Protein AF-A0A3N5FZ16-F1 (afdb_monomer_lite)

Secondary structure (DSSP, 8-state):
--TTS-B-S--HHHHHHHHHHHHTT--HHHHHHHHHHHHHHHHHHHHHHHHHHHH--GGGGGS---HHHHHHHHHHHIIIII---THHHHHHHHHHHHHHSGGG---TT--HHHHHHHHHHHHHHHHTTPPP---TTHHHHGGG--SPP-TT------HHHHHHHT---HHHHHHHHHHHHHHHHHHHHHTTT---HHHHHHHHHHHHHHHHHHHHH-HHHHHHHHHHHHHHHHHHHHHH-----TTS--HHHHHHHHHHHHHHHHHHHHHHHTHHHHHHB--S---EEE--SPPPPHHHHHHHHHHHHHHHHHHHHHHHHHHHHHS-GGGGGGGGGGHHHHHHHHHHHHHHHHHHHHTT-TTHHHHHHHHHHHHHHHT-TT--HHHHHHHHHHHHHHHHHHHHHHEEETTSSTTHHHHHHHHHHHHHHHHHHHHHHHHHHHHHGGGS-HHHHHHHHHHHHHHHHHHHHHHHHHHHHHHHHH--SSS---S-TTGGGGG-EEEESEEEEHHHHHHHHHHHHHH--S---B------TTSS-SHHHHHH-PPBSS--HHHHHHHTTTS-THHHHHHH-

pLDDT: mean 91.28, std 9.04, range [50.0, 98.88]

Sequence (577 aa):
WFAGGYINYYYYGFVLAGTPVKLLGIVPSIAYNFILPTWFAMIAIGAFAVAWNLLVKDEDSSRGIDPTALTSGLAASTLAILLGNQGTMQVIFRALQRMAAPGGNVPADATFIQKWTWAFKGIGLLFEGMTLPIGRGDWYWHPSRVIPAGPGNEITEFPFFTLLFSDLHAHMLAMPLILLIIAWAVAFIKSHAKMSRAEWIAAFAIGGLMIGALKPTNTWDLYTFFPFLALAVIYAINRHFEWENWFKLPNWLGRALFSIAFVVGLYLLGSLMYSPFDRWYGQAYNSVDPWTASRTPLSSYFTHWGLFLFIIAFWLFWEVREWMAATPVSHLKRLAPYQLGIELGLAAVLALFIYLLMDGVQVALIALPLAVIAGLLLLRPHMPGVKRGVLLMIGTGLALTLAVEVIALRGDIGRMNTIFKLYLQVWMLFAVSTGAAFGWLLDEFPFWNPRWRTIYQIGLYLLLAGAFMYTVTATTDKISDRFRDTAPRTLDGMTFMNYSKHFEGQEILLKHDYRAIRWMQDNVKGSPVIVESNCTEYRWCTRYTIYTGLPGVVGWNWHQRQQRGFVEPLIIENRIA

Foldseek 3Di:
DDDPAFFAFQCVLVVVLVVVCVVVVPAPLLSLLVSLVVLLVLLLQLLLLLLLLLPDDPVCPPPDDDVLSNQLSNQLSCLQAQWAFLQLVVLLLLLQLLVQPVPSDDDPPDDPVSSVVSNVVSVVVVVVVDDRPADQVRLLPRLQQLFPDDLQSAGNDGQNSCSLVSDSGLLSSCSSLLSVLLSLLLVLLVCLQVDDPVVLVVSLLVLLQSLLSCCSSPNVSNVQSLVLSLVSQLVSQLRRPAQPCPPVDDRNVSSNVVSVVSSVSSPVSSCVVNVVNVVRHDHLFDDKDWAQDDAGDPSSVCRGCVLLLLLLVVLLVVLVVVLVVPDDPVVVVVCVVVVVVVVVVVVVLVVVLVVCVVSVHPLSVRLSVSLVSLVVSLVRPPDRSSSPSLSSLSNSLSVLSVVLRTMATPPHSRRHCSSHNSSNSSSSSSSSSSSNSVSVVVVCLVVDDPVVSVVSVVSNVVRRVSRSSSSPRVSVSSCVVPPDPPFDDDSRNLSCLCVDWDDDVHIHRSNVVSVVLVCCLVPPPDAAEDEWDEDEPPDDTPVSCSSNVHHYPDDHQVVVCSRVSVDDNCVSVVSVD

Radius of gyration: 26.4 Å; chains: 1; bounding box: 72×58×82 Å

Structure (mmCIF, N/CA/C/O backbone):
data_AF-A0A3N5FZ16-F1
#
_entry.id   AF-A0A3N5FZ16-F1
#
loop_
_atom_site.group_PDB
_atom_site.id
_atom_site.type_symbol
_atom_site.label_atom_id
_atom_site.label_alt_id
_atom_site.label_comp_id
_atom_site.label_asym_id
_atom_site.label_entity_id
_atom_site.label_seq_id
_atom_site.pdbx_PDB_ins_code
_atom_site.Cartn_x
_atom_site.Cartn_y
_atom_site.Cartn_z
_atom_site.occupancy
_atom_site.B_iso_or_equiv
_atom_site.auth_seq_id
_atom_site.auth_comp_id
_atom_site.auth_asym_id
_atom_site.auth_atom_id
_atom_site.pdbx_PDB_model_num
ATOM 1 N N . TRP A 1 1 ? -0.002 -18.829 -22.289 1.00 50.00 1 TRP A N 1
ATOM 2 C CA . TRP A 1 1 ? 0.575 -19.476 -21.099 1.00 50.00 1 TRP A CA 1
ATOM 3 C C . TRP A 1 1 ? 0.061 -20.910 -21.095 1.00 50.00 1 TRP A C 1
ATOM 5 O O . TRP A 1 1 ? -1.140 -21.080 -21.210 1.00 50.00 1 TRP A O 1
ATOM 15 N N . PHE A 1 2 ? 0.976 -21.883 -21.172 1.00 53.94 2 PHE A N 1
ATOM 16 C CA . PHE A 1 2 ? 0.793 -23.349 -21.226 1.00 53.94 2 PHE A CA 1
ATOM 17 C C . PHE A 1 2 ? -0.596 -23.903 -21.630 1.00 53.94 2 PHE A C 1
ATOM 19 O O . PHE A 1 2 ? -1.461 -24.129 -20.789 1.00 53.94 2 PHE A O 1
ATOM 26 N N . ALA A 1 3 ? -0.802 -24.172 -22.925 1.00 50.41 3 ALA A N 1
ATOM 27 C CA . ALA A 1 3 ? -1.991 -24.897 -23.377 1.00 50.41 3 ALA A CA 1
ATOM 28 C C . ALA A 1 3 ? -1.944 -26.352 -22.871 1.00 50.41 3 ALA A C 1
ATOM 30 O O . ALA A 1 3 ? -0.971 -27.056 -23.131 1.00 50.41 3 ALA A O 1
ATOM 31 N N . GLY A 1 4 ? -2.993 -26.793 -22.170 1.00 57.59 4 GLY A N 1
ATOM 32 C CA . GLY A 1 4 ? -3.155 -28.191 -21.753 1.00 57.59 4 GLY A CA 1
ATOM 33 C C . GLY A 1 4 ? -2.529 -28.589 -20.411 1.00 57.59 4 GLY A C 1
ATOM 34 O O . GLY A 1 4 ? -2.452 -29.783 -20.141 1.00 57.59 4 GLY A O 1
ATOM 35 N N . GLY A 1 5 ? -2.116 -27.653 -19.546 1.00 64.00 5 GLY A N 1
ATOM 36 C CA . GLY A 1 5 ? -1.743 -28.028 -18.175 1.00 64.00 5 GLY A CA 1
ATOM 37 C C . GLY A 1 5 ? -1.848 -26.918 -17.133 1.00 64.00 5 GLY A C 1
ATOM 38 O O . GLY A 1 5 ? -2.633 -25.990 -17.300 1.00 64.00 5 GLY A O 1
ATOM 39 N N . TYR A 1 6 ? -1.114 -27.055 -16.024 1.00 67.69 6 TYR A N 1
ATOM 40 C CA . TYR A 1 6 ? -1.340 -26.257 -14.814 1.00 67.69 6 TYR A CA 1
ATOM 41 C C . TYR A 1 6 ? -0.869 -24.805 -14.929 1.00 67.69 6 TYR A C 1
ATOM 43 O O . TYR A 1 6 ? 0.189 -24.497 -15.480 1.00 67.69 6 TYR A O 1
ATOM 51 N N . ILE A 1 7 ? -1.661 -23.915 -14.341 1.00 69.75 7 ILE A N 1
ATOM 52 C CA . ILE A 1 7 ? -1.360 -22.501 -14.168 1.00 69.75 7 ILE A CA 1
ATOM 53 C C . ILE A 1 7 ? -0.623 -22.343 -12.844 1.00 69.75 7 ILE A C 1
ATOM 55 O O . ILE A 1 7 ? -1.135 -22.716 -11.799 1.00 69.75 7 ILE A O 1
ATOM 59 N N . ASN A 1 8 ? 0.563 -21.753 -12.859 1.00 70.88 8 ASN A N 1
ATOM 60 C CA . ASN A 1 8 ? 1.354 -21.532 -11.644 1.00 70.88 8 ASN A CA 1
ATOM 61 C C . ASN A 1 8 ? 1.431 -20.048 -11.231 1.00 70.88 8 ASN A C 1
ATOM 63 O O . ASN A 1 8 ? 2.052 -19.694 -10.231 1.00 70.88 8 ASN A O 1
ATOM 67 N N . TYR A 1 9 ? 0.764 -19.178 -11.992 1.00 69.62 9 TYR A N 1
ATOM 68 C CA . TYR A 1 9 ? 0.882 -17.731 -11.884 1.00 69.62 9 TYR A CA 1
ATOM 69 C C . TYR A 1 9 ? -0.483 -17.067 -11.672 1.00 69.62 9 TYR A C 1
ATOM 71 O O . TYR A 1 9 ? -1.494 -17.521 -12.214 1.00 69.62 9 TYR A O 1
ATOM 79 N N . TYR A 1 10 ? -0.519 -15.979 -10.902 1.00 74.25 10 TYR A N 1
ATOM 80 C CA . TYR A 1 10 ? -1.744 -15.222 -10.633 1.00 74.25 10 TYR A CA 1
ATOM 81 C C . TYR A 1 10 ? -2.139 -14.428 -11.886 1.00 74.25 10 TYR A C 1
ATOM 83 O O . TYR A 1 10 ? -1.517 -13.417 -12.212 1.00 74.25 10 TYR A O 1
ATOM 91 N N . TYR A 1 11 ? -3.125 -14.918 -12.644 1.00 78.31 11 TYR A N 1
ATOM 92 C CA . TYR A 1 11 ? -3.464 -14.364 -13.960 1.00 78.31 11 TYR A CA 1
ATOM 93 C C . TYR A 1 11 ? -4.777 -13.580 -13.992 1.00 78.31 11 TYR A C 1
ATOM 95 O O . TYR A 1 11 ? -5.076 -12.951 -15.007 1.00 78.31 11 TYR A O 1
ATOM 103 N N . TYR A 1 12 ? -5.573 -13.593 -12.920 1.00 87.94 12 TYR A N 1
ATOM 104 C CA . TYR A 1 12 ? -6.917 -13.011 -12.969 1.00 87.94 12 TYR A CA 1
ATOM 105 C C . TYR A 1 12 ? -6.901 -11.498 -13.172 1.00 87.94 12 TYR A C 1
ATOM 107 O O . TYR A 1 12 ? -7.714 -10.983 -13.933 1.00 87.94 12 TYR A O 1
ATOM 115 N N . GLY A 1 13 ? -5.908 -10.792 -12.620 1.00 89.81 13 GLY A N 1
ATOM 116 C CA . GLY A 1 13 ? -5.696 -9.376 -12.929 1.00 89.81 13 GLY A CA 1
ATOM 117 C C . GLY A 1 13 ? -5.549 -9.123 -14.436 1.00 89.81 13 GLY A C 1
ATOM 118 O O . GLY A 1 13 ? -6.146 -8.191 -14.973 1.00 89.81 13 GLY A O 1
ATOM 119 N N . PHE A 1 14 ? -4.826 -9.993 -15.150 1.00 89.00 14 PHE A N 1
ATOM 120 C CA . PHE A 1 14 ? -4.705 -9.908 -16.608 1.00 89.00 14 PHE A CA 1
ATOM 121 C C . PHE A 1 14 ? -6.004 -10.247 -17.331 1.00 89.00 14 PHE A C 1
ATOM 123 O O . PHE A 1 14 ? -6.237 -9.722 -18.415 1.00 89.00 14 PHE A O 1
ATOM 130 N N . VAL A 1 15 ? -6.863 -11.096 -16.762 1.00 89.69 15 VAL A N 1
ATOM 131 C CA . VAL A 1 15 ? -8.208 -11.339 -17.308 1.00 89.69 15 VAL A CA 1
ATOM 132 C C . VAL A 1 15 ? -9.053 -10.076 -17.190 1.00 89.69 15 VAL A C 1
ATOM 134 O O . VAL A 1 15 ? -9.679 -9.683 -18.174 1.00 89.69 15 VAL A O 1
ATOM 137 N N . LEU A 1 16 ? -9.024 -9.409 -16.033 1.00 91.69 16 LEU A N 1
ATOM 138 C CA . LEU A 1 16 ? -9.745 -8.154 -15.809 1.00 91.69 16 LEU A CA 1
ATOM 139 C C . LEU A 1 16 ? -9.272 -7.046 -16.763 1.00 91.69 16 LEU A C 1
ATOM 141 O O . LEU A 1 16 ? -10.100 -6.336 -17.326 1.00 91.69 16 LEU A O 1
ATOM 145 N N . ALA A 1 17 ? -7.963 -6.936 -17.004 1.00 92.50 17 ALA A N 1
ATOM 146 C CA . ALA A 1 17 ? -7.399 -5.970 -17.949 1.00 92.50 17 ALA A CA 1
ATOM 147 C C . ALA A 1 17 ? -7.609 -6.361 -19.423 1.00 92.50 17 ALA A C 1
ATOM 149 O O . ALA A 1 17 ? -7.947 -5.526 -20.260 1.00 92.50 17 ALA A O 1
ATOM 150 N N . GLY A 1 18 ? -7.414 -7.635 -19.759 1.00 90.75 18 GLY A N 1
ATOM 151 C CA . GLY A 1 18 ? -7.397 -8.125 -21.135 1.00 90.75 18 GLY A CA 1
ATOM 152 C C . GLY A 1 18 ? -8.778 -8.385 -21.734 1.00 90.75 18 GLY A C 1
ATOM 153 O O . GLY A 1 18 ? -8.925 -8.318 -22.953 1.00 90.75 18 GLY A O 1
ATOM 154 N N . THR A 1 19 ? -9.798 -8.670 -20.918 1.00 92.69 19 THR A N 1
ATOM 155 C CA . THR A 1 19 ? -11.153 -8.964 -21.421 1.00 92.69 19 THR A CA 1
ATOM 156 C C . THR A 1 19 ? -11.783 -7.755 -22.122 1.00 92.69 19 THR A C 1
ATOM 158 O O . THR A 1 19 ? -12.192 -7.917 -23.273 1.00 92.69 19 THR A O 1
ATOM 161 N N . PRO A 1 20 ? -11.799 -6.537 -21.536 1.00 93.69 20 PRO A N 1
ATOM 162 C CA . PRO A 1 20 ? -12.301 -5.350 -22.231 1.00 93.69 20 PRO A CA 1
ATOM 163 C C . PRO A 1 20 ? -11.495 -5.021 -23.491 1.00 93.69 20 PRO A C 1
ATOM 165 O O . PRO A 1 20 ? -12.070 -4.689 -24.521 1.00 93.69 20 PRO A O 1
ATOM 168 N N . VAL A 1 21 ? -10.168 -5.180 -23.440 1.00 91.81 21 VAL A N 1
ATOM 169 C CA . VAL A 1 21 ? -9.275 -4.956 -24.589 1.00 91.81 21 VAL A CA 1
ATOM 170 C C . VAL A 1 21 ? -9.650 -5.853 -25.765 1.00 91.81 21 VAL A C 1
ATOM 172 O O . VAL A 1 21 ? -9.796 -5.369 -26.887 1.00 91.81 21 VAL A O 1
ATOM 175 N N . LYS A 1 22 ? -9.850 -7.152 -25.506 1.00 88.75 22 LYS A N 1
ATOM 176 C CA . LYS A 1 22 ? -10.272 -8.112 -26.531 1.00 88.75 22 LYS A CA 1
ATOM 177 C C . LYS A 1 22 ? -11.684 -7.833 -27.035 1.00 88.75 22 LYS A C 1
ATOM 179 O O . LYS A 1 22 ? -11.899 -7.891 -28.240 1.00 88.75 22 LYS A O 1
ATOM 184 N N . LEU A 1 23 ? -12.621 -7.517 -26.137 1.00 92.94 23 LEU A N 1
ATOM 185 C CA . LEU A 1 23 ? -14.009 -7.204 -26.490 1.00 92.94 23 LEU A CA 1
ATOM 186 C C . LEU A 1 23 ? -14.100 -5.993 -27.430 1.00 92.94 23 LEU A C 1
ATOM 188 O O . LEU A 1 23 ? -14.904 -5.993 -28.355 1.00 92.94 23 LEU A O 1
ATOM 192 N N . LEU A 1 24 ? -13.257 -4.983 -27.205 1.00 93.81 24 LEU A N 1
ATOM 193 C CA . LEU A 1 24 ? -13.207 -3.754 -27.999 1.00 93.81 24 LEU A CA 1
ATOM 194 C C . LEU A 1 24 ? -12.297 -3.856 -29.236 1.00 93.81 24 LEU A C 1
ATOM 196 O O . LEU A 1 24 ? -12.185 -2.887 -29.982 1.00 93.81 24 LEU A O 1
ATOM 200 N N . GLY A 1 25 ? -11.625 -4.992 -29.454 1.00 88.12 25 GLY A N 1
ATOM 201 C CA . GLY A 1 25 ? -10.719 -5.183 -30.591 1.00 88.12 25 GLY A CA 1
ATOM 202 C C . GLY A 1 25 ? -9.479 -4.280 -30.569 1.00 88.12 25 GLY A C 1
ATOM 203 O O . GLY A 1 25 ? -8.947 -3.944 -31.626 1.00 88.12 25 GLY A O 1
ATOM 204 N N . ILE A 1 26 ? -9.013 -3.859 -29.387 1.00 89.31 26 ILE A N 1
ATOM 205 C CA . ILE A 1 26 ? -7.862 -2.954 -29.255 1.00 89.31 26 ILE A CA 1
ATOM 206 C C . ILE A 1 26 ? -6.560 -3.752 -29.391 1.00 89.31 26 ILE A C 1
ATOM 208 O O . ILE A 1 26 ? -6.346 -4.748 -28.698 1.00 89.31 26 ILE A O 1
ATOM 212 N N . VAL A 1 27 ? -5.655 -3.289 -30.257 1.00 85.31 27 VAL A N 1
ATOM 213 C CA . VAL A 1 27 ? -4.339 -3.921 -30.439 1.00 85.31 27 VAL A CA 1
ATOM 214 C C . VAL A 1 27 ? -3.448 -3.757 -29.193 1.00 85.31 27 VAL A C 1
ATOM 216 O O . VAL A 1 27 ? -3.485 -2.699 -28.555 1.00 85.31 27 VAL A O 1
ATOM 219 N N . PRO A 1 28 ? -2.598 -4.748 -28.848 1.00 83.19 28 PRO A N 1
ATOM 220 C CA . PRO A 1 28 ? -1.798 -4.726 -27.617 1.00 83.19 28 PRO A CA 1
ATOM 221 C C . PRO A 1 28 ? -0.930 -3.476 -27.430 1.00 83.19 28 PRO A C 1
ATOM 223 O O . PRO A 1 28 ? -0.809 -2.977 -26.311 1.00 83.19 28 PRO A O 1
ATOM 226 N N . SER A 1 29 ? -0.372 -2.939 -28.523 1.00 85.94 29 SER A N 1
ATOM 227 C CA . SER A 1 29 ? 0.507 -1.764 -28.479 1.00 85.94 29 SER A CA 1
ATOM 228 C C . SER A 1 29 ? -0.201 -0.487 -28.017 1.00 85.94 29 SER A C 1
ATOM 230 O O . SER A 1 29 ? 0.450 0.411 -27.491 1.00 85.94 29 SER A O 1
ATOM 232 N N . ILE A 1 30 ? -1.526 -0.416 -28.170 1.00 91.31 30 ILE A N 1
ATOM 233 C CA . ILE A 1 30 ? -2.363 0.680 -27.668 1.00 91.31 30 ILE A CA 1
ATOM 234 C C . ILE A 1 30 ? -2.966 0.303 -26.310 1.00 91.31 30 ILE A C 1
ATOM 236 O O . ILE A 1 30 ? -3.005 1.124 -25.396 1.00 91.31 30 ILE A O 1
ATOM 240 N N . ALA A 1 31 ? -3.403 -0.950 -26.154 1.00 91.06 31 ALA A N 1
ATOM 241 C CA . ALA A 1 31 ? -4.084 -1.436 -24.958 1.00 91.06 31 ALA A CA 1
ATOM 242 C C . ALA A 1 31 ? -3.303 -1.170 -23.663 1.00 91.06 31 ALA A C 1
ATOM 244 O O . ALA A 1 31 ? -3.882 -0.696 -22.687 1.00 91.06 31 ALA A O 1
ATOM 245 N N . TYR A 1 32 ? -1.989 -1.419 -23.662 1.00 88.81 32 TYR A N 1
ATOM 246 C CA . TYR A 1 32 ? -1.134 -1.198 -22.489 1.00 88.81 32 TYR A CA 1
ATOM 247 C C . TYR A 1 32 ? -1.177 0.261 -22.001 1.00 88.81 32 TYR A C 1
ATOM 249 O O . TYR A 1 32 ? -1.283 0.520 -20.802 1.00 88.81 32 TYR A O 1
ATOM 257 N N . ASN A 1 33 ? -1.187 1.211 -22.944 1.00 90.81 33 ASN A N 1
ATOM 258 C CA . ASN A 1 33 ? -1.229 2.648 -22.671 1.00 90.81 33 ASN A CA 1
ATOM 259 C C . ASN A 1 33 ? -2.606 3.143 -22.201 1.00 90.81 33 ASN A C 1
ATOM 261 O O . ASN A 1 33 ? -2.687 4.242 -21.659 1.00 90.81 33 ASN A O 1
ATOM 265 N N . PHE A 1 34 ? -3.673 2.352 -22.358 1.00 93.06 34 PHE A N 1
ATOM 266 C CA . PHE A 1 34 ? -4.961 2.609 -21.705 1.00 93.06 34 PHE A CA 1
ATOM 267 C C . PHE A 1 34 ? -5.069 1.920 -20.346 1.00 93.06 34 PHE A C 1
ATOM 269 O O . PHE A 1 34 ? -5.559 2.523 -19.396 1.00 93.06 34 PHE A O 1
ATOM 276 N N . ILE A 1 35 ? -4.566 0.689 -20.221 1.00 94.19 35 ILE A N 1
ATOM 277 C CA . ILE A 1 35 ? -4.646 -0.074 -18.971 1.00 94.19 35 ILE A CA 1
ATOM 278 C C . ILE A 1 35 ? -3.954 0.676 -17.823 1.00 94.19 35 ILE A C 1
ATOM 280 O O . ILE A 1 35 ? -4.551 0.826 -16.759 1.00 94.19 35 ILE A O 1
ATOM 284 N N . LEU A 1 36 ? -2.732 1.183 -18.024 1.00 93.50 36 LEU A N 1
ATOM 285 C CA . LEU A 1 36 ? -1.983 1.888 -16.974 1.00 93.50 36 LEU A CA 1
ATOM 286 C C . LEU A 1 36 ? -2.746 3.088 -16.369 1.00 93.50 36 LEU A C 1
ATOM 288 O O . LEU A 1 36 ? -2.968 3.080 -15.155 1.00 93.50 36 LEU A O 1
ATOM 292 N N . PRO A 1 37 ? -3.183 4.105 -17.147 1.00 94.56 37 PRO A N 1
ATOM 293 C CA . PRO A 1 37 ? -3.916 5.241 -16.590 1.00 94.56 37 PRO A CA 1
ATOM 294 C C . PRO A 1 37 ? -5.292 4.847 -16.044 1.00 94.56 37 PRO A C 1
ATOM 296 O O . PRO A 1 37 ? -5.738 5.436 -15.061 1.00 94.56 37 PRO A O 1
ATOM 299 N N . THR A 1 38 ? -5.960 3.836 -16.613 1.00 96.06 38 THR A N 1
ATOM 300 C CA . THR A 1 38 ? -7.217 3.322 -16.050 1.00 96.06 38 THR A CA 1
ATOM 301 C C . THR A 1 38 ? -6.997 2.713 -14.666 1.00 96.06 38 THR A C 1
ATOM 303 O O . THR A 1 38 ? -7.745 3.030 -13.744 1.00 96.06 38 THR A O 1
ATOM 306 N N . TRP A 1 39 ? -5.955 1.899 -14.473 1.00 96.44 39 TRP A N 1
ATOM 307 C CA . TRP A 1 39 ? -5.624 1.351 -13.153 1.00 96.44 39 TRP A CA 1
ATOM 308 C C . TRP A 1 39 ? -5.202 2.440 -12.170 1.00 96.44 39 TRP A C 1
ATOM 310 O O . TRP A 1 39 ? -5.683 2.442 -11.039 1.00 96.44 39 TRP A O 1
ATOM 320 N N . PHE A 1 40 ? -4.386 3.401 -12.611 1.00 97.00 40 PHE A N 1
ATOM 321 C CA . PHE A 1 40 ? -4.033 4.579 -11.818 1.00 97.00 40 PHE A CA 1
ATOM 322 C C . PHE A 1 40 ? -5.293 5.303 -11.305 1.00 97.00 40 PHE A C 1
ATOM 324 O O . PHE A 1 40 ? -5.425 5.565 -10.108 1.00 97.00 40 PHE A O 1
ATOM 331 N N . ALA A 1 41 ? -6.253 5.571 -12.197 1.00 97.81 41 ALA A N 1
ATOM 332 C CA . ALA A 1 41 ? -7.501 6.246 -11.856 1.00 97.81 41 ALA A CA 1
ATOM 333 C C . ALA A 1 41 ? -8.385 5.413 -10.917 1.00 97.81 41 ALA A C 1
ATOM 335 O O . ALA A 1 41 ? -8.932 5.958 -9.962 1.00 97.81 41 ALA A O 1
ATOM 336 N N . MET A 1 42 ? -8.502 4.098 -11.132 1.00 97.81 42 MET A N 1
ATOM 337 C CA . MET A 1 42 ? -9.278 3.222 -10.245 1.00 97.81 42 MET A CA 1
ATOM 338 C C . MET A 1 42 ? -8.709 3.181 -8.823 1.00 97.81 42 MET A C 1
ATOM 340 O O . MET A 1 42 ? -9.481 3.175 -7.867 1.00 97.81 42 MET A O 1
ATOM 344 N N . ILE A 1 43 ? -7.380 3.199 -8.668 1.00 98.31 43 ILE A N 1
ATOM 345 C CA . ILE A 1 43 ? -6.736 3.262 -7.347 1.00 98.31 43 ILE A CA 1
ATOM 346 C C . ILE A 1 43 ? -7.045 4.603 -6.673 1.00 98.31 43 ILE A C 1
ATOM 348 O O . ILE A 1 43 ? -7.465 4.623 -5.516 1.00 98.31 43 ILE A O 1
ATOM 352 N N . ALA A 1 44 ? -6.912 5.719 -7.399 1.00 98.50 44 ALA A N 1
ATOM 353 C CA . ALA A 1 44 ? -7.253 7.042 -6.876 1.00 98.50 44 ALA A CA 1
ATOM 354 C C . ALA A 1 44 ? -8.726 7.119 -6.440 1.00 98.50 44 ALA A C 1
ATOM 356 O O . ALA A 1 44 ? -9.015 7.495 -5.308 1.00 98.50 44 ALA A O 1
ATOM 357 N N . ILE A 1 45 ? -9.657 6.701 -7.303 1.00 98.31 45 ILE A N 1
ATOM 358 C CA . ILE A 1 45 ? -11.101 6.731 -7.025 1.00 98.31 45 ILE A CA 1
ATOM 359 C C . ILE A 1 45 ? -11.453 5.806 -5.858 1.00 98.31 45 ILE A C 1
ATOM 361 O O . ILE A 1 45 ? -12.238 6.191 -4.996 1.00 98.31 45 ILE A O 1
ATOM 365 N N . GLY A 1 46 ? -10.864 4.609 -5.799 1.00 98.44 46 GLY A N 1
ATOM 366 C CA . GLY A 1 46 ? -11.070 3.678 -4.693 1.00 98.44 46 GLY A CA 1
ATOM 367 C C . GLY A 1 46 ? -10.639 4.288 -3.361 1.00 98.44 46 GLY A C 1
ATOM 368 O O . GLY A 1 46 ? -11.432 4.336 -2.423 1.00 98.44 46 GLY A O 1
ATOM 369 N N . ALA A 1 47 ? -9.420 4.828 -3.288 1.00 98.75 47 ALA A N 1
ATOM 370 C CA . ALA A 1 47 ? -8.907 5.465 -2.077 1.00 98.75 47 ALA A CA 1
ATOM 371 C C . ALA A 1 47 ? -9.732 6.702 -1.680 1.00 98.75 47 ALA A C 1
ATOM 373 O O . ALA A 1 47 ? -10.074 6.849 -0.503 1.00 98.75 47 ALA A O 1
ATOM 374 N N . PHE A 1 48 ? -10.113 7.538 -2.658 1.00 98.62 48 PHE A N 1
ATOM 375 C CA . PHE A 1 48 ? -11.022 8.667 -2.458 1.00 98.62 48 PHE A CA 1
ATOM 376 C C . PHE A 1 48 ? -12.332 8.214 -1.823 1.00 98.62 48 PHE A C 1
ATOM 378 O O . PHE A 1 48 ? -12.727 8.726 -0.779 1.00 98.62 48 PHE A O 1
ATOM 385 N N . ALA A 1 49 ? -12.996 7.242 -2.452 1.00 97.88 49 ALA A N 1
ATOM 386 C CA . ALA A 1 49 ? -14.325 6.799 -2.072 1.00 97.88 49 ALA A CA 1
ATOM 387 C C . ALA A 1 49 ? -14.341 6.232 -0.653 1.00 97.88 49 ALA A C 1
ATOM 389 O O . ALA A 1 49 ? -15.267 6.536 0.100 1.00 97.88 49 ALA A O 1
ATOM 390 N N . VAL A 1 50 ? -13.325 5.457 -0.255 1.00 98.38 50 VAL A N 1
ATOM 391 C CA . VAL A 1 50 ? -13.277 4.931 1.114 1.00 98.38 50 VAL A CA 1
ATOM 392 C C . VAL A 1 50 ? -13.100 6.054 2.133 1.00 98.38 50 VAL A C 1
ATOM 394 O O . VAL A 1 50 ? -13.898 6.148 3.063 1.00 98.38 50 VAL A O 1
ATOM 397 N N . ALA A 1 51 ? -12.098 6.921 1.967 1.00 98.25 51 ALA A N 1
ATOM 398 C CA . ALA A 1 51 ? -11.818 7.977 2.942 1.00 98.25 51 ALA A CA 1
ATOM 399 C C . ALA A 1 51 ? -12.938 9.027 3.022 1.00 98.25 51 ALA A C 1
ATOM 401 O O . ALA A 1 51 ? -13.332 9.417 4.118 1.00 98.25 51 ALA A O 1
ATOM 402 N N . TRP A 1 52 ? -13.534 9.392 1.885 1.00 96.69 52 TRP A N 1
ATOM 403 C CA . TRP A 1 52 ? -14.734 10.227 1.832 1.00 96.69 52 TRP A CA 1
ATOM 404 C C . TRP A 1 52 ? -15.873 9.627 2.670 1.00 96.69 52 TRP A C 1
ATOM 406 O O . TRP A 1 52 ? -16.406 10.277 3.567 1.00 96.69 52 TRP A O 1
ATOM 416 N N . ASN A 1 53 ? -16.216 8.354 2.440 1.00 95.38 53 ASN A N 1
ATOM 417 C CA . ASN A 1 53 ? -17.328 7.699 3.137 1.00 95.38 53 ASN A CA 1
ATOM 418 C C . ASN A 1 53 ? -17.065 7.447 4.630 1.00 95.38 53 ASN A C 1
ATOM 420 O O . ASN A 1 53 ? -18.024 7.261 5.383 1.00 95.38 53 ASN A O 1
ATOM 424 N N . LEU A 1 54 ? -15.801 7.446 5.067 1.00 96.44 54 LEU A N 1
ATOM 425 C CA . LEU A 1 54 ? -15.439 7.374 6.485 1.00 96.44 54 LEU A CA 1
ATOM 426 C C . LEU A 1 54 ? -15.779 8.662 7.250 1.00 96.44 54 LEU A C 1
ATOM 428 O O . LEU A 1 54 ? -15.961 8.592 8.467 1.00 96.44 54 LEU A O 1
ATOM 432 N N . LEU A 1 55 ? -15.845 9.812 6.566 1.00 94.81 55 LEU A N 1
ATOM 433 C CA . LEU A 1 55 ? -16.063 11.121 7.189 1.00 94.81 55 LEU A CA 1
ATOM 434 C C . LEU A 1 55 ? -17.426 11.743 6.881 1.00 94.81 55 LEU A C 1
ATOM 436 O O . LEU A 1 55 ? -17.926 12.490 7.720 1.00 94.81 55 LEU A O 1
ATOM 440 N N . VAL A 1 56 ? -18.049 11.419 5.742 1.00 90.75 56 VAL A N 1
ATOM 441 C CA . VAL A 1 56 ? -19.389 11.935 5.427 1.00 90.75 56 VAL A CA 1
ATOM 442 C C . VAL A 1 56 ? -20.399 11.529 6.494 1.00 90.75 56 VAL A C 1
ATOM 444 O O . VAL A 1 56 ? -20.563 10.345 6.811 1.00 90.75 56 VAL A O 1
ATOM 447 N N . LYS A 1 57 ? -21.113 12.536 6.998 1.00 80.44 57 LYS A N 1
ATOM 448 C CA . LYS A 1 57 ? -22.226 12.396 7.936 1.00 80.44 57 LYS A CA 1
ATOM 449 C C . LYS A 1 57 ? -23.494 12.020 7.174 1.00 80.44 57 LYS A C 1
ATOM 451 O O . LYS A 1 57 ? -23.842 12.665 6.188 1.00 80.44 57 LYS A O 1
ATOM 456 N N . ASP A 1 58 ? -24.199 10.994 7.645 1.00 69.62 58 ASP A N 1
ATOM 457 C CA . ASP A 1 58 ? -25.366 10.442 6.941 1.00 69.62 58 ASP A CA 1
ATOM 458 C C . ASP A 1 58 ? -26.537 11.453 6.822 1.00 69.62 58 ASP A C 1
ATOM 460 O O . ASP A 1 58 ? -27.319 11.383 5.874 1.00 69.62 58 ASP A O 1
ATOM 464 N N . GLU A 1 59 ? -26.616 12.447 7.716 1.00 58.88 59 GLU A N 1
ATOM 465 C CA . GLU A 1 59 ? -27.646 13.506 7.711 1.00 58.88 59 GLU A CA 1
ATOM 466 C C . GLU A 1 59 ? -27.388 14.639 6.688 1.00 58.88 59 GLU A C 1
ATOM 468 O O . GLU A 1 59 ? -28.333 15.305 6.262 1.00 58.88 59 GLU A O 1
ATOM 473 N N . ASP A 1 60 ? -26.142 14.829 6.229 1.00 53.38 60 ASP A N 1
ATOM 474 C CA . ASP A 1 60 ? -25.735 15.955 5.360 1.00 53.38 60 ASP A CA 1
ATOM 475 C C . ASP A 1 60 ? -25.815 15.649 3.854 1.00 53.38 60 ASP A C 1
ATOM 477 O O . ASP A 1 60 ? -25.547 16.517 3.023 1.00 53.38 60 ASP A O 1
ATOM 481 N N . SER A 1 61 ? -26.267 14.451 3.459 1.00 52.22 61 SER A N 1
ATOM 482 C CA . SER A 1 61 ? -26.409 14.067 2.039 1.00 52.22 61 SER A CA 1
ATOM 483 C C . SER A 1 61 ? -27.359 14.971 1.230 1.00 52.22 61 SER A C 1
ATOM 485 O O . SER A 1 61 ? -27.352 14.934 0.000 1.00 52.22 61 SER A O 1
ATOM 487 N N . SER A 1 62 ? -28.141 15.822 1.908 1.00 54.44 62 SER A N 1
ATOM 488 C CA . SER A 1 62 ? -29.047 16.805 1.305 1.00 54.44 62 SER A CA 1
ATOM 489 C C . SER A 1 62 ? -28.485 18.237 1.207 1.00 54.44 62 SER A C 1
ATOM 491 O O . SER A 1 62 ? -29.139 19.093 0.607 1.00 54.44 62 SER A O 1
ATOM 493 N N . ARG A 1 63 ? -27.293 18.537 1.757 1.00 57.03 63 ARG A N 1
ATOM 494 C CA . ARG A 1 63 ? -26.734 19.904 1.813 1.00 57.03 63 ARG A CA 1
ATOM 495 C C . ARG A 1 63 ? -25.234 19.955 1.490 1.00 57.03 63 ARG A C 1
ATOM 497 O O . ARG A 1 63 ? -24.395 20.087 2.368 1.00 57.03 63 ARG A O 1
ATOM 504 N N . GLY A 1 64 ? -24.913 19.997 0.197 1.00 72.69 64 GLY A N 1
ATOM 505 C CA . GLY A 1 64 ? -23.595 20.423 -0.294 1.00 72.69 64 GLY A CA 1
ATOM 506 C C . GLY A 1 64 ? -22.443 19.429 -0.083 1.00 72.69 64 GLY A C 1
ATOM 507 O O . GLY A 1 64 ? -22.618 18.316 0.394 1.00 72.69 64 GLY A O 1
ATOM 508 N N . ILE A 1 65 ? -21.249 19.830 -0.524 1.00 84.50 65 ILE A N 1
ATOM 509 C CA . ILE A 1 65 ? -20.012 19.042 -0.425 1.00 84.50 65 ILE A CA 1
ATOM 510 C C . ILE A 1 65 ? -19.384 19.308 0.949 1.00 84.50 65 ILE A C 1
ATOM 512 O O . ILE A 1 65 ? -19.001 20.447 1.213 1.00 84.50 65 ILE A O 1
ATOM 516 N N . ASP A 1 66 ? -19.238 18.278 1.791 1.00 89.25 66 ASP A N 1
ATOM 517 C CA . ASP A 1 66 ? -18.492 18.359 3.058 1.00 89.25 66 ASP A CA 1
ATOM 518 C C . ASP A 1 66 ? -16.989 18.589 2.767 1.00 89.25 66 ASP A C 1
ATOM 520 O O . ASP A 1 66 ? -16.332 17.710 2.188 1.00 89.25 66 ASP A O 1
ATOM 524 N N . PRO A 1 67 ? -16.413 19.752 3.139 1.00 92.25 67 PRO A N 1
ATOM 525 C CA . PRO A 1 67 ? -15.016 20.068 2.849 1.00 92.25 67 PRO A CA 1
ATOM 526 C C . PRO A 1 67 ? -14.014 19.135 3.539 1.00 92.25 67 PRO A C 1
ATOM 528 O O . PRO A 1 67 ? -12.954 18.854 2.969 1.00 92.25 67 PRO A O 1
ATOM 531 N N . THR A 1 68 ? -14.321 18.641 4.742 1.00 94.19 68 THR A N 1
ATOM 532 C CA . THR A 1 68 ? -13.423 17.744 5.479 1.00 94.19 68 THR A CA 1
ATOM 533 C C . THR A 1 68 ? -13.437 16.360 4.834 1.00 94.19 68 THR A C 1
ATOM 535 O O . THR A 1 68 ? -12.370 15.787 4.590 1.00 94.19 68 THR A O 1
ATOM 538 N N . ALA A 1 69 ? -14.615 15.852 4.453 1.00 95.19 69 ALA A N 1
ATOM 539 C CA . ALA A 1 69 ? -14.716 14.602 3.698 1.00 95.19 69 ALA A CA 1
ATOM 540 C C . ALA A 1 69 ? -14.014 14.697 2.331 1.00 95.19 69 ALA A C 1
ATOM 542 O O . ALA A 1 69 ? -13.283 13.777 1.951 1.00 95.19 69 ALA A O 1
ATOM 543 N N . LEU A 1 70 ? -14.153 15.833 1.628 1.00 96.38 70 LEU A N 1
ATOM 544 C CA . LEU A 1 70 ? -13.443 16.100 0.371 1.00 96.38 70 LEU A CA 1
ATOM 545 C C . LEU A 1 70 ? -11.934 16.036 0.560 1.00 96.38 70 LEU A C 1
ATOM 547 O O . LEU A 1 70 ? -11.236 15.332 -0.170 1.00 96.38 70 LEU A O 1
ATOM 551 N N . THR A 1 71 ? -11.441 16.758 1.562 1.00 97.19 71 THR A N 1
ATOM 552 C CA . THR A 1 71 ? -10.013 16.828 1.868 1.00 97.19 71 THR A CA 1
ATOM 553 C C . THR A 1 71 ? -9.471 15.456 2.255 1.00 97.19 71 THR A C 1
ATOM 555 O O . THR A 1 71 ? -8.390 15.080 1.808 1.00 97.19 71 THR A O 1
ATOM 558 N N . SER A 1 72 ? -10.236 14.671 3.015 1.00 98.12 72 SER A N 1
ATOM 559 C CA . SER A 1 72 ? -9.876 13.303 3.388 1.00 98.12 72 SER A CA 1
ATOM 560 C C . SER A 1 72 ? -9.788 12.366 2.179 1.00 98.12 72 SER A C 1
ATOM 562 O O . SER A 1 72 ? -8.792 11.655 2.025 1.00 98.12 72 SER A O 1
ATOM 564 N N . GLY A 1 73 ? -10.771 12.417 1.273 1.00 98.31 73 GLY A N 1
ATOM 565 C CA . GLY A 1 73 ? -10.759 11.656 0.022 1.00 98.31 73 GLY A CA 1
ATOM 566 C C . GLY A 1 73 ? -9.574 12.017 -0.881 1.00 98.31 73 GLY A C 1
ATOM 567 O O . GLY A 1 73 ? -8.862 11.136 -1.377 1.00 98.31 73 GLY A O 1
ATOM 568 N N . LEU A 1 74 ? -9.313 13.315 -1.069 1.00 98.56 74 LEU A N 1
ATOM 569 C CA . LEU A 1 74 ? -8.171 13.800 -1.852 1.00 98.56 74 LEU A CA 1
ATOM 570 C C . LEU A 1 74 ? -6.835 13.410 -1.210 1.00 98.56 74 LEU A C 1
ATOM 572 O O . LEU A 1 74 ? -5.919 12.982 -1.919 1.00 98.56 74 LEU A O 1
ATOM 576 N N . ALA A 1 75 ? -6.727 13.502 0.118 1.00 98.56 75 ALA A N 1
ATOM 577 C CA . ALA A 1 75 ? -5.541 13.088 0.859 1.00 98.56 75 ALA A CA 1
ATOM 578 C C . ALA A 1 75 ? -5.274 11.587 0.687 1.00 98.56 75 ALA A C 1
ATOM 580 O O . ALA A 1 75 ? -4.160 11.215 0.324 1.00 98.56 75 ALA A O 1
ATOM 581 N N . ALA A 1 76 ? -6.289 10.733 0.861 1.00 98.81 76 ALA A N 1
ATOM 582 C CA . ALA A 1 76 ? -6.154 9.288 0.669 1.00 98.81 76 ALA A CA 1
ATOM 583 C C . ALA A 1 76 ? -5.724 8.929 -0.758 1.00 98.81 76 ALA A C 1
ATOM 585 O O . ALA A 1 76 ? -4.813 8.128 -0.937 1.00 98.81 76 ALA A O 1
ATOM 586 N N . SER A 1 77 ? -6.320 9.562 -1.772 1.00 98.69 77 SER A N 1
ATOM 587 C CA . SER A 1 77 ? -5.945 9.360 -3.182 1.00 98.69 77 SER A CA 1
ATOM 588 C C . SER A 1 77 ? -4.494 9.749 -3.441 1.00 98.69 77 SER A C 1
ATOM 590 O O . SER A 1 77 ? -3.734 9.008 -4.064 1.00 98.69 77 SER A O 1
ATOM 592 N N . THR A 1 78 ? -4.097 10.909 -2.919 1.00 98.44 78 THR A N 1
ATOM 593 C CA . THR A 1 78 ? -2.752 11.457 -3.092 1.00 98.44 78 THR A CA 1
ATOM 594 C C . THR A 1 78 ? -1.705 10.559 -2.433 1.00 98.44 78 THR A C 1
ATOM 596 O O . THR A 1 78 ? -0.708 10.204 -3.059 1.00 98.44 78 THR A O 1
ATOM 599 N N . LEU A 1 79 ? -1.970 10.117 -1.204 1.00 98.56 79 LEU A N 1
ATOM 600 C CA . LEU A 1 79 ? -1.130 9.176 -0.465 1.00 98.56 79 LEU A CA 1
ATOM 601 C C . LEU A 1 79 ? -1.090 7.780 -1.104 1.00 98.56 79 LEU A C 1
ATOM 603 O O . LEU A 1 79 ? -0.058 7.112 -1.054 1.00 98.56 79 LEU A O 1
ATOM 607 N N . ALA A 1 80 ? -2.197 7.329 -1.696 1.00 98.38 80 ALA A N 1
ATOM 608 C CA . ALA A 1 80 ? -2.281 6.013 -2.315 1.00 98.38 80 ALA A CA 1
ATOM 609 C C . ALA A 1 80 ? -1.467 5.932 -3.605 1.00 98.38 80 ALA A C 1
ATOM 611 O O . ALA A 1 80 ? -0.830 4.907 -3.826 1.00 98.38 80 ALA A O 1
ATOM 612 N N . ILE A 1 81 ? -1.502 6.969 -4.457 1.00 96.94 81 ILE A N 1
ATOM 613 C CA . ILE A 1 81 ? -1.034 6.819 -5.843 1.00 96.94 81 ILE A CA 1
ATOM 614 C C . ILE A 1 81 ? -0.226 7.977 -6.427 1.00 96.94 81 ILE A C 1
ATOM 616 O O . ILE A 1 81 ? 0.388 7.791 -7.472 1.00 96.94 81 ILE A O 1
ATOM 620 N N . LEU A 1 82 ? -0.200 9.154 -5.796 1.00 96.19 82 LEU A N 1
ATOM 621 C CA . LEU A 1 82 ? 0.550 10.306 -6.317 1.00 96.19 82 LEU A CA 1
ATOM 622 C C . LEU A 1 82 ? 1.893 10.500 -5.622 1.00 96.19 82 LEU A C 1
ATOM 624 O O . LEU A 1 82 ? 2.847 10.920 -6.270 1.00 96.19 82 LEU A O 1
ATOM 628 N N . LEU A 1 83 ? 1.972 10.230 -4.320 1.00 96.94 83 LEU A N 1
ATOM 629 C CA . LEU A 1 83 ? 3.178 10.441 -3.525 1.00 96.94 83 LEU A CA 1
ATOM 630 C C . LEU A 1 83 ? 4.084 9.210 -3.523 1.00 96.94 83 LEU A C 1
ATOM 632 O O . LEU A 1 83 ? 3.615 8.071 -3.497 1.00 96.94 83 LEU A O 1
ATOM 636 N N . GLY A 1 84 ? 5.396 9.452 -3.514 1.00 95.75 84 GLY A N 1
ATOM 637 C CA . GLY A 1 84 ? 6.374 8.418 -3.207 1.00 95.75 84 GLY A CA 1
ATOM 638 C C . GLY A 1 84 ? 6.679 8.321 -1.716 1.00 95.75 84 GLY A C 1
ATOM 639 O O . GLY A 1 84 ? 5.960 8.841 -0.863 1.00 95.75 84 GLY A O 1
ATOM 640 N N . ASN A 1 85 ? 7.784 7.656 -1.399 1.00 97.06 85 ASN A N 1
ATOM 641 C CA . ASN A 1 85 ? 8.354 7.641 -0.055 1.00 97.06 85 ASN A CA 1
ATOM 642 C C .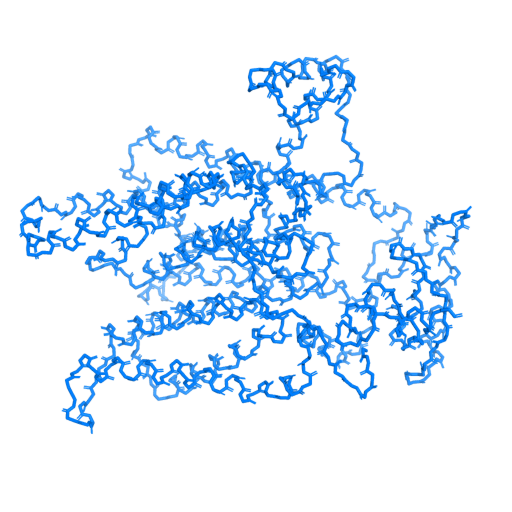 ASN A 1 85 ? 9.449 8.722 0.101 1.00 97.06 85 ASN A C 1
ATOM 644 O O . ASN A 1 85 ? 9.697 9.509 -0.810 1.00 97.06 85 ASN A O 1
ATOM 648 N N . GLN A 1 86 ? 10.155 8.756 1.237 1.00 97.88 86 GLN A N 1
ATOM 649 C CA . GLN A 1 86 ? 11.272 9.692 1.467 1.00 97.88 86 GLN A CA 1
ATOM 650 C C . GLN A 1 86 ? 12.588 9.249 0.797 1.00 97.88 86 GLN A C 1
ATOM 652 O O . GLN A 1 86 ? 13.660 9.789 1.084 1.00 97.88 86 GLN A O 1
ATOM 657 N N . GLY A 1 87 ? 12.552 8.238 -0.072 1.00 96.69 87 GLY A N 1
ATOM 658 C CA . GLY A 1 87 ? 13.731 7.633 -0.685 1.00 96.69 87 GLY A CA 1
ATOM 659 C C . GLY A 1 87 ? 14.511 8.611 -1.556 1.00 96.69 87 GLY A C 1
ATOM 660 O O . GLY A 1 87 ? 15.736 8.563 -1.557 1.00 96.69 87 GLY A O 1
ATOM 661 N N . THR A 1 88 ? 13.848 9.570 -2.209 1.00 96.50 88 THR A N 1
ATOM 662 C CA . THR A 1 88 ? 14.536 10.635 -2.962 1.00 96.50 88 THR A CA 1
ATOM 663 C C . THR A 1 88 ? 15.437 11.474 -2.055 1.00 96.50 88 THR A C 1
ATOM 665 O O . THR A 1 88 ? 16.585 11.742 -2.406 1.00 96.50 88 THR A O 1
ATOM 668 N N . MET A 1 89 ? 14.970 11.818 -0.848 1.00 95.50 89 MET A N 1
ATOM 669 C CA . MET A 1 89 ? 15.789 12.528 0.142 1.00 95.50 89 MET A CA 1
ATOM 670 C C . MET A 1 89 ? 16.981 11.680 0.584 1.00 95.50 89 MET A C 1
ATOM 672 O O . MET A 1 89 ? 18.094 12.189 0.713 1.00 95.50 89 MET A O 1
ATOM 676 N N . GLN A 1 90 ? 16.777 10.371 0.756 1.00 93.62 90 GLN A N 1
ATOM 677 C CA . GLN A 1 90 ? 17.852 9.437 1.080 1.00 93.62 90 GLN A CA 1
ATOM 678 C C . GLN A 1 90 ? 18.896 9.336 -0.047 1.00 93.62 90 GLN A C 1
ATOM 680 O O . GLN A 1 90 ? 20.092 9.293 0.244 1.00 93.62 90 GLN A O 1
ATOM 685 N N . VAL A 1 91 ? 18.472 9.319 -1.315 1.00 94.44 91 VAL A N 1
ATOM 686 C CA . VAL A 1 91 ? 19.364 9.292 -2.487 1.00 94.44 91 VAL A CA 1
ATOM 687 C C . VAL A 1 91 ? 20.213 10.559 -2.546 1.00 94.44 91 VAL A C 1
ATOM 689 O O . VAL A 1 91 ? 21.435 10.459 -2.638 1.00 94.44 91 VAL A O 1
ATOM 692 N N . ILE A 1 92 ? 19.595 11.736 -2.403 1.00 95.44 92 ILE A N 1
ATOM 693 C CA . ILE A 1 92 ? 20.305 13.023 -2.379 1.00 95.44 92 ILE A CA 1
ATOM 694 C C . ILE A 1 92 ? 21.310 13.055 -1.224 1.00 95.44 92 ILE A C 1
ATOM 696 O O . ILE A 1 92 ? 22.479 13.377 -1.423 1.00 95.44 92 ILE A O 1
ATOM 700 N N . PHE A 1 93 ? 20.887 12.656 -0.024 1.00 94.38 93 PHE A N 1
ATOM 701 C CA . PHE A 1 93 ? 21.755 12.635 1.150 1.00 94.38 93 PHE A CA 1
ATOM 702 C C . PHE A 1 93 ? 22.961 11.702 0.969 1.00 94.38 93 PHE A C 1
ATOM 704 O O . PHE A 1 93 ? 24.089 12.081 1.281 1.00 94.38 93 PHE A O 1
ATOM 711 N N . ARG A 1 94 ? 22.759 10.504 0.406 1.00 92.75 94 ARG A N 1
ATOM 712 C CA . ARG A 1 94 ? 23.856 9.575 0.091 1.00 92.75 94 ARG A CA 1
ATOM 713 C C . ARG A 1 94 ? 24.772 10.118 -1.006 1.00 92.75 94 ARG A C 1
ATOM 715 O O . ARG A 1 94 ? 25.982 9.938 -0.913 1.00 92.75 94 ARG A O 1
ATOM 722 N N . ALA A 1 95 ? 24.231 10.790 -2.019 1.00 94.56 95 ALA A N 1
ATOM 723 C CA . ALA A 1 95 ? 25.026 11.407 -3.077 1.00 94.56 95 ALA A CA 1
ATOM 724 C C . ALA A 1 95 ? 25.943 12.512 -2.525 1.00 94.56 95 ALA A C 1
ATOM 726 O O . ALA A 1 95 ? 27.137 12.506 -2.818 1.00 94.56 95 ALA A O 1
ATOM 727 N N . LEU A 1 96 ? 25.426 13.373 -1.640 1.00 96.31 96 LEU A N 1
ATOM 728 C CA . LEU A 1 96 ? 26.217 14.388 -0.931 1.00 96.31 96 LEU A CA 1
ATOM 729 C C . LEU A 1 96 ? 27.362 13.766 -0.124 1.00 96.31 96 LEU A C 1
ATOM 731 O O . LEU A 1 96 ? 28.491 14.245 -0.163 1.00 96.31 96 LEU A O 1
ATOM 735 N N . GLN A 1 97 ? 27.091 12.668 0.584 1.00 95.25 97 GLN A N 1
ATOM 736 C CA . GLN A 1 97 ? 28.122 11.957 1.340 1.00 95.25 97 GLN A CA 1
ATOM 737 C C . GLN A 1 97 ? 29.221 11.406 0.434 1.00 95.25 97 GLN A C 1
ATOM 739 O O . GLN A 1 97 ? 30.397 11.568 0.744 1.00 95.25 97 GLN A O 1
ATOM 744 N N . ARG A 1 98 ? 28.851 10.779 -0.689 1.00 94.19 98 ARG A N 1
ATOM 745 C CA . ARG A 1 98 ? 29.807 10.200 -1.644 1.00 94.19 98 ARG A CA 1
ATOM 746 C C . ARG A 1 98 ? 30.743 11.247 -2.243 1.00 94.19 98 ARG A C 1
ATOM 748 O O . ARG A 1 98 ? 31.895 10.926 -2.487 1.00 94.19 98 ARG A O 1
ATOM 755 N N . MET A 1 99 ? 30.296 12.490 -2.423 1.00 94.38 99 MET A N 1
ATOM 756 C CA . MET A 1 99 ? 31.160 13.567 -2.929 1.00 94.38 99 MET A CA 1
ATOM 757 C C . MET A 1 99 ? 32.340 13.880 -1.998 1.00 94.38 99 MET A C 1
ATOM 759 O O . MET A 1 99 ? 33.407 14.253 -2.472 1.00 94.38 99 MET A O 1
ATOM 763 N N . ALA A 1 100 ? 32.154 13.741 -0.683 1.00 93.56 100 ALA A N 1
ATOM 764 C CA . ALA A 1 100 ? 33.163 14.095 0.318 1.00 93.56 100 ALA A CA 1
ATOM 765 C C . ALA A 1 100 ? 33.814 12.883 1.008 1.00 93.56 100 ALA A C 1
ATOM 767 O O . ALA A 1 100 ? 34.793 13.047 1.742 1.00 93.56 100 ALA A O 1
ATOM 768 N N . ALA A 1 101 ? 33.257 11.684 0.834 1.00 92.38 101 ALA A N 1
ATOM 769 C CA . ALA A 1 101 ? 33.774 10.466 1.439 1.00 92.38 101 ALA A CA 1
ATOM 770 C C . ALA A 1 101 ? 35.055 9.987 0.726 1.00 92.38 101 ALA A C 1
ATOM 772 O O . ALA A 1 101 ? 35.153 10.091 -0.502 1.00 92.38 101 ALA A O 1
ATOM 773 N N . PRO A 1 102 ? 36.036 9.423 1.460 1.00 86.19 102 PRO A N 1
ATOM 774 C CA . PRO A 1 102 ? 37.261 8.900 0.861 1.00 86.19 102 PRO A CA 1
ATOM 775 C C . PRO A 1 102 ? 36.965 7.863 -0.234 1.00 86.19 102 PRO A C 1
ATOM 777 O O . PRO A 1 102 ? 36.272 6.875 0.003 1.00 86.19 102 PRO A O 1
ATOM 780 N N . GLY A 1 103 ? 37.477 8.097 -1.445 1.00 84.12 103 GLY A N 1
ATOM 781 C CA . GLY A 1 103 ? 37.280 7.194 -2.585 1.00 84.12 103 GLY A CA 1
ATOM 782 C C . GLY A 1 103 ? 35.833 7.088 -3.084 1.00 84.12 103 GLY A C 1
ATOM 783 O O . GLY A 1 103 ? 35.508 6.124 -3.770 1.00 84.12 103 GLY A O 1
ATOM 784 N N . GLY A 1 104 ? 34.950 8.028 -2.724 1.00 86.31 104 GLY A N 1
ATOM 785 C CA . GLY A 1 104 ? 33.553 8.039 -3.172 1.00 86.31 104 GLY A CA 1
ATOM 786 C C . GLY A 1 104 ? 32.651 7.000 -2.501 1.00 86.31 104 GLY A C 1
ATOM 787 O O . GLY A 1 104 ? 31.467 6.904 -2.828 1.00 86.31 104 GLY A O 1
ATOM 788 N N . ASN A 1 105 ? 33.183 6.232 -1.549 1.00 86.62 105 ASN A N 1
ATOM 789 C CA . ASN A 1 105 ? 32.475 5.153 -0.876 1.00 86.62 105 ASN A CA 1
ATOM 790 C C . ASN A 1 105 ? 32.119 5.565 0.549 1.00 86.62 105 ASN A C 1
ATOM 792 O O . ASN A 1 105 ? 32.982 5.976 1.316 1.00 86.62 105 ASN A O 1
ATOM 796 N N . VAL A 1 106 ? 30.841 5.429 0.908 1.00 86.56 106 VAL A N 1
ATOM 797 C CA . VAL A 1 106 ? 30.351 5.667 2.272 1.00 86.56 106 VAL A CA 1
ATOM 798 C C . VAL A 1 106 ? 30.311 4.318 2.989 1.00 86.56 106 VAL A C 1
ATOM 800 O O . VAL A 1 106 ? 29.438 3.508 2.663 1.00 86.56 106 VAL A O 1
ATOM 803 N N . PRO A 1 107 ? 31.225 4.046 3.939 1.00 84.88 107 PRO A N 1
ATOM 804 C CA . PRO A 1 107 ? 31.242 2.776 4.653 1.00 84.88 107 PRO A CA 1
ATOM 805 C C . PRO A 1 107 ? 29.941 2.558 5.433 1.00 84.88 107 PRO A C 1
ATOM 807 O O . PRO A 1 107 ? 29.349 3.503 5.970 1.00 84.88 107 PRO A O 1
ATOM 810 N N . ALA A 1 108 ? 29.476 1.309 5.499 1.00 79.50 108 ALA A N 1
ATOM 811 C CA . ALA A 1 108 ? 28.239 0.972 6.205 1.00 79.50 108 ALA A CA 1
ATOM 812 C C . ALA A 1 108 ? 28.340 1.285 7.712 1.00 79.50 108 ALA A C 1
ATOM 814 O O . ALA A 1 108 ? 27.398 1.830 8.298 1.00 79.50 108 ALA A O 1
ATOM 815 N N . ASP A 1 109 ? 29.514 1.025 8.288 1.00 82.56 109 ASP A N 1
ATOM 816 C CA . ASP A 1 109 ? 29.921 1.237 9.679 1.00 82.56 109 ASP A CA 1
ATOM 817 C C . ASP A 1 109 ? 30.263 2.698 10.019 1.00 82.56 109 ASP A C 1
ATOM 819 O O . ASP A 1 109 ? 30.473 3.019 11.189 1.00 82.56 109 ASP A O 1
ATOM 823 N N . ALA A 1 110 ? 30.255 3.609 9.037 1.00 86.69 110 ALA A N 1
ATOM 824 C CA . ALA A 1 110 ? 30.490 5.025 9.300 1.00 86.69 110 ALA A CA 1
ATOM 825 C C . ALA A 1 110 ? 29.489 5.568 10.332 1.00 86.69 110 ALA A C 1
ATOM 827 O O . ALA A 1 110 ? 28.271 5.338 10.246 1.00 86.69 110 ALA A O 1
ATOM 828 N N . THR A 1 111 ? 30.009 6.321 11.300 1.00 90.38 111 THR A N 1
ATOM 829 C CA . THR A 1 111 ? 29.218 6.858 12.406 1.00 90.38 111 THR A CA 1
ATOM 830 C C . THR A 1 111 ? 28.211 7.889 11.908 1.00 90.38 111 THR A C 1
ATOM 832 O O . THR A 1 111 ? 28.352 8.478 10.832 1.00 90.38 111 THR A O 1
ATOM 835 N N . PHE A 1 112 ? 27.182 8.144 12.716 1.00 88.94 112 PHE A N 1
ATOM 836 C CA . PHE A 1 112 ? 26.205 9.192 12.431 1.00 88.94 112 PHE A CA 1
ATOM 837 C C . PHE A 1 112 ? 26.890 10.544 12.175 1.00 88.94 112 PHE A C 1
ATOM 839 O O . PHE A 1 112 ? 26.604 11.194 11.174 1.00 88.94 112 PHE A O 1
ATOM 846 N N . ILE A 1 113 ? 27.853 10.924 13.021 1.00 93.25 113 ILE A N 1
ATOM 847 C CA . ILE A 1 113 ? 28.581 12.193 12.894 1.00 93.25 113 ILE A CA 1
ATOM 848 C C . ILE A 1 113 ? 29.360 12.238 11.574 1.00 93.25 113 ILE A C 1
ATOM 850 O O . ILE A 1 113 ? 29.213 13.203 10.834 1.00 93.25 113 ILE A O 1
ATOM 854 N N . GLN A 1 114 ? 30.106 11.182 11.224 1.00 93.44 114 GLN A N 1
ATOM 855 C CA . GLN A 1 114 ? 30.855 11.115 9.958 1.00 93.44 114 GLN A CA 1
ATOM 856 C C . GLN A 1 114 ? 29.942 11.277 8.736 1.00 93.44 114 GLN A C 1
ATOM 858 O O . GLN A 1 114 ? 30.226 12.082 7.848 1.00 93.44 114 GLN A O 1
ATOM 863 N N . LYS A 1 115 ? 28.813 10.559 8.724 1.00 92.44 115 LYS A N 1
ATOM 864 C CA . LYS A 1 115 ? 27.793 10.633 7.669 1.00 92.44 115 LYS A CA 1
ATOM 865 C C . LYS A 1 115 ? 27.253 12.056 7.487 1.00 92.44 115 LYS A C 1
ATOM 867 O O . LYS A 1 115 ? 27.082 12.499 6.353 1.00 92.44 115 LYS A O 1
ATOM 872 N N . TRP A 1 116 ? 27.020 12.793 8.572 1.00 95.06 116 TRP A N 1
ATOM 873 C CA . TRP A 1 116 ? 26.596 14.195 8.494 1.00 95.06 116 TRP A CA 1
ATOM 874 C C . TRP A 1 116 ? 27.728 15.138 8.094 1.00 95.06 116 TRP A C 1
ATOM 876 O O . TRP A 1 116 ? 27.514 16.015 7.261 1.00 95.06 116 TRP A O 1
ATOM 886 N N . THR A 1 117 ? 28.943 14.941 8.610 1.00 96.06 117 THR A N 1
ATOM 887 C CA . THR A 1 117 ? 30.113 15.736 8.215 1.00 96.06 117 THR A CA 1
ATOM 888 C C . THR A 1 117 ? 30.362 15.647 6.711 1.00 96.06 117 THR A C 1
ATOM 890 O O . THR A 1 117 ? 30.571 16.675 6.070 1.00 96.06 117 THR A O 1
ATOM 893 N N . TRP A 1 118 ? 30.303 14.448 6.124 1.00 96.38 118 TRP A N 1
ATOM 894 C CA . TRP A 1 118 ? 30.439 14.289 4.675 1.00 96.38 118 TRP A CA 1
ATOM 895 C C . TRP A 1 118 ? 29.281 14.914 3.908 1.00 96.38 118 TRP A C 1
ATOM 897 O O . TRP A 1 118 ? 29.532 15.569 2.905 1.00 96.38 118 TRP A O 1
ATOM 907 N N . ALA A 1 119 ? 28.041 14.787 4.385 1.00 95.56 119 ALA A N 1
ATOM 908 C CA . ALA A 1 119 ? 26.904 15.436 3.736 1.00 95.56 119 ALA A CA 1
ATOM 909 C C . ALA A 1 119 ? 27.062 16.968 3.692 1.00 95.56 119 ALA A C 1
ATOM 911 O O . ALA A 1 119 ? 26.892 17.564 2.632 1.00 95.56 119 ALA A O 1
ATOM 912 N N . PHE A 1 120 ? 27.457 17.607 4.802 1.00 96.62 120 PHE A N 1
ATOM 913 C CA . PHE A 1 120 ? 27.694 19.056 4.843 1.00 96.62 120 PHE A CA 1
ATOM 914 C C . PHE A 1 120 ? 28.876 19.490 3.973 1.00 96.62 120 PHE A C 1
ATOM 916 O O . PHE A 1 120 ? 28.782 20.500 3.279 1.00 96.62 120 PHE A O 1
ATOM 923 N N . LYS A 1 121 ? 29.967 18.714 3.953 1.00 96.12 121 LYS A N 1
ATOM 924 C CA . LYS A 1 121 ? 31.075 18.956 3.018 1.00 96.12 121 LYS A CA 1
ATOM 925 C C . LYS A 1 121 ? 30.613 18.835 1.565 1.00 96.12 121 LYS A C 1
ATOM 927 O O . LYS A 1 121 ? 30.927 19.708 0.770 1.00 96.12 121 LYS A O 1
ATOM 932 N N . GLY A 1 122 ? 29.817 17.817 1.239 1.00 95.69 122 GLY A N 1
ATOM 933 C CA . GLY A 1 122 ? 29.210 17.640 -0.080 1.00 95.69 122 GLY A CA 1
ATOM 934 C C . GLY A 1 122 ? 28.348 18.827 -0.509 1.00 95.69 122 GLY A C 1
ATOM 935 O O . GLY A 1 122 ? 28.401 19.224 -1.666 1.00 95.69 122 GLY A O 1
ATOM 936 N N . ILE A 1 123 ? 27.615 19.449 0.424 1.00 96.00 123 ILE A N 1
ATOM 937 C CA . ILE A 1 123 ? 26.879 20.696 0.157 1.00 96.00 123 ILE A CA 1
ATOM 938 C C . ILE A 1 123 ? 27.844 21.829 -0.214 1.00 96.00 123 ILE A C 1
ATOM 940 O O . ILE A 1 123 ? 27.593 22.538 -1.183 1.00 96.00 123 ILE A O 1
ATOM 944 N N . GLY A 1 124 ? 28.958 21.983 0.510 1.00 96.19 124 GLY A N 1
ATOM 945 C CA . GLY A 1 124 ? 30.007 22.948 0.154 1.00 96.19 124 GLY A CA 1
ATOM 946 C C . GLY A 1 124 ? 30.535 22.731 -1.267 1.00 96.19 124 GLY A C 1
ATOM 947 O O . GLY A 1 124 ? 30.579 23.663 -2.061 1.00 96.19 124 GLY A O 1
ATOM 948 N N . LEU A 1 125 ? 30.806 21.475 -1.625 1.00 95.12 125 LEU A N 1
ATOM 949 C CA . LEU A 1 125 ? 31.273 21.086 -2.957 1.00 95.12 125 LEU A CA 1
ATOM 950 C C . LEU A 1 125 ? 30.242 21.351 -4.076 1.00 95.12 125 LEU A C 1
ATOM 952 O O . LEU A 1 125 ? 30.629 21.602 -5.217 1.00 95.12 125 LEU A O 1
ATOM 956 N N . LEU A 1 126 ? 28.935 21.331 -3.779 1.00 94.44 126 LEU A N 1
ATOM 957 C CA . LEU A 1 126 ? 27.907 21.760 -4.739 1.00 94.44 126 LEU A CA 1
ATOM 958 C C . LEU A 1 126 ? 28.002 23.260 -5.038 1.00 94.44 126 LEU A C 1
ATOM 960 O O . LEU A 1 126 ? 27.851 23.660 -6.190 1.00 94.44 126 LEU A O 1
ATOM 964 N N . PHE A 1 127 ? 28.272 24.090 -4.024 1.00 95.00 127 PHE A N 1
ATOM 965 C CA . PHE A 1 127 ? 28.481 25.529 -4.222 1.00 95.00 127 PHE A CA 1
ATOM 966 C C . PHE A 1 127 ? 29.762 25.836 -5.010 1.00 95.00 127 PHE A C 1
ATOM 968 O O . PHE A 1 127 ? 29.842 26.876 -5.657 1.00 95.00 127 PHE A O 1
ATOM 975 N N . GLU A 1 128 ? 30.725 24.914 -5.016 1.00 95.12 128 GLU A N 1
ATOM 976 C CA . GLU A 1 128 ? 31.924 24.962 -5.863 1.00 95.12 128 GLU A CA 1
ATOM 977 C C . GLU A 1 128 ? 31.665 24.487 -7.311 1.00 95.12 128 GLU A C 1
ATOM 979 O O . GLU A 1 128 ? 32.572 24.499 -8.140 1.00 95.12 128 GLU A O 1
ATOM 984 N N . GLY A 1 129 ? 30.429 24.094 -7.644 1.00 93.12 129 GLY A N 1
ATOM 985 C CA . GLY A 1 129 ? 30.011 23.732 -9.001 1.00 93.12 129 GLY A CA 1
ATOM 986 C C . GLY A 1 129 ? 30.110 22.243 -9.341 1.00 93.12 129 GLY A C 1
ATOM 987 O O . GLY A 1 129 ? 29.863 21.871 -10.489 1.00 93.12 129 GLY A O 1
ATOM 988 N N . MET A 1 130 ? 30.437 21.369 -8.381 1.00 93.31 130 MET A N 1
ATOM 989 C CA . MET A 1 130 ? 30.384 19.924 -8.622 1.00 93.31 130 MET A CA 1
ATOM 990 C C . MET A 1 130 ? 28.941 19.433 -8.751 1.00 93.31 130 MET A C 1
ATOM 992 O O . MET A 1 130 ? 28.036 19.938 -8.098 1.00 93.31 130 MET A O 1
ATOM 996 N N . THR A 1 131 ? 28.710 18.416 -9.580 1.00 92.31 131 THR A N 1
ATOM 997 C CA . THR A 1 131 ? 27.381 17.821 -9.773 1.00 92.31 131 THR A CA 1
ATOM 998 C C . THR A 1 131 ? 27.155 16.636 -8.841 1.00 92.31 131 THR A C 1
ATOM 1000 O O . THR A 1 131 ? 28.080 15.869 -8.572 1.00 92.31 131 THR A O 1
ATOM 1003 N N . LEU A 1 132 ? 25.908 16.426 -8.410 1.00 93.31 132 LEU A N 1
ATOM 1004 C CA . LEU A 1 132 ? 25.543 15.235 -7.642 1.00 93.31 132 LEU A CA 1
ATOM 1005 C C . LEU A 1 132 ? 25.825 13.957 -8.458 1.00 93.31 132 LEU A C 1
ATOM 1007 O O . LEU A 1 132 ? 25.367 13.865 -9.599 1.00 93.31 132 LEU A O 1
ATOM 1011 N N . PRO A 1 133 ? 26.513 12.950 -7.886 1.00 93.12 133 PRO A N 1
ATOM 1012 C CA . PRO A 1 133 ? 26.813 11.691 -8.567 1.00 93.12 133 PRO A CA 1
ATOM 1013 C C . PRO A 1 133 ? 25.586 10.761 -8.574 1.00 93.12 133 PRO A C 1
ATOM 1015 O O . PRO A 1 133 ? 25.585 9.713 -7.926 1.00 93.12 133 PRO A O 1
ATOM 1018 N N . ILE A 1 134 ? 24.519 11.174 -9.262 1.00 93.75 134 ILE A N 1
ATOM 1019 C CA . ILE A 1 134 ? 23.270 10.418 -9.429 1.00 93.75 134 ILE A CA 1
ATOM 1020 C C . ILE A 1 134 ? 23.046 10.212 -10.929 1.00 93.75 134 ILE A C 1
ATOM 1022 O O . ILE A 1 134 ? 22.947 11.185 -11.680 1.00 93.75 134 ILE A O 1
ATOM 1026 N N . GLY A 1 135 ? 23.006 8.954 -11.368 1.00 91.50 135 GLY A N 1
ATOM 1027 C CA . GLY A 1 135 ? 22.836 8.601 -12.772 1.00 91.50 135 GLY A CA 1
ATOM 1028 C C . GLY A 1 135 ? 21.388 8.716 -13.248 1.00 91.50 135 GLY A C 1
ATOM 1029 O O . GLY A 1 135 ? 20.450 8.817 -12.457 1.00 91.50 135 GLY A O 1
ATOM 1030 N N . ARG A 1 136 ? 21.196 8.654 -14.571 1.00 90.94 136 ARG A N 1
ATOM 1031 C CA . ARG A 1 136 ? 19.861 8.414 -15.140 1.00 90.94 136 ARG A CA 1
ATOM 1032 C C . ARG A 1 136 ? 19.383 7.027 -14.731 1.00 90.94 136 ARG A C 1
ATOM 1034 O O . ARG A 1 136 ? 20.161 6.078 -14.770 1.00 90.94 136 ARG A O 1
ATOM 1041 N N . GLY A 1 137 ? 18.117 6.910 -14.358 1.00 92.44 137 GLY A N 1
ATOM 1042 C CA . GLY A 1 137 ? 17.548 5.675 -13.825 1.00 92.44 137 GLY A CA 1
ATOM 1043 C C . GLY A 1 137 ? 17.519 5.629 -12.299 1.00 92.44 137 GLY A C 1
ATOM 1044 O O . GLY A 1 137 ? 16.583 5.084 -11.710 1.00 92.44 137 GLY A O 1
ATOM 1045 N N . ASP A 1 138 ? 18.510 6.233 -11.642 1.00 94.19 138 ASP A N 1
ATOM 1046 C CA . ASP A 1 138 ? 18.701 6.127 -10.195 1.00 94.19 138 ASP A CA 1
ATOM 1047 C C . ASP A 1 138 ? 17.603 6.848 -9.403 1.00 94.19 138 ASP A C 1
ATOM 1049 O O . ASP A 1 138 ? 17.241 6.405 -8.306 1.00 94.19 138 ASP A O 1
ATOM 1053 N N . TRP A 1 139 ? 17.033 7.925 -9.959 1.00 95.50 139 TRP A N 1
ATOM 1054 C CA . TRP A 1 139 ? 16.012 8.738 -9.293 1.00 95.50 139 TRP A CA 1
ATOM 1055 C C . TRP A 1 139 ? 14.700 7.991 -9.094 1.00 95.50 139 TRP A C 1
ATOM 1057 O O . TRP A 1 139 ? 14.038 8.195 -8.078 1.00 95.50 139 TRP A O 1
ATOM 1067 N N . TYR A 1 140 ? 14.323 7.116 -10.028 1.00 94.31 140 TYR A N 1
ATOM 1068 C CA . TYR A 1 140 ? 13.143 6.270 -9.862 1.00 94.31 140 TYR A CA 1
ATOM 1069 C C . TYR A 1 140 ? 13.489 4.895 -9.284 1.00 94.31 140 TYR A C 1
ATOM 1071 O O . TYR A 1 140 ? 12.676 4.339 -8.548 1.00 94.31 140 TYR A O 1
ATOM 1079 N N . TRP A 1 141 ? 14.681 4.352 -9.560 1.00 94.75 141 TRP A N 1
ATOM 1080 C CA . TRP A 1 141 ? 15.065 2.996 -9.160 1.00 94.75 141 TRP A CA 1
ATOM 1081 C C . TRP A 1 141 ? 15.428 2.867 -7.679 1.00 94.75 141 TRP A C 1
ATOM 1083 O O . TRP A 1 141 ? 14.907 1.983 -6.994 1.00 94.75 141 TRP A O 1
ATOM 1093 N N . HIS A 1 142 ? 16.297 3.730 -7.148 1.00 94.75 142 HIS A N 1
ATOM 1094 C CA . HIS A 1 142 ? 16.802 3.584 -5.779 1.00 94.75 142 HIS A CA 1
ATOM 1095 C C . HIS A 1 142 ? 15.768 3.841 -4.672 1.00 94.75 142 HIS A C 1
ATOM 1097 O O . HIS A 1 142 ? 15.798 3.108 -3.681 1.00 94.75 142 HIS A O 1
ATOM 1103 N N . PRO A 1 143 ? 14.813 4.783 -4.802 1.00 95.94 143 PRO A N 1
ATOM 1104 C CA . PRO A 1 143 ? 13.783 4.979 -3.777 1.00 95.94 143 PRO A CA 1
ATOM 1105 C C . PRO A 1 143 ? 12.857 3.771 -3.557 1.00 95.94 143 PRO A C 1
ATOM 1107 O O . PRO A 1 143 ? 12.215 3.682 -2.514 1.00 95.94 143 PRO A O 1
ATOM 1110 N N . SER A 1 144 ? 12.810 2.812 -4.489 1.00 95.06 144 SER A N 1
ATOM 1111 C CA . SER A 1 144 ? 12.092 1.536 -4.313 1.00 95.06 144 SER A CA 1
ATOM 1112 C C . SER A 1 144 ? 12.904 0.461 -3.573 1.00 95.06 144 SER A C 1
ATOM 1114 O O . SER A 1 144 ? 12.431 -0.657 -3.396 1.00 95.06 144 SER A O 1
ATOM 1116 N N . ARG A 1 145 ? 14.130 0.769 -3.127 1.00 94.19 145 ARG A N 1
ATOM 1117 C CA . ARG A 1 145 ? 15.063 -0.161 -2.460 1.00 94.19 145 ARG A CA 1
ATOM 1118 C C . ARG A 1 145 ? 15.734 0.522 -1.270 1.00 94.19 145 ARG A C 1
ATOM 1120 O O . ARG A 1 145 ? 16.946 0.732 -1.242 1.00 94.19 145 ARG A O 1
ATOM 1127 N N . VAL A 1 146 ? 14.925 0.939 -0.294 1.00 94.12 146 VAL A N 1
ATOM 1128 C CA . VAL A 1 146 ? 15.425 1.733 0.846 1.00 94.12 146 VAL A CA 1
ATOM 1129 C C . VAL A 1 146 ? 16.094 0.877 1.921 1.00 94.12 146 VAL A C 1
ATOM 1131 O O . VAL A 1 146 ? 16.854 1.401 2.742 1.00 94.12 146 VAL A O 1
ATOM 1134 N N . ILE A 1 147 ? 15.813 -0.429 1.937 1.00 92.62 147 ILE A N 1
ATOM 1135 C CA . ILE A 1 147 ? 16.484 -1.405 2.801 1.00 92.62 147 ILE A CA 1
ATOM 1136 C C . ILE A 1 147 ? 17.869 -1.689 2.195 1.00 92.62 147 ILE A C 1
ATOM 1138 O O . ILE A 1 147 ? 17.959 -1.921 0.989 1.00 92.62 147 ILE A O 1
ATOM 1142 N N . PRO A 1 148 ? 18.964 -1.610 2.978 1.00 88.25 148 PRO A N 1
ATOM 1143 C CA . PRO A 1 148 ? 20.297 -1.933 2.481 1.00 88.25 148 PRO A CA 1
ATOM 1144 C C . PRO A 1 148 ? 20.353 -3.344 1.900 1.00 88.25 148 PRO A C 1
ATOM 1146 O O . PRO A 1 148 ? 19.726 -4.252 2.437 1.00 88.25 148 PRO A O 1
ATOM 1149 N N . ALA A 1 149 ? 21.135 -3.524 0.834 1.00 82.56 149 ALA A N 1
ATOM 1150 C CA . ALA A 1 149 ? 21.293 -4.827 0.206 1.00 82.56 149 ALA A CA 1
ATOM 1151 C C . ALA A 1 149 ? 21.823 -5.852 1.221 1.00 82.56 149 ALA A C 1
ATOM 1153 O O . ALA A 1 149 ? 22.877 -5.659 1.831 1.00 82.56 149 ALA A O 1
ATOM 1154 N N . GLY A 1 150 ? 21.063 -6.927 1.387 1.00 79.19 150 GLY A N 1
ATOM 1155 C CA . GLY A 1 150 ? 21.408 -8.091 2.187 1.00 79.19 150 GLY A CA 1
ATOM 1156 C C . GLY A 1 150 ? 21.116 -9.376 1.407 1.00 79.19 150 GLY A C 1
ATOM 1157 O O . GLY A 1 150 ? 20.871 -9.321 0.200 1.00 79.19 150 GLY A O 1
ATOM 1158 N N . PRO A 1 151 ? 21.084 -10.542 2.072 1.00 73.12 151 PRO A N 1
ATOM 1159 C CA . PRO A 1 151 ? 20.801 -11.819 1.412 1.00 73.12 151 PRO A CA 1
ATOM 1160 C C . PRO A 1 151 ? 19.445 -11.853 0.682 1.00 73.12 151 PRO A C 1
ATOM 1162 O O . PRO A 1 151 ? 19.259 -12.680 -0.204 1.00 73.12 151 PRO A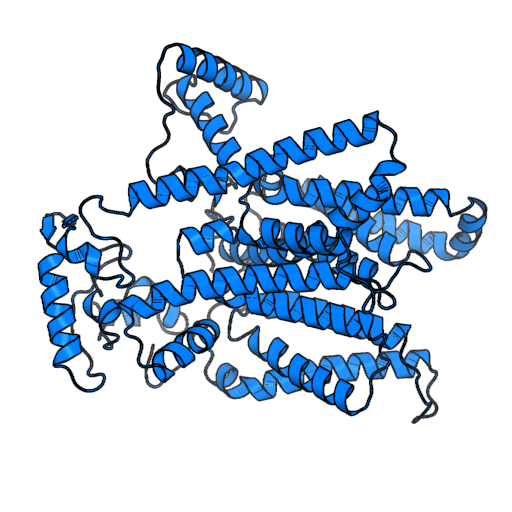 O 1
ATOM 1165 N N . GLY A 1 152 ? 18.508 -10.960 1.027 1.00 67.62 152 GLY A N 1
ATOM 1166 C CA . GLY A 1 152 ? 17.206 -10.843 0.371 1.00 67.62 152 GLY A CA 1
ATOM 1167 C C . GLY A 1 152 ? 17.112 -9.822 -0.764 1.00 67.62 152 GLY A C 1
ATOM 1168 O O . GLY A 1 152 ? 16.109 -9.853 -1.463 1.00 67.62 152 GLY A O 1
ATOM 1169 N N . ASN A 1 153 ? 18.095 -8.930 -0.963 1.00 81.81 153 ASN A N 1
ATOM 1170 C CA . ASN A 1 153 ? 18.016 -7.817 -1.931 1.00 81.81 153 ASN A CA 1
ATOM 1171 C C . ASN A 1 153 ? 16.624 -7.153 -1.978 1.00 81.81 153 ASN A C 1
ATOM 1173 O O . ASN A 1 153 ? 16.009 -7.020 -3.038 1.00 81.81 153 ASN A O 1
ATOM 1177 N N . GLU A 1 154 ? 16.101 -6.804 -0.803 1.00 88.88 154 GLU A N 1
ATOM 1178 C CA . GLU A 1 154 ? 14.681 -6.546 -0.622 1.00 88.88 154 GLU A CA 1
ATOM 1179 C C . GLU A 1 154 ? 14.184 -5.341 -1.426 1.00 88.88 154 GLU A C 1
ATOM 1181 O O . GLU A 1 154 ? 14.793 -4.267 -1.446 1.00 88.88 154 GLU A O 1
ATOM 1186 N N . ILE A 1 155 ? 13.026 -5.519 -2.062 1.00 92.00 155 ILE A N 1
ATOM 1187 C CA . ILE A 1 155 ? 12.376 -4.477 -2.849 1.00 92.00 155 ILE A CA 1
ATOM 1188 C C . ILE A 1 155 ? 11.233 -3.892 -2.022 1.00 92.00 155 ILE A C 1
ATOM 1190 O O . ILE A 1 155 ? 10.281 -4.577 -1.654 1.00 92.00 155 ILE A O 1
ATOM 1194 N N . THR A 1 156 ? 11.339 -2.602 -1.733 1.00 94.69 156 THR A N 1
ATOM 1195 C CA . THR A 1 156 ? 10.329 -1.798 -1.046 1.00 94.69 156 THR A CA 1
ATOM 1196 C C . THR A 1 156 ? 9.598 -0.933 -2.069 1.00 94.69 156 THR A C 1
ATOM 1198 O O . THR A 1 156 ? 9.697 0.299 -2.031 1.00 94.69 156 THR A O 1
ATOM 1201 N N . GLU A 1 157 ? 8.939 -1.568 -3.040 1.00 93.81 157 GLU A N 1
ATOM 1202 C CA . GLU A 1 157 ? 8.118 -0.830 -4.000 1.00 93.81 157 GLU A CA 1
ATOM 1203 C C . GLU A 1 157 ? 6.943 -0.149 -3.306 1.00 93.81 157 GLU A C 1
ATOM 1205 O O . GLU A 1 157 ? 6.498 -0.541 -2.228 1.00 93.81 157 GLU A O 1
ATOM 1210 N N . PHE A 1 158 ? 6.441 0.884 -3.963 1.00 95.94 158 PHE A N 1
ATOM 1211 C CA . PHE A 1 158 ? 5.241 1.598 -3.578 1.00 95.94 158 PHE A CA 1
ATOM 1212 C C . PHE A 1 158 ? 4.449 1.940 -4.845 1.00 95.94 158 PHE A C 1
ATOM 1214 O O . PHE A 1 158 ? 5.027 1.970 -5.935 1.00 95.94 158 PHE A O 1
ATOM 1221 N N . PRO A 1 159 ? 3.141 2.215 -4.738 1.00 96.56 159 PRO A N 1
ATOM 1222 C CA . PRO A 1 159 ? 2.240 2.225 -5.889 1.00 96.56 159 PRO A CA 1
ATOM 1223 C C . PRO A 1 159 ? 2.667 3.141 -7.037 1.00 96.56 159 PRO A C 1
ATOM 1225 O O . PRO A 1 159 ? 2.604 2.743 -8.201 1.00 96.56 159 PRO A O 1
ATOM 1228 N N . PHE A 1 160 ? 3.158 4.346 -6.726 1.00 96.62 160 PHE A N 1
ATOM 1229 C CA . PHE A 1 160 ? 3.616 5.261 -7.765 1.00 96.62 160 PHE A CA 1
ATOM 1230 C C . PHE A 1 160 ? 4.880 4.753 -8.485 1.00 96.62 160 PHE A C 1
ATOM 1232 O O . PHE A 1 160 ? 4.957 4.891 -9.702 1.00 96.62 160 PHE A O 1
ATOM 1239 N N . PHE A 1 161 ? 5.822 4.091 -7.791 1.00 96.31 161 PHE A N 1
ATOM 1240 C CA . PHE A 1 161 ? 6.945 3.403 -8.450 1.00 96.31 161 PHE A CA 1
ATOM 1241 C C . PHE A 1 161 ? 6.434 2.321 -9.403 1.00 96.31 161 PHE A C 1
ATOM 1243 O O . PHE A 1 161 ? 6.839 2.308 -10.558 1.00 96.31 161 PHE A O 1
ATOM 1250 N N . THR A 1 162 ? 5.533 1.448 -8.948 1.00 94.81 162 THR A N 1
ATOM 1251 C CA . THR A 1 162 ? 5.008 0.333 -9.753 1.00 94.81 162 THR A CA 1
ATOM 1252 C C . THR A 1 162 ? 4.359 0.830 -11.053 1.00 94.81 162 THR A C 1
ATOM 1254 O O . THR A 1 162 ? 4.646 0.320 -12.138 1.00 94.81 162 THR A O 1
ATOM 1257 N N . LEU A 1 163 ? 3.543 1.887 -10.974 1.00 94.38 163 LEU A N 1
ATOM 1258 C CA . LEU A 1 163 ? 2.895 2.492 -12.143 1.00 94.38 163 LEU A CA 1
ATOM 1259 C C . LEU A 1 163 ? 3.874 3.243 -13.050 1.00 94.38 163 LEU A C 1
ATOM 1261 O O . LEU A 1 163 ? 3.805 3.101 -14.272 1.00 94.38 163 LEU A O 1
ATOM 1265 N N . LEU A 1 164 ? 4.810 3.999 -12.470 1.00 94.56 164 LEU A N 1
ATOM 1266 C CA . LEU A 1 164 ? 5.838 4.721 -13.222 1.00 94.56 164 LEU A CA 1
ATOM 1267 C C . LEU A 1 164 ? 6.807 3.766 -13.930 1.00 94.56 164 LEU A C 1
ATOM 1269 O O . LEU A 1 164 ? 7.229 4.010 -15.061 1.00 94.56 164 LEU A O 1
ATOM 1273 N N . PHE A 1 165 ? 7.173 2.671 -13.266 1.00 92.00 165 PHE A N 1
ATOM 1274 C CA . PHE A 1 165 ? 7.958 1.599 -13.861 1.00 92.00 165 PHE A CA 1
ATOM 1275 C C . PHE A 1 165 ? 7.156 0.867 -14.940 1.00 92.00 165 PHE A C 1
ATOM 1277 O O . PHE A 1 165 ? 7.752 0.382 -15.904 1.00 92.00 165 PHE A O 1
ATOM 1284 N N . SER A 1 166 ? 5.824 0.909 -14.816 1.00 90.31 166 SER A N 1
ATOM 1285 C CA . SER A 1 166 ? 4.852 0.351 -15.747 1.00 90.31 166 SER A CA 1
ATOM 1286 C C . SER A 1 166 ? 4.978 -1.162 -15.852 1.00 90.31 166 SER A C 1
ATOM 1288 O O . SER A 1 166 ? 4.939 -1.700 -16.953 1.00 90.31 166 SER A O 1
ATOM 1290 N N . ASP A 1 167 ? 5.134 -1.842 -14.715 1.00 84.75 167 ASP A N 1
ATOM 1291 C CA . ASP A 1 167 ? 5.058 -3.302 -14.621 1.00 84.75 167 ASP A CA 1
ATOM 1292 C C . ASP A 1 167 ? 3.622 -3.703 -14.263 1.00 84.75 167 ASP A C 1
ATOM 1294 O O . ASP A 1 167 ? 3.190 -3.530 -13.122 1.00 84.75 167 ASP A O 1
ATOM 1298 N N . LEU A 1 168 ? 2.862 -4.217 -15.242 1.00 87.38 168 LEU A N 1
ATOM 1299 C CA . LEU A 1 168 ? 1.507 -4.751 -15.035 1.00 87.38 168 LEU A CA 1
ATOM 1300 C C . LEU A 1 168 ? 1.544 -6.081 -14.271 1.00 87.38 168 LEU A C 1
ATOM 1302 O O . LEU A 1 168 ? 1.045 -7.103 -14.728 1.00 87.38 168 LEU A O 1
ATOM 1306 N N . HIS A 1 169 ? 2.138 -6.084 -13.090 1.00 88.69 169 HIS A N 1
ATOM 1307 C CA . HIS A 1 169 ? 2.257 -7.269 -12.268 1.00 88.69 169 HIS A CA 1
ATOM 1308 C C . HIS A 1 169 ? 0.964 -7.564 -11.500 1.00 88.69 169 HIS A C 1
ATOM 1310 O O . HIS A 1 169 ? 0.118 -6.693 -11.279 1.00 88.69 169 HIS A O 1
ATOM 1316 N N . ALA A 1 170 ? 0.866 -8.789 -10.980 1.00 89.50 170 ALA A N 1
ATOM 1317 C CA . ALA A 1 170 ? -0.234 -9.242 -10.128 1.00 89.50 170 ALA A CA 1
ATOM 1318 C C . ALA A 1 170 ? -0.572 -8.263 -8.983 1.00 89.50 170 ALA A C 1
ATOM 1320 O O . ALA A 1 170 ? -1.741 -7.960 -8.754 1.00 89.50 170 ALA A O 1
ATOM 1321 N N . HIS A 1 171 ? 0.442 -7.714 -8.303 1.00 89.69 171 HIS A N 1
ATOM 1322 C CA . HIS A 1 171 ? 0.237 -6.785 -7.189 1.00 89.69 171 HIS A CA 1
ATOM 1323 C C . HIS A 1 171 ? -0.326 -5.428 -7.650 1.00 89.69 171 HIS A C 1
ATOM 1325 O O . HIS A 1 171 ? -1.163 -4.859 -6.958 1.00 89.69 171 HIS A O 1
ATOM 1331 N N . MET A 1 172 ? 0.075 -4.927 -8.827 1.00 93.19 172 MET A N 1
ATOM 1332 C CA . MET A 1 172 ? -0.457 -3.685 -9.395 1.00 93.19 172 MET A CA 1
ATOM 1333 C C . MET A 1 172 ? -1.934 -3.849 -9.735 1.00 93.19 172 MET A C 1
ATOM 1335 O O . MET A 1 172 ? -2.768 -3.004 -9.407 1.00 93.19 172 MET A O 1
ATOM 1339 N N . LEU A 1 173 ? -2.258 -4.975 -10.372 1.00 94.25 173 LEU A N 1
ATOM 1340 C CA . LEU A 1 173 ? -3.612 -5.275 -10.812 1.00 94.25 173 LEU A CA 1
ATOM 1341 C C . LEU A 1 173 ? -4.560 -5.544 -9.635 1.00 94.25 173 LEU A C 1
ATOM 1343 O O . LEU A 1 173 ? -5.764 -5.334 -9.777 1.00 94.25 173 LEU A O 1
ATOM 1347 N N . ALA A 1 174 ? -4.019 -5.949 -8.483 1.00 95.00 174 ALA A N 1
ATOM 1348 C CA . ALA A 1 174 ? -4.760 -6.186 -7.251 1.00 95.00 174 ALA A CA 1
ATOM 1349 C C . ALA A 1 174 ? -5.123 -4.915 -6.464 1.00 95.00 174 ALA A C 1
ATOM 1351 O O . ALA A 1 174 ? -6.110 -4.936 -5.732 1.00 95.00 174 ALA A O 1
ATOM 1352 N N . MET A 1 175 ? -4.389 -3.802 -6.598 1.00 96.00 175 MET A N 1
ATOM 1353 C CA . MET A 1 175 ? -4.620 -2.608 -5.761 1.00 96.00 175 MET A CA 1
ATOM 1354 C C . MET A 1 175 ? -6.065 -2.063 -5.823 1.00 96.00 175 MET A C 1
ATOM 1356 O O . MET A 1 175 ? -6.628 -1.781 -4.762 1.00 96.00 175 MET A O 1
ATOM 1360 N N . PRO A 1 176 ? -6.731 -1.969 -6.998 1.00 96.31 176 PRO A N 1
ATOM 1361 C CA . PRO A 1 176 ? -8.146 -1.589 -7.051 1.00 96.31 176 PRO A CA 1
ATOM 1362 C C . PRO A 1 176 ? -9.068 -2.573 -6.318 1.00 96.31 176 PRO A C 1
ATOM 1364 O O . PRO A 1 176 ? -10.008 -2.152 -5.647 1.00 96.31 176 PRO A O 1
ATOM 1367 N N . LEU A 1 177 ? -8.795 -3.880 -6.417 1.00 95.88 177 LEU A N 1
ATOM 1368 C CA . LEU A 1 177 ? -9.568 -4.921 -5.733 1.00 95.88 177 LEU A CA 1
ATOM 1369 C C . LEU A 1 177 ? -9.405 -4.818 -4.211 1.00 95.88 177 LEU A C 1
ATOM 1371 O O . LEU A 1 177 ? -10.386 -4.938 -3.480 1.00 95.88 177 LEU A O 1
ATOM 1375 N N . ILE A 1 178 ? -8.189 -4.539 -3.736 1.00 96.94 178 ILE A N 1
ATOM 1376 C CA . ILE A 1 178 ? -7.905 -4.284 -2.320 1.00 96.94 178 ILE A CA 1
ATOM 1377 C C . ILE A 1 178 ? -8.746 -3.109 -1.811 1.00 96.94 178 ILE A C 1
ATOM 1379 O O . ILE A 1 178 ? -9.439 -3.235 -0.803 1.00 96.94 178 ILE A O 1
ATOM 1383 N N . L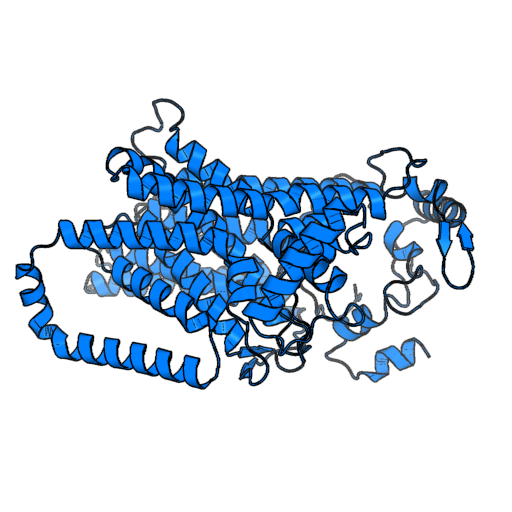EU A 1 179 ? -8.740 -1.979 -2.523 1.00 98.19 179 LEU A N 1
ATOM 1384 C CA . LEU A 1 179 ? -9.520 -0.801 -2.136 1.00 98.19 179 LEU A CA 1
ATOM 1385 C C . LEU A 1 179 ? -11.028 -1.064 -2.173 1.00 98.19 179 LEU A C 1
ATOM 1387 O O . LEU A 1 179 ? -11.745 -0.589 -1.295 1.00 98.19 179 LEU A O 1
ATOM 1391 N N . LEU A 1 180 ? -11.506 -1.868 -3.125 1.00 97.25 180 LEU A N 1
ATOM 1392 C CA . LEU A 1 180 ? -12.903 -2.296 -3.185 1.00 97.25 180 LEU A CA 1
ATOM 1393 C C . LEU A 1 180 ? -13.293 -3.162 -1.973 1.00 97.25 180 LEU A C 1
ATOM 1395 O O . LEU A 1 180 ? -14.373 -2.985 -1.412 1.00 97.25 180 LEU A O 1
ATOM 1399 N N . ILE A 1 181 ? -12.408 -4.051 -1.517 1.00 97.44 181 ILE A N 1
ATOM 1400 C CA . ILE A 1 181 ? -12.629 -4.868 -0.315 1.00 97.44 181 ILE A CA 1
ATOM 1401 C C . ILE A 1 181 ? -12.663 -4.004 0.946 1.00 97.44 181 ILE A C 1
ATOM 1403 O O . ILE A 1 181 ? -13.529 -4.195 1.802 1.00 97.44 181 ILE A O 1
ATOM 1407 N N . ILE A 1 182 ? -11.763 -3.023 1.050 1.00 98.38 182 ILE A N 1
ATOM 1408 C CA . ILE A 1 182 ? -11.779 -2.050 2.147 1.00 98.38 182 ILE A CA 1
ATOM 1409 C C . ILE A 1 182 ? -13.085 -1.236 2.100 1.00 98.38 182 ILE A C 1
ATOM 1411 O O . ILE A 1 182 ? -13.735 -1.074 3.132 1.00 98.38 182 ILE A O 1
ATOM 1415 N N . ALA A 1 183 ? -13.516 -0.788 0.916 1.00 97.62 183 ALA A N 1
ATOM 1416 C CA . ALA A 1 183 ? -14.778 -0.073 0.729 1.00 97.62 183 ALA A CA 1
ATOM 1417 C C . ALA A 1 183 ? -15.981 -0.907 1.179 1.00 97.62 183 ALA A C 1
ATOM 1419 O O . ALA A 1 183 ? -16.841 -0.408 1.903 1.00 97.62 183 ALA A O 1
ATOM 1420 N N . TRP A 1 184 ? -16.020 -2.189 0.808 1.00 97.56 184 TRP A N 1
ATOM 1421 C CA . TRP A 1 184 ? -17.075 -3.105 1.229 1.00 97.56 184 TRP A CA 1
ATOM 1422 C C . TRP A 1 184 ? -17.078 -3.309 2.746 1.00 97.56 184 TRP A C 1
ATOM 1424 O O . TRP A 1 184 ? -18.139 -3.257 3.362 1.00 97.56 184 TRP A O 1
ATOM 1434 N N . ALA A 1 185 ? -15.907 -3.465 3.375 1.00 97.44 185 ALA A N 1
ATOM 1435 C CA . ALA A 1 185 ? -15.805 -3.587 4.829 1.00 97.44 185 ALA A CA 1
ATOM 1436 C C . ALA A 1 185 ? -16.318 -2.323 5.543 1.00 97.44 185 ALA A C 1
ATOM 1438 O O . ALA A 1 185 ? -17.061 -2.422 6.520 1.00 97.44 185 ALA A O 1
ATOM 1439 N N . VAL A 1 186 ? -15.982 -1.134 5.030 1.00 96.62 186 VAL A N 1
ATOM 1440 C CA . VAL A 1 186 ? -16.492 0.145 5.551 1.00 96.62 186 VAL A CA 1
ATOM 1441 C C . VAL A 1 186 ? -18.003 0.261 5.357 1.00 96.62 186 VAL A C 1
ATOM 1443 O O . VAL A 1 186 ? -18.704 0.611 6.306 1.00 96.62 186 VAL A O 1
ATOM 1446 N N . ALA A 1 187 ? -18.523 -0.082 4.177 1.00 95.62 187 ALA A N 1
ATOM 1447 C CA . ALA A 1 187 ? -19.958 -0.084 3.902 1.00 95.62 187 ALA A CA 1
ATOM 1448 C C . ALA A 1 187 ? -20.711 -1.040 4.840 1.00 95.62 187 ALA A C 1
ATOM 1450 O O . ALA A 1 187 ? -21.745 -0.679 5.401 1.00 95.62 187 ALA A O 1
ATOM 1451 N N . PHE A 1 188 ? -20.157 -2.228 5.090 1.00 96.12 188 PHE A N 1
ATOM 1452 C CA . PHE A 1 188 ? -20.734 -3.201 6.011 1.00 96.12 188 PHE A CA 1
ATOM 1453 C C . PHE A 1 188 ? -20.745 -2.682 7.458 1.00 96.12 188 PHE A C 1
ATOM 1455 O O . PHE A 1 188 ? -21.756 -2.810 8.147 1.00 96.12 188 PHE A O 1
ATOM 1462 N N . ILE A 1 189 ? -19.675 -2.019 7.913 1.00 95.50 189 ILE A N 1
ATOM 1463 C CA . ILE A 1 189 ? -19.634 -1.363 9.232 1.00 95.50 189 ILE A CA 1
ATOM 1464 C C . ILE A 1 189 ? -20.682 -0.244 9.328 1.00 95.50 189 ILE A C 1
ATOM 1466 O O . ILE A 1 189 ? -21.408 -0.184 10.323 1.00 95.50 189 ILE A O 1
ATOM 1470 N N . LYS A 1 190 ? -20.786 0.617 8.305 1.00 93.81 190 LYS A N 1
ATOM 1471 C CA . LYS A 1 190 ? -21.764 1.718 8.253 1.00 93.81 190 LYS A CA 1
ATOM 1472 C C . LYS A 1 190 ? -23.210 1.233 8.186 1.00 93.81 190 LYS A C 1
ATOM 1474 O O . LYS A 1 190 ? -24.090 1.895 8.717 1.00 93.81 190 LYS A O 1
ATOM 1479 N N . SER A 1 191 ? -23.461 0.061 7.602 1.00 93.56 191 SER A N 1
ATOM 1480 C CA . SER A 1 191 ? -24.807 -0.525 7.566 1.00 93.56 191 SER A CA 1
ATOM 1481 C C . SER A 1 191 ? -25.368 -0.829 8.959 1.00 93.56 191 SER A C 1
ATOM 1483 O O . SER A 1 191 ? -26.565 -1.062 9.104 1.00 93.56 191 SER A O 1
ATOM 1485 N N . HIS A 1 192 ? -24.506 -0.902 9.984 1.00 91.69 192 HIS A N 1
ATOM 1486 C CA . HIS A 1 192 ? -24.864 -1.358 11.325 1.00 91.69 192 HIS A CA 1
ATOM 1487 C C . HIS A 1 192 ? -25.606 -2.706 11.320 1.00 91.69 192 HIS A C 1
ATOM 1489 O O . HIS A 1 192 ? -26.447 -2.944 12.179 1.00 91.69 192 HIS A O 1
ATOM 1495 N N . ALA A 1 193 ? -25.339 -3.581 10.342 1.00 92.06 193 ALA A N 1
ATOM 1496 C CA . ALA A 1 193 ? -26.076 -4.831 10.138 1.00 92.06 193 ALA A CA 1
ATOM 1497 C C . ALA A 1 193 ? -27.615 -4.650 10.066 1.00 92.06 193 ALA A C 1
ATOM 1499 O O . ALA A 1 193 ? -28.368 -5.599 10.290 1.00 92.06 193 ALA A O 1
ATOM 1500 N N . LYS A 1 194 ? -28.084 -3.438 9.743 1.00 92.75 194 LYS A N 1
ATOM 1501 C CA . LYS A 1 194 ? -29.488 -3.074 9.538 1.00 92.75 194 LYS A CA 1
ATOM 1502 C C . LYS A 1 194 ? -29.732 -2.951 8.041 1.00 92.75 194 LYS A C 1
ATOM 1504 O O . LYS A 1 194 ? -29.752 -1.861 7.485 1.00 92.75 194 LYS A O 1
ATOM 1509 N N . MET A 1 195 ? -29.855 -4.104 7.397 1.00 93.94 195 MET A N 1
ATOM 1510 C CA . MET A 1 195 ? -30.000 -4.224 5.948 1.00 93.94 195 MET A CA 1
ATOM 1511 C C . MET A 1 195 ? -31.304 -4.951 5.619 1.00 93.94 195 MET A C 1
ATOM 1513 O O . MET A 1 195 ? -31.718 -5.875 6.325 1.00 93.94 195 MET A O 1
ATOM 1517 N N . SER A 1 196 ? -31.946 -4.554 4.527 1.00 95.31 196 SER A N 1
ATOM 1518 C CA . SER A 1 196 ? -33.036 -5.305 3.911 1.00 95.31 196 SER A CA 1
ATOM 1519 C C . SER A 1 196 ? -32.550 -6.675 3.422 1.00 95.31 196 SER A C 1
ATOM 1521 O O . SER A 1 196 ? -31.355 -6.926 3.255 1.00 95.31 196 SER A O 1
ATOM 1523 N N . ARG A 1 197 ? -33.482 -7.591 3.135 1.00 94.75 197 ARG A N 1
ATOM 1524 C CA . ARG A 1 197 ? -33.133 -8.923 2.605 1.00 94.75 197 ARG A CA 1
ATOM 1525 C C . ARG A 1 197 ? -32.336 -8.841 1.298 1.00 94.75 197 ARG A C 1
ATOM 1527 O O . ARG A 1 197 ? -31.391 -9.602 1.120 1.00 94.75 197 ARG A O 1
ATOM 1534 N N . ALA A 1 198 ? -32.700 -7.919 0.406 1.00 97.12 198 ALA A N 1
ATOM 1535 C CA . ALA A 1 198 ? -32.005 -7.722 -0.864 1.00 97.12 198 ALA A CA 1
ATOM 1536 C C . ALA A 1 198 ? -30.565 -7.232 -0.649 1.00 97.12 198 ALA A C 1
ATOM 1538 O O . ALA A 1 198 ? -29.642 -7.742 -1.278 1.00 97.12 198 ALA A O 1
ATOM 1539 N N . GLU A 1 199 ? -30.362 -6.304 0.286 1.00 96.56 199 GLU A N 1
ATOM 1540 C CA . GLU A 1 199 ? -29.037 -5.795 0.644 1.00 96.56 199 GLU A CA 1
ATOM 1541 C C . GLU A 1 199 ? -28.166 -6.862 1.313 1.00 96.56 199 GLU A C 1
ATOM 1543 O O . GLU A 1 199 ? -26.986 -6.951 0.995 1.00 96.56 199 GLU A O 1
ATOM 1548 N N . TRP A 1 200 ? -28.732 -7.723 2.166 1.00 97.00 200 TRP A N 1
ATOM 1549 C CA . TRP A 1 200 ? -28.012 -8.874 2.722 1.00 97.00 200 TRP A CA 1
ATOM 1550 C C . TRP A 1 200 ? -27.543 -9.846 1.635 1.00 97.00 200 TRP A C 1
ATOM 1552 O O . TRP A 1 200 ? -26.387 -10.272 1.646 1.00 97.00 200 TRP A O 1
ATOM 1562 N N . ILE A 1 201 ? -28.419 -10.174 0.678 1.00 97.62 201 ILE A N 1
ATOM 1563 C CA . ILE A 1 201 ? -28.080 -11.042 -0.459 1.00 97.62 201 ILE A CA 1
ATOM 1564 C C . ILE A 1 201 ? -26.994 -10.388 -1.317 1.00 97.62 201 ILE A C 1
ATOM 1566 O O . ILE A 1 201 ? -26.014 -11.044 -1.666 1.00 97.62 201 ILE A O 1
ATOM 1570 N N . ALA A 1 202 ? -27.132 -9.095 -1.620 1.00 97.12 202 ALA A N 1
ATOM 1571 C CA . ALA A 1 202 ? -26.148 -8.349 -2.396 1.00 97.12 202 ALA A CA 1
ATOM 1572 C C . ALA A 1 202 ? -24.796 -8.278 -1.673 1.00 97.12 202 ALA A C 1
ATOM 1574 O O . ALA A 1 202 ? -23.766 -8.567 -2.277 1.00 97.12 202 ALA A O 1
ATOM 1575 N N . ALA A 1 203 ? -24.785 -7.969 -0.373 1.00 97.00 203 ALA A N 1
ATOM 1576 C CA . ALA A 1 203 ? -23.573 -7.933 0.437 1.00 97.00 203 ALA A CA 1
ATOM 1577 C C . ALA A 1 203 ? -22.870 -9.295 0.443 1.00 97.00 203 ALA A C 1
ATOM 1579 O O . ALA A 1 203 ? -21.658 -9.349 0.244 1.00 97.00 203 ALA A O 1
ATOM 1580 N N . PHE A 1 204 ? -23.622 -10.388 0.600 1.00 98.00 204 PHE A N 1
ATOM 1581 C CA . PHE A 1 204 ? -23.082 -11.744 0.573 1.00 98.00 204 PHE A CA 1
ATOM 1582 C C . PHE A 1 204 ? -22.528 -12.131 -0.807 1.00 98.00 204 PHE A C 1
ATOM 1584 O O . PHE A 1 204 ? -21.406 -12.624 -0.904 1.00 98.00 204 PHE A O 1
ATOM 1591 N N . ALA A 1 205 ? -23.273 -11.859 -1.883 1.00 97.62 205 ALA A N 1
ATOM 1592 C CA . ALA A 1 205 ? -22.864 -12.181 -3.249 1.00 97.62 205 ALA A CA 1
ATOM 1593 C C . ALA A 1 205 ? -21.629 -11.382 -3.693 1.00 97.62 205 ALA A C 1
ATOM 1595 O O . ALA A 1 205 ? -20.662 -11.957 -4.192 1.00 97.62 205 ALA A O 1
ATOM 1596 N N . ILE A 1 206 ? -21.634 -10.064 -3.467 1.00 97.06 206 ILE A N 1
ATOM 1597 C CA . ILE A 1 206 ? -20.509 -9.181 -3.796 1.00 97.06 206 ILE A CA 1
ATOM 1598 C C . ILE A 1 206 ? -19.302 -9.533 -2.917 1.00 97.06 206 ILE A C 1
ATOM 1600 O O . ILE A 1 206 ? -18.195 -9.673 -3.432 1.00 97.06 206 ILE A O 1
ATOM 1604 N N . GLY A 1 207 ? -19.510 -9.750 -1.613 1.00 96.94 207 GLY A N 1
ATOM 1605 C CA . GLY A 1 207 ? -18.471 -10.183 -0.675 1.00 96.94 207 GLY A CA 1
ATOM 1606 C C . GLY A 1 207 ? -17.793 -11.483 -1.114 1.00 96.94 207 GLY A C 1
ATOM 1607 O O . GLY A 1 207 ? -16.566 -11.538 -1.196 1.00 96.94 207 GLY A O 1
ATOM 1608 N N . GLY A 1 208 ? -18.582 -12.505 -1.463 1.00 97.12 208 GLY A N 1
ATOM 1609 C CA . GLY A 1 208 ? -18.076 -13.783 -1.964 1.00 97.12 208 GLY A CA 1
ATOM 1610 C C . GLY A 1 208 ? -17.296 -13.629 -3.271 1.00 97.12 208 GLY A C 1
ATOM 1611 O O . GLY A 1 208 ? -16.190 -14.157 -3.390 1.00 97.12 208 GLY A O 1
ATOM 1612 N N . LEU A 1 209 ? -17.814 -12.837 -4.219 1.00 96.25 209 LEU A N 1
ATOM 1613 C CA . LEU A 1 209 ? -17.135 -12.546 -5.484 1.00 96.25 209 LEU A CA 1
ATOM 1614 C C . LEU A 1 209 ? -15.759 -11.895 -5.267 1.00 96.25 209 LEU A C 1
ATOM 1616 O O . LEU A 1 209 ? -14.789 -12.292 -5.913 1.00 96.25 209 LEU A O 1
ATOM 1620 N N . MET A 1 210 ? -15.660 -10.910 -4.369 1.00 95.31 210 MET A N 1
ATOM 1621 C CA . MET A 1 210 ? -14.404 -10.198 -4.103 1.00 95.31 210 MET A CA 1
ATOM 1622 C C . MET A 1 210 ? -13.391 -11.054 -3.345 1.00 95.31 210 MET A C 1
ATOM 1624 O O . MET A 1 210 ? -12.220 -11.074 -3.716 1.00 95.31 210 MET A O 1
ATOM 1628 N N . ILE A 1 211 ? -13.827 -11.789 -2.317 1.00 94.31 211 ILE A N 1
ATOM 1629 C CA . ILE A 1 211 ? -12.949 -12.697 -1.561 1.00 94.31 211 ILE A CA 1
ATOM 1630 C C . ILE A 1 211 ? -12.405 -13.791 -2.479 1.00 94.31 211 ILE A C 1
ATOM 1632 O O . ILE A 1 211 ? -11.213 -14.089 -2.441 1.00 94.31 211 ILE A O 1
ATOM 1636 N N . GLY A 1 212 ? -13.255 -14.347 -3.346 1.00 94.44 212 GLY A N 1
ATOM 1637 C CA . GLY A 1 212 ? -12.833 -15.325 -4.343 1.00 94.44 212 GLY A CA 1
ATOM 1638 C C . GLY A 1 212 ? -11.816 -14.764 -5.344 1.00 94.44 212 GLY A C 1
ATOM 1639 O O . GLY A 1 212 ? -10.898 -15.479 -5.733 1.00 94.44 212 GLY A O 1
ATOM 1640 N N . ALA A 1 213 ? -11.914 -13.476 -5.699 1.00 94.81 213 ALA A N 1
ATOM 1641 C CA . ALA A 1 213 ? -11.000 -12.808 -6.630 1.00 94.81 213 ALA A CA 1
ATOM 1642 C C . ALA A 1 213 ? -9.589 -12.567 -6.064 1.00 94.81 213 ALA A C 1
ATOM 1644 O O . ALA A 1 213 ? -8.647 -12.410 -6.844 1.00 94.81 213 ALA A O 1
ATOM 1645 N N . LEU A 1 214 ? -9.418 -12.546 -4.735 1.00 92.62 214 LEU A N 1
ATOM 1646 C CA . LEU A 1 214 ? -8.127 -12.285 -4.084 1.00 92.62 214 LEU A CA 1
ATOM 1647 C C . LEU A 1 214 ? -7.065 -13.293 -4.522 1.00 92.62 214 LEU A C 1
ATOM 1649 O O . LEU A 1 214 ? -6.037 -12.919 -5.082 1.00 92.62 214 LEU A O 1
ATOM 1653 N N . LYS A 1 215 ? -7.347 -14.585 -4.329 1.00 90.25 215 LYS A N 1
ATOM 1654 C CA . LYS A 1 215 ? -6.405 -15.672 -4.613 1.00 90.25 215 LYS A CA 1
ATOM 1655 C C . LYS A 1 215 ? -5.894 -15.688 -6.066 1.00 90.25 215 LYS A C 1
ATOM 1657 O O . LYS A 1 215 ? -4.681 -15.687 -6.263 1.00 90.25 215 LYS A O 1
ATOM 1662 N N . PRO A 1 216 ? -6.758 -15.658 -7.097 1.00 92.00 216 PRO A N 1
ATOM 1663 C CA . PRO A 1 216 ? -6.314 -15.737 -8.482 1.00 92.00 216 PRO A CA 1
ATOM 1664 C C . PRO A 1 216 ? -5.711 -14.431 -9.021 1.00 92.00 216 PRO A C 1
ATOM 1666 O O . PRO A 1 216 ? -5.048 -14.460 -10.063 1.00 92.00 216 PRO A O 1
ATOM 1669 N N . THR A 1 217 ? -5.915 -13.299 -8.334 1.00 91.94 217 THR A N 1
ATOM 1670 C CA . THR A 1 217 ? -5.257 -12.020 -8.660 1.00 91.94 217 THR A CA 1
ATOM 1671 C C . THR A 1 217 ? -3.884 -11.930 -8.013 1.00 91.94 217 THR A C 1
ATOM 1673 O O . THR A 1 217 ? -2.921 -11.597 -8.696 1.00 91.94 217 THR A O 1
ATOM 1676 N N . ASN A 1 218 ? -3.788 -12.251 -6.722 1.00 90.38 218 ASN A N 1
ATOM 1677 C CA . ASN A 1 218 ? -2.553 -12.317 -5.948 1.00 90.38 218 ASN A CA 1
ATOM 1678 C C . ASN A 1 218 ? -2.812 -13.079 -4.633 1.00 90.38 218 ASN A C 1
ATOM 1680 O O . ASN A 1 218 ? -3.398 -12.547 -3.692 1.00 90.38 218 ASN A O 1
ATOM 1684 N N . THR A 1 219 ? -2.333 -14.324 -4.533 1.00 87.31 219 THR A N 1
ATOM 1685 C CA . THR A 1 219 ? -2.629 -15.218 -3.393 1.00 87.31 219 THR A CA 1
ATOM 1686 C C . THR A 1 219 ? -2.296 -14.648 -2.018 1.00 87.31 219 THR A C 1
ATOM 1688 O O . THR A 1 219 ? -2.976 -14.976 -1.048 1.00 87.31 219 THR A O 1
ATOM 1691 N N . TRP A 1 220 ? -1.299 -13.770 -1.913 1.00 87.44 220 TRP A N 1
ATOM 1692 C CA . TRP A 1 220 ? -0.926 -13.164 -0.633 1.00 87.44 220 TRP A CA 1
ATOM 1693 C C . TRP A 1 220 ? -2.013 -12.247 -0.072 1.00 87.44 220 TRP A C 1
ATOM 1695 O O . TRP A 1 220 ? -2.106 -12.078 1.142 1.00 87.44 220 TRP A O 1
ATOM 1705 N N . ASP A 1 221 ? -2.862 -11.689 -0.934 1.00 92.56 221 ASP A N 1
ATOM 1706 C CA . ASP A 1 221 ? -3.924 -10.777 -0.522 1.00 92.56 221 ASP A CA 1
ATOM 1707 C C . ASP A 1 221 ? -5.036 -11.521 0.233 1.00 92.56 221 ASP A C 1
ATOM 1709 O O . ASP A 1 221 ? -5.674 -10.941 1.111 1.00 92.56 221 ASP A O 1
ATOM 1713 N N . LEU A 1 222 ? -5.218 -12.827 -0.016 1.00 92.56 222 LEU A N 1
ATOM 1714 C CA . LEU A 1 222 ? -6.177 -13.653 0.723 1.00 92.56 222 LEU A CA 1
ATOM 1715 C C . LEU A 1 222 ? -5.845 -13.695 2.222 1.00 92.56 222 LEU A C 1
ATOM 1717 O O . LEU A 1 222 ? -6.733 -13.504 3.049 1.00 92.56 222 LEU A O 1
ATOM 1721 N N . TYR A 1 223 ? -4.576 -13.906 2.578 1.00 91.94 223 TYR A N 1
ATOM 1722 C CA . TYR A 1 223 ? -4.154 -14.062 3.976 1.00 91.94 223 TYR A CA 1
ATOM 1723 C C . TYR A 1 223 ? -4.242 -12.769 4.792 1.00 91.94 223 TYR A C 1
ATOM 1725 O O . TYR A 1 223 ? -4.327 -12.827 6.015 1.00 91.94 223 TYR A O 1
ATOM 1733 N N . THR A 1 224 ? -4.275 -11.619 4.124 1.00 95.44 224 THR A N 1
ATOM 1734 C CA . THR A 1 224 ? -4.431 -10.312 4.769 1.00 95.44 224 THR A CA 1
ATOM 1735 C C . THR A 1 224 ? -5.887 -9.870 4.781 1.00 95.44 224 THR A C 1
ATOM 1737 O O . THR A 1 224 ? -6.451 -9.566 5.834 1.00 95.44 224 THR A O 1
ATOM 1740 N N . PHE A 1 225 ? -6.521 -9.836 3.608 1.00 97.19 225 PHE A N 1
ATOM 1741 C CA . PHE A 1 225 ? -7.803 -9.161 3.452 1.00 97.19 225 PHE A CA 1
ATOM 1742 C C . PHE A 1 225 ? -9.003 -10.030 3.822 1.00 97.19 225 PHE A C 1
ATOM 1744 O O . PHE A 1 225 ? -10.025 -9.474 4.223 1.00 97.19 225 PHE A O 1
ATOM 1751 N N . PHE A 1 226 ? -8.894 -11.366 3.788 1.00 97.12 226 PHE A N 1
ATOM 1752 C CA . PHE A 1 226 ? -9.967 -12.217 4.308 1.00 97.12 226 PHE A CA 1
ATOM 1753 C C . PHE A 1 226 ? -10.103 -12.107 5.837 1.00 97.12 226 PHE A C 1
ATOM 1755 O O . PHE A 1 226 ? -11.208 -11.797 6.285 1.00 97.12 226 PHE A O 1
ATOM 1762 N N . PRO A 1 227 ? -9.037 -12.254 6.658 1.00 97.50 227 PRO A N 1
ATOM 1763 C CA . PRO A 1 227 ? -9.145 -12.021 8.100 1.00 97.50 227 PRO A CA 1
ATOM 1764 C C . PRO A 1 227 ? -9.576 -10.593 8.447 1.00 97.50 227 PRO A C 1
ATOM 1766 O O . PRO A 1 227 ? -10.419 -10.408 9.321 1.00 97.50 227 PRO A O 1
ATOM 1769 N N . PHE A 1 228 ? -9.057 -9.585 7.738 1.00 97.75 228 PHE A N 1
ATOM 1770 C CA . PHE A 1 228 ? -9.478 -8.192 7.909 1.00 97.75 228 PHE A CA 1
ATOM 1771 C C . PHE A 1 228 ? -10.994 -8.018 7.703 1.00 97.75 228 PHE A C 1
ATOM 1773 O O . PHE A 1 228 ? -11.682 -7.465 8.564 1.00 97.75 228 PHE A O 1
ATOM 1780 N N . LEU A 1 229 ? -11.533 -8.541 6.596 1.00 97.25 229 LEU A N 1
ATOM 1781 C CA . LEU A 1 229 ? -12.962 -8.479 6.292 1.00 97.25 229 LEU A CA 1
ATOM 1782 C C . LEU A 1 229 ? -13.784 -9.287 7.301 1.00 97.25 229 LEU A C 1
ATOM 1784 O O . LEU A 1 229 ? -14.813 -8.807 7.776 1.00 97.25 229 LEU A O 1
ATOM 1788 N N . ALA A 1 230 ? -13.315 -10.479 7.675 1.00 97.75 230 ALA A N 1
ATOM 1789 C CA . ALA A 1 230 ? -13.957 -11.311 8.685 1.00 97.75 230 ALA A CA 1
ATOM 1790 C C . ALA A 1 230 ? -14.104 -10.561 10.014 1.00 97.75 230 ALA A C 1
ATOM 1792 O O . ALA A 1 230 ? -15.191 -10.541 10.586 1.00 97.75 230 ALA A O 1
ATOM 1793 N N . LEU A 1 231 ? -13.049 -9.883 10.476 1.00 97.31 231 LEU A N 1
ATOM 1794 C CA . LEU A 1 231 ? -13.087 -9.078 11.698 1.00 97.31 231 LEU A CA 1
ATOM 1795 C C . LEU A 1 231 ? -14.073 -7.908 11.589 1.00 97.31 231 LEU A C 1
ATOM 1797 O O . LEU A 1 231 ? -14.824 -7.667 12.535 1.00 97.31 231 LEU A O 1
ATOM 1801 N N . ALA A 1 232 ? -14.132 -7.221 10.444 1.00 96.56 232 ALA A N 1
ATOM 1802 C CA . ALA A 1 232 ? -15.098 -6.146 10.208 1.00 96.56 232 ALA A CA 1
ATOM 1803 C C . ALA A 1 232 ? -16.556 -6.647 10.251 1.00 96.56 232 ALA A C 1
ATOM 1805 O O . ALA A 1 232 ? -17.406 -6.036 10.904 1.00 96.56 232 ALA A O 1
ATOM 1806 N N . VAL A 1 233 ? -16.837 -7.789 9.613 1.00 97.19 233 VAL A N 1
ATOM 1807 C CA . VAL A 1 233 ? -18.163 -8.429 9.598 1.00 97.19 233 VAL A CA 1
ATOM 1808 C C . VAL A 1 233 ? -18.565 -8.913 10.985 1.00 97.19 233 VAL A C 1
ATOM 1810 O O . VAL A 1 233 ? -19.665 -8.610 11.454 1.00 97.19 233 VAL A O 1
ATOM 1813 N N . ILE A 1 234 ? -17.666 -9.638 11.659 1.00 97.00 234 ILE A N 1
ATOM 1814 C CA . ILE A 1 234 ? -17.876 -10.137 13.019 1.00 97.00 234 ILE A CA 1
ATOM 1815 C C . ILE A 1 234 ? -18.176 -8.966 13.946 1.00 97.00 234 ILE A C 1
ATOM 1817 O O . ILE A 1 234 ? -19.155 -9.018 14.689 1.00 97.00 234 ILE A O 1
ATOM 1821 N N . TYR A 1 235 ? -17.396 -7.890 13.867 1.00 95.38 235 TYR A N 1
ATOM 1822 C CA . TYR A 1 235 ? -17.637 -6.685 14.647 1.00 95.38 235 TYR A CA 1
ATOM 1823 C C . TYR A 1 235 ? -19.033 -6.097 14.387 1.00 95.38 235 TYR A C 1
ATOM 1825 O O . TYR A 1 235 ? -19.800 -5.909 15.334 1.00 95.38 235 TYR A O 1
ATOM 1833 N N . ALA A 1 236 ? -19.382 -5.836 13.125 1.00 95.31 236 ALA A N 1
ATOM 1834 C CA . ALA A 1 236 ? -20.634 -5.170 12.773 1.00 95.31 236 ALA A CA 1
ATOM 1835 C C . ALA A 1 236 ? -21.870 -5.991 13.184 1.00 95.31 236 ALA A C 1
ATOM 1837 O O . ALA A 1 236 ? -22.770 -5.456 13.837 1.00 95.31 236 ALA A O 1
ATOM 1838 N N . ILE A 1 237 ? -21.882 -7.299 12.891 1.00 96.56 237 ILE A N 1
ATOM 1839 C CA . ILE A 1 237 ? -22.985 -8.198 13.261 1.00 96.56 237 ILE A CA 1
ATOM 1840 C C . ILE A 1 237 ? -23.102 -8.307 14.782 1.00 96.56 237 ILE A C 1
ATOM 1842 O O . ILE A 1 237 ? -24.173 -8.068 15.337 1.00 96.56 237 ILE A O 1
ATOM 1846 N N . ASN A 1 238 ? -22.012 -8.621 15.492 1.00 95.19 238 ASN A N 1
ATOM 1847 C CA . ASN A 1 238 ? -22.089 -8.821 16.942 1.00 95.19 238 ASN A CA 1
ATOM 1848 C C . ASN A 1 238 ? -22.470 -7.544 17.687 1.00 95.19 238 ASN A C 1
ATOM 1850 O O . ASN A 1 238 ? -23.120 -7.606 18.734 1.00 95.19 238 ASN A O 1
ATOM 1854 N N . ARG A 1 239 ? -22.108 -6.376 17.149 1.00 92.81 239 ARG A N 1
ATOM 1855 C CA . ARG A 1 239 ? -22.426 -5.102 17.782 1.00 92.81 239 ARG A CA 1
ATOM 1856 C C . ARG A 1 239 ? -23.865 -4.653 17.547 1.00 92.81 239 ARG A C 1
ATOM 1858 O O . ARG A 1 239 ? -24.438 -4.078 18.472 1.00 92.81 239 ARG A O 1
ATOM 1865 N N . HIS A 1 240 ? -24.420 -4.883 16.360 1.00 92.06 240 HIS A N 1
ATOM 1866 C CA . HIS A 1 240 ? -25.630 -4.181 15.929 1.00 92.06 240 HIS A CA 1
ATOM 1867 C C . HIS A 1 240 ? -26.780 -5.067 15.436 1.00 92.06 240 HIS A C 1
ATOM 1869 O O . HIS A 1 240 ? -27.910 -4.588 15.410 1.00 92.06 240 HIS A O 1
ATOM 1875 N N . PHE A 1 241 ? -26.530 -6.326 15.068 1.00 92.31 241 PHE A N 1
ATOM 1876 C CA . PHE A 1 241 ? -27.578 -7.208 14.552 1.00 92.31 241 PHE A CA 1
ATOM 1877 C C . PHE A 1 241 ? -28.589 -7.585 15.642 1.00 92.31 241 PHE A C 1
ATOM 1879 O O . PHE A 1 241 ? -28.210 -7.888 16.774 1.00 92.31 241 PHE A O 1
ATOM 1886 N N . GLU A 1 242 ? -29.874 -7.616 15.304 1.00 88.31 242 GLU A N 1
ATOM 1887 C CA . GLU A 1 242 ? -30.939 -8.017 16.225 1.00 88.31 242 GLU A CA 1
ATOM 1888 C C . GLU A 1 242 ? -31.274 -9.498 16.012 1.00 88.31 242 GLU A C 1
ATOM 1890 O O . GLU A 1 242 ? -31.886 -9.888 15.024 1.00 88.31 242 GLU A O 1
ATOM 1895 N N . TRP A 1 243 ? -30.825 -10.354 16.934 1.00 87.25 243 TRP A N 1
ATOM 1896 C CA . TRP A 1 243 ? -31.084 -11.792 16.859 1.00 87.25 243 TRP A CA 1
ATOM 1897 C C . TRP A 1 243 ? -32.502 -12.133 17.333 1.00 87.25 243 TRP A C 1
ATOM 1899 O O . TRP A 1 243 ? -32.799 -12.065 18.527 1.00 87.25 243 TRP A O 1
ATOM 1909 N N . GLU A 1 244 ? -33.350 -12.589 16.414 1.00 83.19 244 GLU A N 1
ATOM 1910 C CA . GLU A 1 244 ? -34.774 -12.904 16.632 1.00 83.19 244 GLU A CA 1
ATOM 1911 C C . GLU A 1 244 ? -35.051 -14.244 17.359 1.00 83.19 244 GLU A C 1
ATOM 1913 O O . GLU A 1 244 ? -36.127 -14.826 17.262 1.00 83.19 244 GLU A O 1
ATOM 1918 N N . ASN A 1 245 ? -34.092 -14.757 18.131 1.00 78.25 245 ASN A N 1
ATOM 1919 C CA . ASN A 1 245 ? -34.239 -15.959 18.962 1.00 78.25 245 ASN A CA 1
ATOM 1920 C C . ASN A 1 245 ? -34.794 -17.213 18.241 1.00 78.25 245 ASN A C 1
ATOM 1922 O O . ASN A 1 245 ? -35.413 -18.071 18.874 1.00 78.25 245 ASN A O 1
ATOM 1926 N N . TRP A 1 246 ? -34.519 -17.363 16.938 1.00 75.50 246 TRP A N 1
ATOM 1927 C CA . TRP A 1 246 ? -35.023 -18.451 16.081 1.00 75.50 246 TRP A CA 1
ATOM 1928 C C . TRP A 1 246 ? -34.735 -19.873 16.608 1.00 75.50 246 TRP A C 1
ATOM 1930 O O . TRP A 1 246 ? -35.425 -20.818 16.239 1.00 75.50 246 TRP A O 1
ATOM 1940 N N . PHE A 1 247 ? -33.758 -20.025 17.512 1.00 83.12 247 PHE A N 1
ATOM 1941 C CA . PHE A 1 247 ? -33.321 -21.310 18.077 1.00 83.12 247 PHE A CA 1
ATOM 1942 C C . PHE A 1 247 ? -33.267 -21.346 19.615 1.00 83.12 247 PHE A C 1
ATOM 1944 O O . PHE A 1 247 ? -32.551 -22.170 20.178 1.00 83.12 247 PHE A O 1
ATOM 1951 N N . LYS A 1 248 ? -33.983 -20.453 20.319 1.00 86.44 248 LYS A N 1
ATOM 1952 C CA . LYS A 1 248 ? -33.918 -20.329 21.797 1.00 86.44 248 LYS A CA 1
ATOM 1953 C C . LYS A 1 248 ? -32.491 -20.109 22.341 1.00 86.44 248 LYS A C 1
ATOM 1955 O O . LYS A 1 248 ? -32.176 -20.508 23.460 1.00 86.44 248 LYS A O 1
ATOM 1960 N N . LEU A 1 249 ? -31.617 -19.489 21.548 1.00 89.25 249 LEU A N 1
ATOM 1961 C CA . LEU A 1 249 ? -30.234 -19.200 21.927 1.00 89.25 249 LEU A CA 1
ATOM 1962 C C . LEU A 1 249 ? -30.123 -17.823 22.597 1.00 89.25 249 LEU A C 1
ATOM 1964 O O . LEU A 1 249 ? -30.794 -16.881 22.167 1.00 89.25 249 LEU A O 1
ATOM 1968 N N . PRO A 1 250 ? -29.211 -17.649 23.574 1.00 91.38 250 PRO A N 1
ATOM 1969 C CA . PRO A 1 250 ? -28.856 -16.326 24.071 1.00 91.38 250 PRO A CA 1
ATOM 1970 C C . PRO A 1 250 ? -28.452 -15.395 22.921 1.00 91.38 250 PRO A C 1
ATOM 1972 O O . PRO A 1 250 ? -27.699 -15.787 22.030 1.00 91.38 250 PRO A O 1
ATOM 1975 N N . ASN A 1 251 ? -28.908 -14.140 22.960 1.00 91.12 251 ASN A N 1
ATOM 1976 C CA . ASN A 1 251 ? -28.723 -13.174 21.870 1.00 91.12 251 ASN A CA 1
ATOM 1977 C C . ASN A 1 251 ? -27.239 -12.997 21.465 1.00 91.12 251 ASN A C 1
ATOM 1979 O O . ASN A 1 251 ? -26.911 -12.945 20.282 1.00 91.12 251 ASN A O 1
ATOM 1983 N N . TRP A 1 252 ? -26.315 -12.949 22.430 1.00 92.50 252 TRP A N 1
ATOM 1984 C CA . TRP A 1 252 ? -24.878 -12.849 22.137 1.00 92.50 252 TRP A CA 1
ATOM 1985 C C . TRP A 1 252 ? -24.348 -14.064 21.354 1.00 92.50 252 TRP A C 1
ATOM 1987 O O . TRP A 1 252 ? -23.563 -13.896 20.425 1.00 92.50 252 TRP A O 1
ATOM 1997 N N . LEU A 1 253 ? -24.813 -15.273 21.690 1.00 93.75 253 LEU A N 1
ATOM 1998 C CA . LEU A 1 253 ? -24.380 -16.515 21.054 1.00 93.75 253 LEU A CA 1
ATOM 1999 C C . LEU A 1 253 ? -24.977 -16.644 19.649 1.00 93.75 253 LEU A C 1
ATOM 2001 O O . LEU A 1 253 ? -24.271 -17.017 18.718 1.00 93.75 253 LEU A O 1
ATOM 2005 N N . GLY A 1 254 ? -26.251 -16.275 19.481 1.00 94.19 254 GLY A N 1
ATOM 2006 C CA . GLY A 1 254 ? -26.908 -16.231 18.173 1.00 94.19 254 GLY A CA 1
ATOM 2007 C C . GLY A 1 254 ? -26.190 -15.308 17.186 1.00 94.19 254 GLY A C 1
ATOM 2008 O O . GLY A 1 254 ? -25.868 -15.722 16.074 1.00 94.19 254 GLY A O 1
ATOM 2009 N N . ARG A 1 255 ? -25.839 -14.089 17.620 1.00 94.88 255 ARG A N 1
ATOM 2010 C CA . ARG A 1 255 ? -25.039 -13.147 16.817 1.00 94.88 255 ARG A CA 1
ATOM 2011 C C . ARG A 1 255 ? -23.650 -13.684 16.478 1.00 94.88 255 ARG A C 1
ATOM 2013 O O . ARG A 1 255 ? -23.228 -13.569 15.328 1.00 94.88 255 ARG A O 1
ATOM 2020 N N . ALA A 1 256 ? -22.965 -14.296 17.445 1.00 95.75 256 ALA A N 1
ATOM 2021 C CA . ALA A 1 256 ? -21.635 -14.858 17.233 1.00 95.75 256 ALA A CA 1
ATOM 2022 C C . ALA A 1 256 ? -21.673 -15.965 16.172 1.00 95.75 256 ALA A C 1
ATOM 2024 O O . ALA A 1 256 ? -20.951 -15.891 15.177 1.00 95.75 256 ALA A O 1
ATOM 2025 N N . LEU A 1 257 ? -22.581 -16.933 16.323 1.00 95.75 257 LEU A N 1
ATOM 2026 C CA . LEU A 1 257 ? -22.757 -18.024 15.367 1.00 95.75 257 LEU A CA 1
ATOM 2027 C C . LEU A 1 257 ? -23.175 -17.518 13.985 1.00 95.75 257 LEU A C 1
ATOM 2029 O O . LEU A 1 257 ? -22.608 -17.965 12.993 1.00 95.75 257 LEU A O 1
ATOM 2033 N N . PHE A 1 258 ? -24.101 -16.557 13.907 1.00 95.69 258 PHE A N 1
ATOM 2034 C CA . PHE A 1 258 ? -24.507 -15.969 12.630 1.00 95.69 258 PHE A CA 1
ATOM 2035 C C . PHE A 1 258 ? -23.342 -15.264 11.933 1.00 95.69 258 PHE A C 1
ATOM 2037 O O . PHE A 1 258 ? -23.127 -15.465 10.742 1.00 95.69 258 PHE A O 1
ATOM 2044 N N . SER A 1 259 ? -22.539 -14.498 12.676 1.00 97.12 259 SER A N 1
ATOM 2045 C CA . SER A 1 259 ? -21.374 -13.818 12.110 1.00 97.12 259 SER A CA 1
ATOM 2046 C C . SER A 1 259 ? -20.317 -14.790 11.579 1.00 97.12 259 SER A C 1
ATOM 2048 O O . SER A 1 259 ? -19.802 -14.592 10.480 1.00 97.12 259 SER A O 1
ATOM 2050 N N . ILE A 1 260 ? -20.049 -15.880 12.308 1.00 97.81 260 ILE A N 1
ATOM 2051 C CA . ILE A 1 260 ? -19.129 -16.937 11.876 1.00 97.81 260 ILE A CA 1
ATOM 2052 C C . ILE A 1 260 ? -19.692 -17.643 10.642 1.00 97.81 260 ILE A C 1
ATOM 2054 O O . ILE A 1 260 ? -18.977 -17.805 9.656 1.00 97.81 260 ILE A O 1
ATOM 2058 N N . ALA A 1 261 ? -20.974 -18.014 10.660 1.00 97.56 261 ALA A N 1
ATOM 2059 C CA . ALA A 1 261 ? -21.638 -18.655 9.530 1.00 97.56 261 ALA A CA 1
ATOM 2060 C C . ALA A 1 261 ? -21.614 -17.770 8.276 1.00 97.56 261 ALA A C 1
ATOM 2062 O O . ALA A 1 261 ? -21.357 -18.271 7.185 1.00 97.56 261 ALA A O 1
ATOM 2063 N N . PHE A 1 262 ? -21.813 -16.457 8.424 1.00 97.88 262 PHE A N 1
ATOM 2064 C CA . PHE A 1 262 ? -21.729 -15.505 7.320 1.00 97.88 262 PHE A CA 1
ATOM 2065 C C . PHE A 1 262 ? -20.312 -15.448 6.736 1.00 97.88 262 PHE A C 1
ATOM 2067 O O . PHE A 1 262 ? -20.147 -15.578 5.528 1.00 97.88 262 PHE A O 1
ATOM 2074 N N . VAL A 1 263 ? -19.279 -15.325 7.578 1.00 98.31 263 VAL A N 1
ATOM 2075 C CA . VAL A 1 263 ? -17.870 -15.304 7.137 1.00 98.31 263 VAL A CA 1
ATOM 2076 C C . VAL A 1 263 ? -17.465 -16.613 6.452 1.00 98.31 263 VAL A C 1
ATOM 2078 O O . VAL A 1 263 ? -16.843 -16.587 5.390 1.00 98.31 263 VAL A O 1
ATOM 2081 N N . VAL A 1 264 ? -17.840 -17.760 7.022 1.00 98.38 264 VAL A N 1
ATOM 2082 C CA . VAL A 1 264 ? -17.603 -19.073 6.404 1.00 98.38 264 VAL A CA 1
ATOM 2083 C C . VAL A 1 264 ? -18.346 -19.167 5.073 1.00 98.38 264 VAL A C 1
ATOM 2085 O O . VAL A 1 264 ? -17.765 -19.585 4.075 1.00 98.38 264 VAL A O 1
ATOM 2088 N N . GLY A 1 265 ? -19.599 -18.716 5.024 1.00 98.31 265 GLY A N 1
ATOM 2089 C CA . GLY A 1 265 ? -20.393 -18.666 3.802 1.00 98.31 265 GLY A CA 1
ATOM 2090 C C . GLY A 1 265 ? -19.740 -17.822 2.707 1.00 98.31 265 GLY A C 1
ATOM 2091 O O . GLY A 1 265 ? -19.691 -18.263 1.562 1.00 98.31 265 GLY A O 1
ATOM 2092 N N . LEU A 1 266 ? -19.180 -16.658 3.051 1.00 97.88 266 LEU A N 1
ATOM 2093 C CA . LEU A 1 266 ? -18.447 -15.808 2.110 1.00 97.88 266 LEU A CA 1
ATOM 2094 C C . LEU A 1 266 ? -17.236 -16.537 1.516 1.00 97.88 266 LEU A C 1
ATOM 2096 O O . LEU A 1 266 ? -17.030 -16.506 0.302 1.00 97.88 266 LEU A O 1
ATOM 2100 N N . TYR A 1 267 ? -16.452 -17.213 2.361 1.00 97.00 267 TYR A N 1
ATOM 2101 C CA . TYR A 1 267 ? -15.296 -17.992 1.918 1.00 97.00 267 TYR A CA 1
ATOM 2102 C C . TYR A 1 267 ? -15.702 -19.149 1.000 1.00 97.00 267 TYR A C 1
ATOM 2104 O O . TYR A 1 267 ? -15.091 -19.348 -0.051 1.00 97.00 267 TYR A O 1
ATOM 2112 N N . LEU A 1 268 ? -16.749 -19.894 1.369 1.00 97.69 268 LEU A N 1
ATOM 2113 C CA . LEU A 1 268 ? -17.262 -21.012 0.578 1.00 97.69 268 LEU A CA 1
ATOM 2114 C C . LEU A 1 268 ? -17.823 -20.543 -0.766 1.00 97.69 268 LEU A C 1
ATOM 2116 O O . LEU A 1 268 ? -17.520 -21.152 -1.790 1.00 97.69 268 LEU A O 1
ATOM 2120 N N . LEU A 1 269 ? -18.589 -19.449 -0.784 1.00 97.69 269 LEU A N 1
ATOM 2121 C CA . LEU A 1 269 ? -19.120 -18.869 -2.015 1.00 97.69 269 LEU A CA 1
ATOM 2122 C C . LEU A 1 269 ? -17.987 -18.399 -2.933 1.00 97.69 269 LEU A C 1
ATOM 2124 O O . LEU A 1 269 ? -17.974 -18.755 -4.110 1.00 97.69 269 LEU A O 1
ATOM 2128 N N . GLY A 1 270 ? -17.010 -17.661 -2.399 1.00 96.38 270 GLY A N 1
ATOM 2129 C CA . GLY A 1 270 ? -15.845 -17.223 -3.169 1.00 96.38 270 GLY A CA 1
ATOM 2130 C C . GLY A 1 270 ? -15.043 -18.399 -3.727 1.00 96.38 270 GLY A C 1
ATOM 2131 O O . GLY A 1 270 ? -14.740 -18.431 -4.918 1.00 96.38 270 GLY A O 1
ATOM 2132 N N . SER A 1 271 ? -14.780 -19.414 -2.903 1.00 94.50 271 SER A N 1
ATOM 2133 C CA . SER A 1 271 ? -14.084 -20.637 -3.326 1.00 94.50 271 SER A CA 1
ATOM 2134 C C . SER A 1 271 ? -14.864 -21.401 -4.400 1.00 94.50 271 SER A C 1
ATOM 2136 O O . SER A 1 271 ? -14.274 -21.935 -5.331 1.00 94.50 271 SER A O 1
ATOM 2138 N N . LEU A 1 272 ? -16.199 -21.429 -4.323 1.00 96.12 272 LEU A N 1
ATOM 2139 C CA . LEU A 1 272 ? -17.044 -22.061 -5.334 1.00 96.12 272 LEU A CA 1
ATOM 2140 C C . LEU A 1 272 ? -16.968 -21.318 -6.675 1.00 96.12 272 LEU A C 1
ATOM 2142 O O . LEU A 1 272 ? -16.720 -21.949 -7.707 1.00 96.12 272 LEU A O 1
ATOM 2146 N N . MET A 1 273 ? -17.136 -19.991 -6.655 1.00 95.19 273 MET A N 1
ATOM 2147 C CA . MET A 1 273 ? -17.113 -19.136 -7.851 1.00 95.19 273 MET A CA 1
ATOM 2148 C C . MET A 1 273 ? -15.771 -19.201 -8.587 1.00 95.19 273 MET A C 1
ATOM 2150 O O . MET A 1 273 ? -15.744 -19.173 -9.816 1.00 95.19 273 MET A O 1
ATOM 2154 N N . TYR A 1 274 ? -14.670 -19.339 -7.846 1.00 93.12 274 TYR A N 1
ATOM 2155 C CA . TYR A 1 274 ? -13.315 -19.419 -8.395 1.00 93.12 274 TYR A CA 1
ATOM 2156 C C . TYR A 1 274 ? -12.728 -20.838 -8.368 1.00 93.12 274 TYR A C 1
ATOM 2158 O O . TYR A 1 274 ? -11.555 -21.028 -8.685 1.00 93.12 274 TYR A O 1
ATOM 2166 N N . SER A 1 275 ? -13.547 -21.862 -8.111 1.00 92.31 275 SER A N 1
ATOM 2167 C CA . SER A 1 275 ? -13.106 -23.262 -8.133 1.00 92.31 275 SER A CA 1
ATOM 2168 C C . SER A 1 275 ? -12.462 -23.708 -9.455 1.00 92.31 275 SER A C 1
ATOM 2170 O O . SER A 1 275 ? -11.552 -24.541 -9.393 1.00 92.31 275 SER A O 1
ATOM 2172 N N . PRO A 1 276 ? -12.825 -23.174 -10.648 1.00 89.06 276 PRO A N 1
ATOM 2173 C CA . PRO A 1 276 ? -12.078 -23.478 -11.863 1.00 89.06 276 PRO A CA 1
ATOM 2174 C C . PRO A 1 276 ? -10.613 -23.050 -11.761 1.00 89.06 276 PRO A C 1
ATOM 2176 O O . PRO A 1 276 ? -9.744 -23.800 -12.181 1.00 89.06 276 PRO A O 1
ATOM 2179 N N . PHE A 1 277 ? -10.315 -21.892 -11.163 1.00 87.31 277 PHE A N 1
ATOM 2180 C CA . PHE A 1 277 ? -8.933 -21.475 -10.936 1.00 87.31 277 PHE A CA 1
ATOM 2181 C C . PHE A 1 277 ? -8.212 -22.463 -10.017 1.00 87.31 277 PHE A C 1
ATOM 2183 O O . PHE A 1 277 ? -7.153 -22.962 -10.380 1.00 87.31 277 PHE A O 1
ATOM 2190 N N . ASP A 1 278 ? -8.811 -22.797 -8.873 1.00 85.38 278 ASP A N 1
ATOM 2191 C CA . ASP A 1 278 ? -8.178 -23.655 -7.867 1.00 85.38 278 ASP A CA 1
ATOM 2192 C C . ASP A 1 278 ? -7.852 -25.058 -8.382 1.00 85.38 278 ASP A C 1
ATOM 2194 O O . ASP A 1 278 ? -6.811 -25.611 -8.037 1.00 85.38 278 ASP A O 1
ATOM 2198 N N . ARG A 1 279 ? -8.702 -25.625 -9.246 1.00 86.69 279 ARG A N 1
ATOM 2199 C CA . ARG A 1 279 ? -8.458 -26.943 -9.858 1.00 86.69 279 ARG A CA 1
ATOM 2200 C C . ARG A 1 279 ? -7.248 -26.959 -10.789 1.00 86.69 279 ARG A C 1
ATOM 2202 O O . ARG A 1 279 ? -6.623 -28.004 -10.949 1.00 86.69 279 ARG A O 1
ATOM 2209 N N . TRP A 1 280 ? -6.944 -25.827 -11.418 1.00 81.50 280 TRP A N 1
ATOM 2210 C CA . TRP A 1 280 ? -5.865 -25.700 -12.398 1.00 81.50 280 TRP A CA 1
ATOM 2211 C C . TRP A 1 280 ? -4.650 -24.941 -11.855 1.00 81.50 280 TRP A C 1
ATOM 2213 O O . TRP A 1 280 ? -3.667 -24.798 -12.581 1.00 81.50 280 TRP A O 1
ATOM 2223 N N . TYR A 1 281 ? -4.694 -24.475 -10.604 1.00 81.31 281 TYR A N 1
ATOM 2224 C CA . TYR A 1 281 ? -3.620 -23.714 -9.979 1.00 81.31 281 TYR A CA 1
ATOM 2225 C C . TYR A 1 281 ? -2.606 -24.626 -9.270 1.00 81.31 281 TYR A C 1
ATOM 2227 O O . TYR A 1 281 ? -2.939 -25.322 -8.313 1.00 81.31 281 TYR A O 1
ATOM 2235 N N . GLY A 1 282 ? -1.351 -24.602 -9.721 1.00 72.75 282 GLY A N 1
ATOM 2236 C CA . GLY A 1 282 ? -0.226 -25.317 -9.116 1.00 72.75 282 GLY A CA 1
ATOM 2237 C C . GLY A 1 282 ? 0.678 -24.374 -8.322 1.00 72.75 282 GLY A C 1
ATOM 2238 O O . GLY A 1 282 ? 1.397 -23.564 -8.906 1.00 72.75 282 GLY A O 1
ATOM 2239 N N . GLN A 1 283 ? 0.676 -24.485 -6.992 1.00 72.38 283 GLN A N 1
ATOM 2240 C CA . GLN A 1 283 ? 1.467 -23.614 -6.119 1.00 72.38 283 GLN A CA 1
ATOM 2241 C C . GLN A 1 283 ? 2.857 -24.205 -5.837 1.00 72.38 283 GLN A C 1
ATOM 2243 O O . GLN A 1 283 ? 2.971 -25.242 -5.187 1.00 72.38 283 GLN A O 1
ATOM 2248 N N . ALA A 1 284 ? 3.913 -23.520 -6.293 1.00 65.44 284 ALA A N 1
ATOM 2249 C CA . ALA A 1 284 ? 5.304 -23.948 -6.093 1.00 65.44 284 ALA A CA 1
ATOM 2250 C C . ALA A 1 284 ? 5.825 -23.714 -4.659 1.00 65.44 284 ALA A C 1
ATOM 2252 O O . ALA A 1 284 ? 6.696 -24.440 -4.191 1.00 65.44 284 ALA A O 1
ATOM 2253 N N . TYR A 1 285 ? 5.275 -22.726 -3.945 1.00 70.00 285 TYR A N 1
ATOM 2254 C CA . TYR A 1 285 ? 5.726 -22.327 -2.609 1.00 70.00 285 TYR A CA 1
ATOM 2255 C C . TYR A 1 285 ? 4.576 -22.392 -1.602 1.00 70.00 285 TYR A C 1
ATOM 2257 O O . TYR A 1 285 ? 3.640 -21.598 -1.695 1.00 70.00 285 TYR A O 1
ATOM 2265 N N . ASN A 1 286 ? 4.648 -23.312 -0.635 1.00 77.75 286 ASN A N 1
ATOM 2266 C CA . ASN A 1 286 ? 3.547 -23.607 0.299 1.00 77.75 286 ASN A CA 1
ATOM 2267 C C . ASN A 1 286 ? 3.928 -23.507 1.786 1.00 77.75 286 ASN A C 1
ATOM 2269 O O . ASN A 1 286 ? 3.132 -23.876 2.645 1.00 77.75 286 ASN A O 1
ATOM 2273 N N . SER A 1 287 ? 5.132 -23.032 2.113 1.00 84.12 287 SER A N 1
ATOM 2274 C CA . SER A 1 287 ? 5.620 -22.966 3.495 1.00 84.12 287 SER A CA 1
ATOM 2275 C C . SER A 1 287 ? 6.393 -21.681 3.771 1.00 84.12 287 SER A C 1
ATOM 2277 O O . SER A 1 287 ? 7.033 -21.129 2.875 1.00 84.12 287 SER A O 1
ATOM 2279 N N . VAL A 1 288 ? 6.367 -21.245 5.027 1.00 89.56 288 VAL A N 1
ATOM 2280 C CA . VAL A 1 288 ? 7.153 -20.116 5.541 1.00 89.56 288 VAL A CA 1
ATOM 2281 C C . VAL A 1 288 ? 8.226 -20.620 6.500 1.00 89.56 288 VAL A C 1
ATOM 2283 O O . VAL A 1 288 ? 8.007 -21.606 7.203 1.00 89.56 288 VAL A O 1
ATOM 2286 N N . ASP A 1 289 ? 9.361 -19.932 6.530 1.00 91.50 289 ASP A N 1
ATOM 2287 C CA . ASP A 1 289 ? 10.455 -20.149 7.472 1.00 91.50 289 ASP A CA 1
ATOM 2288 C C . ASP A 1 289 ? 10.648 -18.900 8.352 1.00 91.50 289 ASP A C 1
ATOM 2290 O O . ASP A 1 289 ? 10.356 -17.782 7.907 1.00 91.50 289 ASP A O 1
ATOM 2294 N N . PRO A 1 290 ? 11.146 -19.051 9.594 1.00 92.81 290 PRO A N 1
ATOM 2295 C CA . PRO A 1 290 ? 11.582 -17.913 10.393 1.00 92.81 290 PRO A CA 1
ATOM 2296 C C . PRO A 1 290 ? 12.692 -17.135 9.673 1.00 92.81 290 PRO A C 1
ATOM 2298 O O . PRO A 1 290 ? 13.675 -17.721 9.216 1.00 92.81 290 PRO A O 1
ATOM 2301 N N . TRP A 1 291 ? 12.564 -15.811 9.590 1.00 92.56 291 TRP A N 1
ATOM 2302 C CA . TRP A 1 291 ? 13.636 -14.952 9.088 1.00 92.56 291 TRP A CA 1
ATOM 2303 C C . TRP A 1 291 ? 14.708 -14.802 10.173 1.00 92.56 291 TRP A C 1
ATOM 2305 O O . TRP A 1 291 ? 14.379 -14.491 11.316 1.00 92.56 291 TRP A O 1
ATOM 2315 N N . THR A 1 292 ? 15.982 -15.003 9.834 1.00 90.00 292 THR A N 1
ATOM 2316 C CA . THR A 1 292 ? 17.111 -14.963 10.793 1.00 90.00 292 THR A CA 1
ATOM 2317 C C . THR A 1 292 ? 18.284 -14.096 10.330 1.00 90.00 292 THR A C 1
ATOM 2319 O O . THR A 1 292 ? 19.312 -14.032 10.999 1.00 90.00 292 THR A O 1
ATOM 2322 N N . ALA A 1 293 ? 18.152 -13.433 9.180 1.00 90.06 293 ALA A N 1
ATOM 2323 C CA . ALA A 1 293 ? 19.193 -12.581 8.616 1.00 90.06 293 ALA A CA 1
ATOM 2324 C C . ALA A 1 293 ? 18.950 -11.094 8.945 1.00 90.06 293 ALA A C 1
ATOM 2326 O O . ALA A 1 293 ? 18.313 -10.754 9.941 1.00 90.06 293 ALA A O 1
ATOM 2327 N N . SER A 1 294 ? 19.489 -10.181 8.130 1.00 89.81 294 SER A N 1
ATOM 2328 C CA . SER A 1 294 ? 19.415 -8.736 8.371 1.00 89.81 294 SER A CA 1
ATOM 2329 C C . SER A 1 294 ? 17.974 -8.232 8.516 1.00 89.81 294 SER A C 1
ATOM 2331 O O . SER A 1 294 ? 17.120 -8.496 7.665 1.00 89.81 294 SER A O 1
ATOM 2333 N N . ARG A 1 295 ? 17.722 -7.471 9.586 1.00 92.88 295 ARG A N 1
ATOM 2334 C CA . ARG A 1 295 ? 16.438 -6.812 9.877 1.00 92.88 295 ARG A CA 1
ATOM 2335 C C . ARG A 1 295 ? 16.370 -5.428 9.233 1.00 92.88 295 ARG A C 1
ATOM 2337 O O . ARG A 1 295 ? 17.395 -4.848 8.872 1.00 92.88 295 ARG A O 1
ATOM 2344 N N . THR A 1 296 ? 15.166 -4.878 9.105 1.00 94.88 296 THR A N 1
ATOM 2345 C CA . THR A 1 296 ? 14.966 -3.535 8.547 1.00 94.88 296 THR A CA 1
ATOM 2346 C C . THR A 1 296 ? 15.494 -2.467 9.516 1.00 94.88 296 THR A C 1
ATOM 2348 O O . THR A 1 296 ? 14.994 -2.365 10.639 1.00 94.88 296 THR A O 1
AT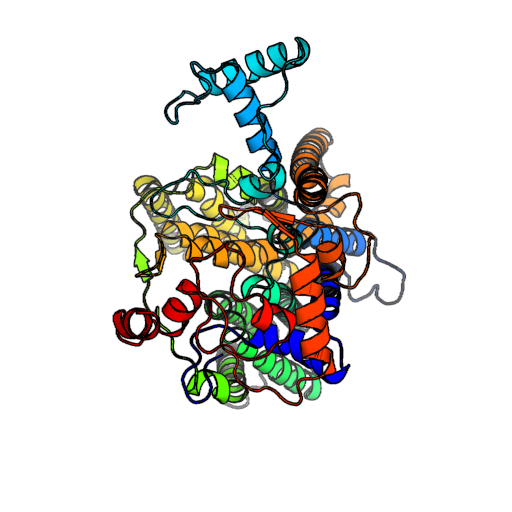OM 2351 N N . PRO A 1 297 ? 16.460 -1.619 9.109 1.00 94.12 297 PRO A N 1
ATOM 2352 C CA . PRO A 1 297 ? 16.904 -0.507 9.944 1.00 94.12 297 PRO A CA 1
ATOM 2353 C C . PRO A 1 297 ? 15.791 0.527 10.128 1.00 94.12 297 PRO A C 1
ATOM 2355 O O . PRO A 1 297 ? 15.038 0.811 9.190 1.00 94.12 297 PRO A O 1
ATOM 2358 N N . LEU A 1 298 ? 15.748 1.187 11.290 1.00 95.69 298 LEU A N 1
ATOM 2359 C CA . LEU A 1 298 ? 14.782 2.266 11.546 1.00 95.69 298 LEU A CA 1
ATOM 2360 C C . LEU A 1 298 ? 14.825 3.378 10.491 1.00 95.69 298 LEU A C 1
ATOM 2362 O O . LEU A 1 298 ? 13.784 3.906 10.114 1.00 95.69 298 LEU A O 1
ATOM 2366 N N . SER A 1 299 ? 16.009 3.721 9.978 1.00 94.06 299 SER A N 1
ATOM 2367 C CA . SER A 1 299 ? 16.146 4.738 8.931 1.00 94.06 299 SER A CA 1
ATOM 2368 C C . SER A 1 299 ? 15.409 4.344 7.650 1.00 94.06 299 SER A C 1
ATOM 2370 O O . SER A 1 299 ? 14.705 5.174 7.081 1.00 94.06 299 SER A O 1
ATOM 2372 N N . SER A 1 300 ? 15.504 3.083 7.222 1.00 95.56 300 SER A N 1
ATOM 2373 C CA . SER A 1 300 ? 14.767 2.546 6.072 1.00 95.56 300 SER A CA 1
ATOM 2374 C C . SER A 1 300 ? 13.265 2.496 6.348 1.00 95.56 300 SER A C 1
ATOM 2376 O O . SER A 1 300 ? 12.477 2.881 5.486 1.00 95.56 300 SER A O 1
ATOM 2378 N N . TYR A 1 301 ? 12.871 2.112 7.566 1.00 97.75 301 TYR A N 1
ATOM 2379 C CA . TYR A 1 301 ? 11.471 2.093 7.989 1.00 97.75 301 TYR A CA 1
ATOM 2380 C C . TYR A 1 301 ? 10.838 3.492 7.947 1.00 97.75 301 TYR A C 1
ATOM 2382 O O . TYR A 1 301 ? 9.794 3.670 7.328 1.00 97.75 301 TYR A O 1
ATOM 2390 N N . PHE A 1 302 ? 11.502 4.514 8.499 1.00 98.00 302 PHE A N 1
ATOM 2391 C CA . PHE A 1 302 ? 11.052 5.908 8.404 1.00 98.00 302 PHE A CA 1
ATOM 2392 C C . PHE A 1 302 ? 11.135 6.465 6.985 1.00 98.00 302 PHE A C 1
ATOM 2394 O O . PHE A 1 302 ? 10.289 7.269 6.600 1.00 98.00 302 PHE A O 1
ATOM 2401 N N . THR A 1 303 ? 12.114 6.031 6.188 1.00 97.81 303 THR A N 1
ATOM 2402 C CA . THR A 1 303 ? 12.198 6.448 4.785 1.00 97.81 303 THR A CA 1
ATOM 2403 C C . THR A 1 303 ? 10.964 5.974 4.019 1.00 97.81 303 THR A C 1
ATOM 2405 O O . THR A 1 303 ? 10.387 6.747 3.258 1.00 97.81 303 THR A O 1
ATOM 2408 N N . HIS A 1 304 ? 10.530 4.731 4.245 1.00 98.19 304 HIS A N 1
ATOM 2409 C CA . HIS A 1 304 ? 9.377 4.159 3.556 1.00 98.19 304 HIS A CA 1
ATOM 2410 C C . HIS A 1 304 ? 8.032 4.630 4.138 1.00 98.19 304 HIS A C 1
ATOM 2412 O O . HIS A 1 304 ? 7.155 5.053 3.393 1.00 98.19 304 HIS A O 1
ATOM 2418 N N . TRP A 1 305 ? 7.883 4.606 5.466 1.00 98.44 305 TRP A N 1
ATOM 2419 C CA . TRP A 1 305 ? 6.597 4.770 6.157 1.00 98.44 305 TRP A CA 1
ATOM 2420 C C . TRP A 1 305 ? 6.423 6.097 6.899 1.00 98.44 305 TRP A C 1
ATOM 2422 O O . TRP A 1 305 ? 5.349 6.353 7.441 1.00 98.44 305 TRP A O 1
ATOM 2432 N N . GLY A 1 306 ? 7.455 6.945 6.954 1.00 98.19 306 GLY A N 1
ATOM 2433 C CA . GLY A 1 306 ? 7.509 8.103 7.853 1.00 98.19 306 GLY A CA 1
ATOM 2434 C C . GLY A 1 306 ? 6.317 9.052 7.738 1.00 98.19 306 GLY A C 1
ATOM 2435 O O . GLY A 1 306 ? 5.794 9.480 8.760 1.00 98.19 306 GLY A O 1
ATOM 2436 N N . LEU A 1 307 ? 5.835 9.321 6.519 1.00 98.62 307 LEU A N 1
ATOM 2437 C CA . LEU A 1 307 ? 4.662 10.172 6.292 1.00 98.62 307 LEU A CA 1
ATOM 2438 C C . LEU A 1 307 ? 3.380 9.574 6.898 1.00 98.62 307 LEU A C 1
ATOM 2440 O O . LEU A 1 307 ? 2.658 10.266 7.616 1.00 98.62 307 LEU A O 1
ATOM 2444 N N . PHE A 1 308 ? 3.124 8.285 6.658 1.00 98.81 308 PHE A N 1
ATOM 2445 C CA . PHE A 1 308 ? 1.960 7.582 7.202 1.00 98.81 308 PHE A CA 1
ATOM 2446 C C . PHE A 1 308 ? 2.013 7.513 8.726 1.00 98.81 308 PHE A C 1
ATOM 2448 O O . PHE A 1 308 ? 1.065 7.908 9.403 1.00 98.81 308 PHE A O 1
ATOM 2455 N N . LEU A 1 309 ? 3.149 7.059 9.266 1.00 98.81 309 LEU A N 1
ATOM 2456 C CA . LEU A 1 309 ? 3.342 6.887 10.704 1.00 98.81 309 LEU A CA 1
ATOM 2457 C C . LEU A 1 309 ? 3.259 8.211 11.455 1.00 98.81 309 LEU A C 1
ATOM 2459 O O . LEU A 1 309 ? 2.742 8.225 12.565 1.00 98.81 309 LEU A O 1
ATOM 2463 N N . PHE A 1 310 ? 3.719 9.314 10.860 1.00 98.75 310 PHE A N 1
ATOM 2464 C CA . PHE A 1 310 ? 3.600 10.640 11.456 1.00 98.75 310 PHE A CA 1
ATOM 2465 C C . PHE A 1 310 ? 2.131 11.012 11.683 1.00 98.75 310 PHE A C 1
ATOM 2467 O O . PHE A 1 310 ? 1.727 11.274 12.812 1.00 98.75 310 PHE A O 1
ATOM 2474 N N . ILE A 1 311 ? 1.303 10.962 10.638 1.00 98.75 311 ILE A N 1
ATOM 2475 C CA . ILE A 1 311 ? -0.116 11.331 10.743 1.00 98.75 311 ILE A CA 1
ATOM 2476 C C . ILE A 1 311 ? -0.873 10.341 11.643 1.00 98.75 311 ILE A C 1
ATOM 2478 O O . ILE A 1 311 ? -1.644 10.763 12.505 1.00 98.75 311 ILE A O 1
ATOM 2482 N N . ILE A 1 312 ? -0.615 9.035 11.494 1.00 98.81 312 ILE A N 1
ATOM 2483 C CA . ILE A 1 312 ? -1.205 7.988 12.341 1.00 98.81 312 ILE A CA 1
ATOM 2484 C C . ILE A 1 312 ? -0.860 8.233 13.811 1.00 98.81 312 ILE A C 1
ATOM 2486 O O . ILE A 1 312 ? -1.758 8.237 14.647 1.00 98.81 312 ILE A O 1
ATOM 2490 N N . ALA A 1 313 ? 0.410 8.470 14.145 1.00 98.62 313 ALA A N 1
ATOM 2491 C CA . ALA A 1 313 ? 0.836 8.679 15.525 1.00 98.62 313 ALA A CA 1
ATOM 2492 C C . ALA A 1 313 ? 0.174 9.915 16.146 1.00 98.62 313 ALA A C 1
ATOM 2494 O O . ALA A 1 313 ? -0.298 9.836 17.278 1.00 98.62 313 ALA A O 1
ATOM 2495 N N . PHE A 1 314 ? 0.080 11.027 15.408 1.00 98.06 314 PHE A N 1
ATOM 2496 C CA . PHE A 1 314 ? -0.610 12.228 15.888 1.00 98.06 314 PHE A CA 1
ATOM 2497 C C . PHE A 1 314 ? -2.105 11.990 16.111 1.00 98.06 314 PHE A C 1
ATOM 2499 O O . PHE A 1 314 ? -2.637 12.417 17.136 1.00 98.06 314 PHE A O 1
ATOM 2506 N N . TRP A 1 315 ? -2.776 11.281 15.201 1.00 98.38 315 TRP A N 1
ATOM 2507 C CA . TRP A 1 315 ? -4.191 10.957 15.367 1.00 98.38 315 TRP A CA 1
ATOM 2508 C C . TRP A 1 315 ? -4.435 10.007 16.542 1.00 98.38 315 TRP A C 1
ATOM 2510 O O . TRP A 1 315 ? -5.266 10.302 17.397 1.00 98.38 315 TRP A O 1
ATOM 2520 N N . LEU A 1 316 ? -3.667 8.918 16.652 1.00 98.56 316 LEU A N 1
ATOM 2521 C CA . LEU A 1 316 ? -3.766 7.990 17.781 1.00 98.56 316 LEU A CA 1
ATOM 2522 C C . LEU A 1 316 ? -3.485 8.695 19.113 1.00 98.56 316 LEU A C 1
ATOM 2524 O O . LEU A 1 316 ? -4.213 8.489 20.082 1.00 98.56 316 LEU A O 1
ATOM 2528 N N . PHE A 1 317 ? -2.466 9.558 19.165 1.00 97.25 317 PHE A N 1
ATOM 2529 C CA . PHE A 1 317 ? -2.164 10.354 20.352 1.00 97.25 317 PHE A CA 1
ATOM 2530 C C . PHE A 1 317 ? -3.322 11.286 20.723 1.00 97.25 317 PHE A C 1
ATOM 2532 O O . PHE A 1 317 ? -3.679 11.373 21.898 1.00 97.25 317 PHE A O 1
ATOM 2539 N N . TRP A 1 318 ? -3.941 11.946 19.739 1.00 96.56 318 TRP A N 1
ATOM 2540 C CA . TRP A 1 318 ? -5.101 12.803 19.974 1.00 96.56 318 TRP A CA 1
ATOM 2541 C C . TRP A 1 318 ? -6.303 12.012 20.505 1.00 96.56 318 TRP A C 1
ATOM 2543 O O . TRP A 1 318 ? -6.896 12.395 21.510 1.00 96.56 318 TRP A O 1
ATOM 2553 N N . GLU A 1 319 ? -6.610 10.856 19.912 1.00 97.31 319 GLU A N 1
ATOM 2554 C CA . GLU A 1 319 ? -7.683 9.970 20.380 1.00 97.31 319 GLU A CA 1
ATOM 2555 C C . GLU A 1 319 ? -7.449 9.477 21.816 1.00 97.31 319 GLU A C 1
ATOM 2557 O O . GLU A 1 319 ? -8.386 9.443 22.619 1.00 97.31 319 GLU A O 1
ATOM 2562 N N . VAL A 1 320 ? -6.204 9.132 22.166 1.00 97.00 320 VAL A N 1
ATOM 2563 C CA . VAL A 1 320 ? -5.824 8.760 23.538 1.00 97.00 320 VAL A CA 1
ATOM 2564 C C . VAL A 1 320 ? -5.981 9.948 24.482 1.00 97.00 320 VAL A C 1
ATOM 2566 O O . VAL A 1 320 ? -6.562 9.792 25.554 1.00 97.00 320 VAL A O 1
ATOM 2569 N N . ARG A 1 321 ? -5.516 11.141 24.093 1.00 95.25 321 ARG A N 1
ATOM 2570 C CA . ARG A 1 321 ? -5.659 12.367 24.890 1.00 95.25 321 ARG A CA 1
ATOM 2571 C C . ARG A 1 321 ? -7.123 12.657 25.200 1.00 95.25 321 ARG A C 1
ATOM 2573 O O . ARG A 1 321 ? -7.459 12.865 26.362 1.00 95.25 321 ARG A O 1
ATOM 2580 N N . GLU A 1 322 ? -7.984 12.633 24.188 1.00 93.69 322 GLU A N 1
ATOM 2581 C CA . GLU A 1 322 ? -9.419 12.886 24.340 1.00 93.69 322 GLU A CA 1
ATOM 2582 C C . GLU A 1 322 ? -10.101 11.804 25.181 1.00 93.69 322 GLU A C 1
ATOM 2584 O O . GLU A 1 322 ? -10.953 12.101 26.018 1.00 93.69 322 GLU A O 1
ATOM 2589 N N . TRP A 1 323 ? -9.698 10.539 25.031 1.00 94.62 323 TRP A N 1
ATOM 2590 C CA . TRP A 1 323 ? -10.205 9.477 25.893 1.00 94.62 323 TRP A CA 1
ATOM 2591 C C . TRP A 1 323 ? -9.792 9.673 27.359 1.00 94.62 323 TRP A C 1
ATOM 2593 O O . TRP A 1 323 ? -10.640 9.551 28.245 1.00 94.62 323 TRP A O 1
ATOM 2603 N N . MET A 1 324 ? -8.532 10.027 27.623 1.00 93.06 324 MET A N 1
ATOM 2604 C CA . MET A 1 324 ? -8.045 10.308 28.978 1.00 93.06 324 MET A CA 1
ATOM 2605 C C . MET A 1 324 ? -8.716 11.546 29.583 1.00 93.06 324 MET A C 1
ATOM 2607 O O . MET A 1 324 ? -9.113 11.506 30.742 1.00 93.06 324 MET A O 1
ATOM 2611 N N . ALA A 1 325 ? -8.898 12.617 28.806 1.00 91.75 325 ALA A N 1
ATOM 2612 C CA . ALA A 1 325 ? -9.559 13.839 29.261 1.00 91.75 325 ALA A CA 1
ATOM 2613 C C . ALA A 1 325 ? -11.035 13.601 29.627 1.00 91.75 325 ALA A C 1
ATOM 2615 O O . ALA A 1 325 ? -11.527 14.151 30.609 1.00 91.75 325 ALA A O 1
ATOM 2616 N N . ALA A 1 326 ? -11.728 12.743 28.872 1.00 91.06 326 ALA A N 1
ATOM 2617 C CA . ALA A 1 326 ? -13.130 12.410 29.112 1.00 91.06 326 ALA A CA 1
ATOM 2618 C C . ALA A 1 326 ? -13.349 11.334 30.194 1.00 91.06 326 ALA A C 1
ATOM 2620 O O . ALA A 1 326 ? -14.493 11.106 30.589 1.00 91.06 326 ALA A O 1
ATOM 2621 N N . THR A 1 327 ? -12.298 10.649 30.665 1.00 90.00 327 THR A N 1
ATOM 2622 C CA . THR A 1 327 ? -12.423 9.510 31.592 1.00 90.00 327 THR A CA 1
ATOM 2623 C C . THR A 1 327 ? -11.912 9.870 32.991 1.00 90.00 327 THR A C 1
ATOM 2625 O O . THR A 1 327 ? -10.702 9.899 33.216 1.00 90.00 327 THR A O 1
ATOM 2628 N N . PRO A 1 328 ? -12.801 10.079 33.983 1.00 88.94 328 PRO A N 1
ATOM 2629 C CA . PRO A 1 328 ? -12.387 10.318 35.361 1.00 88.94 328 PRO A CA 1
ATOM 2630 C C . PRO A 1 328 ? -11.588 9.146 35.935 1.00 88.94 328 PRO A C 1
ATOM 2632 O O . PRO A 1 328 ? -11.962 7.987 35.744 1.00 88.94 328 PRO A O 1
ATOM 2635 N N . VAL A 1 329 ? -10.576 9.442 36.756 1.00 88.25 329 VAL A N 1
ATOM 2636 C CA . VAL A 1 329 ? -9.724 8.442 37.437 1.00 88.25 329 VAL A CA 1
ATOM 2637 C C . VAL A 1 329 ? -10.546 7.413 38.230 1.00 88.25 329 VAL A C 1
ATOM 2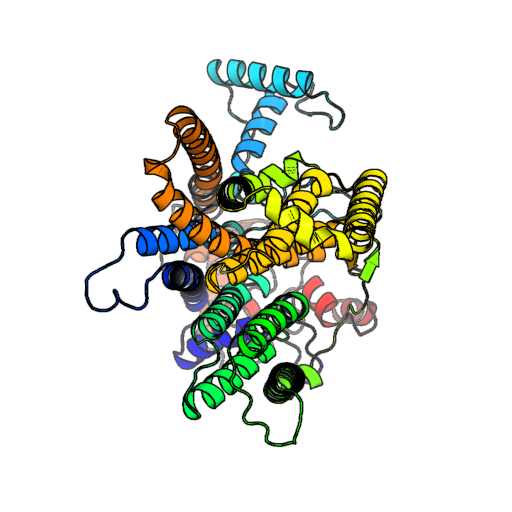639 O O . VAL A 1 329 ? -10.163 6.251 38.340 1.00 88.25 329 VAL A O 1
ATOM 2642 N N . SER A 1 330 ? -11.728 7.791 38.726 1.00 88.06 330 SER A N 1
ATOM 2643 C CA . SER A 1 330 ? -12.651 6.884 39.420 1.00 88.06 330 SER A CA 1
ATOM 2644 C C . SER A 1 330 ? -13.103 5.684 38.575 1.00 88.06 330 SER A C 1
ATOM 2646 O O . SER A 1 330 ? -13.404 4.633 39.142 1.00 88.06 330 SER A O 1
ATOM 2648 N N . HIS A 1 331 ? -13.102 5.791 37.241 1.00 86.19 331 HIS A N 1
ATOM 2649 C CA . HIS A 1 331 ? -13.439 4.685 36.342 1.00 86.19 331 HIS A CA 1
ATOM 2650 C C . HIS A 1 331 ? -12.393 3.567 36.366 1.00 86.19 331 HIS A C 1
ATOM 2652 O O . HIS A 1 331 ? -12.758 2.414 36.137 1.00 86.19 331 HIS A O 1
ATOM 2658 N N . LEU A 1 332 ? -11.137 3.859 36.727 1.00 84.31 332 LEU A N 1
ATOM 2659 C CA . LEU A 1 332 ? -10.092 2.838 36.869 1.00 84.31 332 LEU A CA 1
ATOM 2660 C C . LEU A 1 332 ? -10.440 1.810 37.950 1.00 84.31 332 LEU A C 1
ATOM 2662 O O . LEU A 1 332 ? -10.072 0.647 37.826 1.00 84.31 332 LEU A O 1
ATOM 2666 N N . LYS A 1 333 ? -11.241 2.183 38.961 1.00 87.25 333 LYS A N 1
ATOM 2667 C CA . LYS A 1 333 ? -11.719 1.233 39.980 1.00 87.25 333 LYS A CA 1
ATOM 2668 C C . LYS A 1 333 ? -12.544 0.091 39.377 1.00 87.25 333 LYS A C 1
ATOM 2670 O O . LYS A 1 333 ? -12.534 -1.008 39.918 1.00 87.25 333 LYS A O 1
ATOM 2675 N N . ARG A 1 334 ? -13.219 0.313 38.240 1.00 89.25 334 ARG A N 1
ATOM 2676 C CA . ARG A 1 334 ? -13.975 -0.735 37.527 1.00 89.25 334 ARG A CA 1
ATOM 2677 C C . ARG A 1 334 ? -13.068 -1.766 36.852 1.00 89.25 334 ARG A C 1
ATOM 2679 O O . ARG A 1 334 ? -13.544 -2.843 36.513 1.00 89.25 334 ARG A O 1
ATOM 2686 N N . LEU A 1 335 ? -11.789 -1.443 36.660 1.00 88.12 335 LEU A N 1
ATOM 2687 C CA . LEU A 1 335 ? -10.793 -2.351 36.096 1.00 88.12 335 LEU A CA 1
ATOM 2688 C C . LEU A 1 335 ? -10.126 -3.230 37.161 1.00 88.12 335 LEU A C 1
ATOM 2690 O O . LEU A 1 335 ? -9.477 -4.201 36.791 1.00 88.12 335 LEU A O 1
ATOM 2694 N N . ALA A 1 336 ? -10.324 -2.951 38.457 1.00 90.31 336 ALA A N 1
ATOM 2695 C CA . ALA A 1 336 ? -9.724 -3.724 39.548 1.00 90.31 336 ALA A CA 1
ATOM 2696 C C . ALA A 1 336 ? -9.993 -5.245 39.461 1.00 90.31 336 ALA A C 1
ATOM 2698 O O . ALA A 1 336 ? -9.046 -6.008 39.631 1.00 90.31 336 ALA A O 1
ATOM 2699 N N . PRO A 1 337 ? -11.205 -5.730 39.103 1.00 94.50 337 PRO A N 1
ATOM 2700 C CA . PRO A 1 337 ? -11.440 -7.169 38.925 1.00 94.50 337 PRO A CA 1
ATOM 2701 C C . PRO A 1 337 ? -10.634 -7.797 37.779 1.00 94.50 337 PRO A C 1
ATOM 2703 O O . PRO A 1 337 ? -10.392 -8.999 37.777 1.00 94.50 337 PRO A O 1
ATOM 2706 N N . TYR A 1 338 ? -10.223 -6.989 36.801 1.00 93.00 338 TYR A N 1
ATOM 2707 C CA . TYR A 1 338 ? -9.462 -7.417 35.629 1.00 93.00 338 TYR A CA 1
ATOM 2708 C C . TYR A 1 338 ? -7.963 -7.123 35.765 1.00 93.00 338 TYR A C 1
ATOM 2710 O O . TYR A 1 338 ? -7.225 -7.336 34.805 1.00 93.00 338 TYR A O 1
ATOM 2718 N N . GLN A 1 339 ? -7.505 -6.649 36.932 1.00 93.19 339 GLN A N 1
ATOM 2719 C CA . GLN A 1 339 ? -6.128 -6.204 37.152 1.00 93.19 339 GLN A CA 1
ATOM 2720 C C . GLN A 1 339 ? -5.109 -7.276 36.759 1.00 93.19 339 GLN A C 1
ATOM 2722 O O . GLN A 1 339 ? -4.230 -6.994 35.954 1.00 93.19 339 GLN A O 1
ATOM 2727 N N . LEU A 1 340 ? -5.281 -8.515 37.234 1.00 94.19 340 LEU A N 1
ATOM 2728 C CA . LEU A 1 340 ? -4.384 -9.620 36.887 1.00 94.19 340 LEU A CA 1
ATOM 2729 C C . LEU A 1 340 ? -4.334 -9.863 35.369 1.00 94.19 340 LEU A C 1
ATOM 2731 O O . LEU A 1 340 ? -3.264 -10.062 34.808 1.00 94.19 340 LEU A O 1
ATOM 2735 N N . GLY A 1 341 ? -5.479 -9.812 34.683 1.00 93.81 341 GLY A N 1
ATOM 2736 C CA . GLY A 1 341 ? -5.535 -9.978 33.228 1.00 93.81 341 GLY A CA 1
ATOM 2737 C C . GLY A 1 341 ? -4.834 -8.843 32.476 1.00 93.81 341 GLY A C 1
ATOM 2738 O O . GLY A 1 341 ? -4.144 -9.095 31.491 1.00 93.81 341 GLY A O 1
ATOM 2739 N N . ILE A 1 342 ? -4.969 -7.605 32.961 1.00 92.88 342 ILE A N 1
ATOM 2740 C CA . ILE A 1 342 ? -4.274 -6.433 32.413 1.00 92.88 342 ILE A CA 1
ATOM 2741 C C . ILE A 1 342 ? -2.763 -6.563 32.635 1.00 92.88 342 ILE A C 1
ATOM 2743 O O . ILE A 1 342 ? -2.001 -6.367 31.695 1.00 92.88 342 ILE A O 1
ATOM 2747 N N . GLU A 1 343 ? -2.325 -6.934 33.840 1.00 94.88 343 GLU A N 1
ATOM 2748 C CA . GLU A 1 343 ? -0.911 -7.141 34.173 1.00 94.88 343 GLU A CA 1
ATOM 2749 C C . GLU A 1 343 ? -0.290 -8.261 33.332 1.00 94.88 343 GLU A C 1
ATOM 2751 O O . GLU A 1 343 ? 0.775 -8.061 32.751 1.00 94.88 343 GLU A O 1
ATOM 2756 N N . LEU A 1 344 ? -0.975 -9.400 33.183 1.00 96.81 344 LEU A N 1
ATOM 2757 C CA . LEU A 1 344 ? -0.535 -10.496 32.314 1.00 96.81 344 LEU A CA 1
ATOM 2758 C C . LEU A 1 344 ? -0.477 -10.070 30.842 1.00 96.81 344 LEU A C 1
ATOM 2760 O O . LEU A 1 344 ? 0.475 -10.411 30.143 1.00 96.81 344 LEU A O 1
ATOM 2764 N N . GLY A 1 345 ? -1.458 -9.296 30.370 1.00 95.31 345 GLY A N 1
ATOM 2765 C CA . GLY A 1 345 ? -1.461 -8.747 29.014 1.00 95.31 345 GLY A CA 1
ATOM 2766 C C . GLY A 1 345 ? -0.295 -7.786 28.768 1.00 95.31 345 GLY A C 1
ATOM 2767 O O . GLY A 1 345 ? 0.405 -7.908 27.764 1.00 95.31 345 GLY A O 1
ATOM 2768 N N . LEU A 1 346 ? -0.039 -6.869 29.705 1.00 95.62 346 LEU A N 1
ATOM 2769 C CA . LEU A 1 346 ? 1.099 -5.948 29.653 1.00 95.62 346 LEU A CA 1
ATOM 2770 C C . LEU A 1 346 ? 2.432 -6.699 29.711 1.00 95.62 346 LEU A C 1
ATOM 2772 O O . LEU A 1 346 ? 3.332 -6.389 28.932 1.00 95.62 346 LEU A O 1
ATOM 2776 N N . ALA A 1 347 ? 2.548 -7.710 30.575 1.00 97.38 347 ALA A N 1
ATOM 2777 C CA . ALA A 1 347 ? 3.729 -8.559 30.664 1.00 97.38 347 ALA A CA 1
ATOM 2778 C C . ALA A 1 347 ? 3.972 -9.331 29.359 1.00 97.38 347 ALA A C 1
ATOM 2780 O O . ALA A 1 347 ? 5.109 -9.395 28.903 1.00 97.38 347 ALA A O 1
ATOM 2781 N N . ALA A 1 348 ? 2.923 -9.853 28.714 1.00 97.62 348 ALA A N 1
ATOM 2782 C CA . ALA A 1 348 ? 3.038 -10.538 27.427 1.00 97.62 348 ALA A CA 1
ATOM 2783 C C . ALA A 1 348 ? 3.483 -9.589 26.301 1.00 97.62 348 ALA A C 1
ATOM 2785 O O . ALA A 1 348 ? 4.373 -9.931 25.523 1.00 97.62 348 ALA A O 1
ATOM 2786 N N . VAL A 1 349 ? 2.918 -8.378 26.237 1.00 97.25 349 VAL A N 1
ATOM 2787 C CA . VAL A 1 349 ? 3.333 -7.345 25.272 1.00 97.25 349 VAL A CA 1
ATOM 2788 C C . VAL A 1 349 ? 4.780 -6.918 25.515 1.00 97.25 349 VAL A C 1
ATOM 2790 O O . VAL A 1 349 ? 5.546 -6.801 24.561 1.00 97.25 349 VAL A O 1
ATOM 2793 N N . LEU A 1 350 ? 5.176 -6.723 26.775 1.00 97.81 350 LEU A N 1
ATOM 2794 C CA . LEU A 1 350 ? 6.547 -6.373 27.140 1.00 97.81 350 LEU A CA 1
ATOM 2795 C C . LEU A 1 350 ? 7.525 -7.508 26.811 1.00 97.81 350 LEU A C 1
ATOM 2797 O O . LEU A 1 350 ? 8.594 -7.246 26.268 1.00 97.81 350 LEU A O 1
ATOM 2801 N N . ALA A 1 351 ? 7.154 -8.760 27.082 1.00 97.94 351 ALA A N 1
ATOM 2802 C CA . ALA A 1 351 ? 7.955 -9.927 26.732 1.00 97.94 351 ALA A CA 1
ATOM 2803 C C . ALA A 1 351 ? 8.140 -10.043 25.213 1.00 97.94 351 ALA A C 1
ATOM 2805 O O . ALA A 1 351 ? 9.263 -10.232 24.754 1.00 97.94 351 ALA A O 1
ATOM 2806 N N . LEU A 1 352 ? 7.070 -9.852 24.430 1.00 97.50 352 LEU A N 1
ATOM 2807 C CA . LEU A 1 352 ? 7.144 -9.810 22.969 1.00 97.50 352 LEU A CA 1
ATOM 2808 C C . LEU A 1 352 ? 8.035 -8.660 22.483 1.00 97.50 352 LEU A C 1
ATOM 2810 O O . LEU A 1 352 ? 8.859 -8.857 21.596 1.00 97.50 352 LEU A O 1
ATOM 2814 N N . PHE A 1 353 ? 7.893 -7.470 23.068 1.00 98.06 353 PHE A N 1
ATOM 2815 C CA . PHE A 1 353 ? 8.714 -6.310 22.731 1.00 98.06 353 PHE A CA 1
ATOM 2816 C C . PHE A 1 353 ? 10.199 -6.585 22.974 1.00 98.06 353 PHE A C 1
ATOM 2818 O O . PHE A 1 353 ? 11.009 -6.408 22.070 1.00 98.06 353 PHE A O 1
ATOM 2825 N N . ILE A 1 354 ? 10.549 -7.074 24.167 1.00 97.88 354 ILE A N 1
ATOM 2826 C CA . ILE A 1 354 ? 11.927 -7.424 24.527 1.00 97.88 354 ILE A CA 1
ATOM 2827 C C . ILE A 1 354 ? 12.455 -8.516 23.595 1.00 97.88 354 ILE A C 1
ATOM 2829 O O . ILE A 1 354 ? 13.550 -8.365 23.061 1.00 97.88 354 ILE A O 1
ATOM 2833 N N . TYR A 1 355 ? 11.671 -9.567 23.341 1.00 97.19 355 TYR A N 1
ATOM 2834 C CA . TYR A 1 355 ? 12.039 -10.642 22.420 1.00 97.19 355 TYR A CA 1
ATOM 2835 C C . TYR A 1 355 ? 12.371 -10.112 21.019 1.00 97.19 355 TYR A C 1
ATOM 2837 O O . TYR A 1 355 ? 13.446 -10.398 20.498 1.00 97.19 355 TYR A O 1
ATOM 2845 N N . LEU A 1 356 ? 11.498 -9.282 20.437 1.00 97.25 356 LEU A N 1
ATOM 2846 C CA . LEU A 1 356 ? 11.711 -8.698 19.110 1.00 97.25 356 LEU A CA 1
ATOM 2847 C C . LEU A 1 356 ? 12.971 -7.822 19.064 1.00 97.25 356 LEU A C 1
ATOM 2849 O O . LEU A 1 356 ? 13.724 -7.878 18.094 1.00 97.25 356 LEU A O 1
ATOM 2853 N N . LEU A 1 357 ? 13.238 -7.035 20.110 1.00 97.06 357 LEU A N 1
ATOM 2854 C CA . LEU A 1 357 ? 14.447 -6.209 20.172 1.00 97.06 357 LEU A CA 1
ATOM 2855 C C . LEU A 1 357 ? 15.721 -7.042 20.347 1.00 97.06 357 LEU A C 1
ATOM 2857 O O . LEU A 1 357 ? 16.734 -6.720 19.727 1.00 97.06 357 LEU A O 1
ATOM 2861 N N . MET A 1 358 ? 15.674 -8.112 21.145 1.00 96.00 358 MET A N 1
ATOM 2862 C CA . MET A 1 358 ? 16.786 -9.059 21.294 1.00 96.00 358 MET A CA 1
ATOM 2863 C C . MET A 1 358 ? 17.089 -9.792 19.981 1.00 96.00 358 MET A C 1
ATOM 2865 O O . MET A 1 358 ? 18.252 -10.038 19.677 1.00 96.00 358 MET A O 1
ATOM 2869 N N . ASP A 1 359 ? 16.061 -10.069 19.179 1.00 94.56 359 ASP A N 1
ATOM 2870 C CA . ASP A 1 359 ? 16.162 -10.630 17.825 1.00 94.56 359 ASP A CA 1
ATOM 2871 C C . ASP A 1 359 ? 16.554 -9.579 16.750 1.00 94.56 359 ASP A C 1
ATOM 2873 O O . ASP A 1 359 ? 16.625 -9.854 15.548 1.00 94.56 359 ASP A O 1
ATOM 2877 N N . GLY A 1 360 ? 16.829 -8.339 17.172 1.00 95.12 360 GLY A N 1
ATOM 2878 C CA . GLY A 1 360 ? 17.307 -7.252 16.316 1.00 95.12 360 GLY A CA 1
ATOM 2879 C C . GLY A 1 360 ? 16.221 -6.540 15.502 1.00 95.12 360 GLY A C 1
ATOM 2880 O O . GLY A 1 360 ? 16.549 -5.714 14.646 1.00 95.12 360 GLY A O 1
ATOM 2881 N N . VAL A 1 361 ? 14.935 -6.818 15.744 1.00 97.00 361 VAL A N 1
ATOM 2882 C CA . VAL A 1 361 ? 13.791 -6.224 15.031 1.00 97.00 361 VAL A CA 1
ATOM 2883 C C . VAL A 1 361 ? 13.545 -4.792 15.517 1.00 97.00 361 VAL A C 1
ATOM 2885 O O . VAL A 1 361 ? 12.635 -4.503 16.293 1.00 97.00 361 VAL A O 1
ATOM 2888 N N . GLN A 1 362 ? 14.362 -3.849 15.046 1.00 96.44 362 GLN A N 1
ATOM 2889 C CA . GLN A 1 362 ? 14.306 -2.449 15.490 1.00 96.44 362 GLN A CA 1
ATOM 2890 C C . GLN A 1 362 ? 12.967 -1.765 15.178 1.00 96.44 362 GLN A C 1
ATOM 2892 O O . GLN A 1 362 ? 12.539 -0.879 15.916 1.00 96.44 362 GLN A O 1
ATOM 2897 N N . VAL A 1 363 ? 12.283 -2.184 14.108 1.00 97.44 363 VAL A N 1
ATOM 2898 C CA . VAL A 1 363 ? 10.959 -1.669 13.715 1.00 97.44 363 VAL A CA 1
ATOM 2899 C C . VAL A 1 363 ? 9.922 -1.831 14.835 1.00 97.44 363 VAL A C 1
ATOM 2901 O O . VAL A 1 363 ? 9.015 -1.003 14.957 1.00 97.44 363 VAL A O 1
ATOM 2904 N N . ALA A 1 364 ? 10.092 -2.827 15.715 1.00 97.88 364 ALA A N 1
ATOM 2905 C CA . ALA A 1 364 ? 9.225 -3.044 16.869 1.00 97.88 364 ALA A CA 1
ATOM 2906 C C . ALA A 1 364 ? 9.171 -1.843 17.822 1.00 97.88 364 ALA A C 1
ATOM 2908 O O . ALA A 1 364 ? 8.126 -1.632 18.432 1.00 97.88 364 ALA A O 1
ATOM 2909 N N . LEU A 1 365 ? 10.219 -1.006 17.880 1.00 98.12 365 LEU A N 1
ATOM 2910 C CA . LEU A 1 365 ? 10.245 0.239 18.666 1.00 98.12 365 LEU A CA 1
ATOM 2911 C C . LEU A 1 365 ? 9.112 1.205 18.305 1.00 98.12 365 LEU A C 1
ATOM 2913 O O . LEU A 1 365 ? 8.694 1.994 19.146 1.00 98.12 365 LEU A O 1
ATOM 2917 N N . ILE A 1 366 ? 8.624 1.149 17.064 1.00 98.50 366 ILE A N 1
ATOM 2918 C CA . ILE A 1 366 ? 7.577 2.037 16.556 1.00 98.50 366 ILE A CA 1
ATOM 2919 C C . ILE A 1 366 ? 6.291 1.256 16.301 1.00 98.50 366 ILE A C 1
ATOM 2921 O O . ILE A 1 366 ? 5.224 1.645 16.775 1.00 98.50 366 ILE A O 1
ATOM 2925 N N . ALA A 1 367 ? 6.381 0.143 15.570 1.00 98.50 367 ALA A N 1
ATOM 2926 C CA . ALA A 1 367 ? 5.196 -0.566 15.113 1.00 98.50 367 ALA A CA 1
ATOM 2927 C C . ALA A 1 367 ? 4.407 -1.206 16.264 1.00 98.50 367 ALA A C 1
ATOM 2929 O O . ALA A 1 367 ? 3.179 -1.114 16.273 1.00 98.50 367 ALA A O 1
ATOM 2930 N N . LEU A 1 368 ? 5.087 -1.794 17.260 1.00 98.25 368 LEU A N 1
ATOM 2931 C CA . LEU A 1 368 ? 4.401 -2.473 18.360 1.00 98.25 368 LEU A CA 1
ATOM 2932 C C . LEU A 1 368 ? 3.681 -1.486 19.298 1.00 98.25 368 LEU A C 1
ATOM 2934 O O . LEU A 1 368 ? 2.490 -1.694 19.527 1.00 98.25 368 LEU A O 1
ATOM 2938 N N . PRO A 1 369 ? 4.297 -0.386 19.788 1.00 98.50 369 PRO A N 1
ATOM 2939 C CA . PRO A 1 369 ? 3.576 0.598 20.596 1.00 98.50 369 PRO A CA 1
ATOM 2940 C C . PRO A 1 369 ? 2.361 1.198 19.884 1.00 98.50 369 PRO A C 1
ATOM 2942 O O . PRO A 1 369 ? 1.293 1.300 20.484 1.00 98.50 369 PRO A O 1
ATOM 2945 N N . LEU A 1 370 ? 2.483 1.545 18.596 1.00 98.75 370 LEU A N 1
ATOM 2946 C CA . LEU A 1 370 ? 1.355 2.075 17.826 1.00 98.75 370 LEU A CA 1
ATOM 2947 C C . LEU A 1 370 ? 0.244 1.030 17.645 1.00 98.75 370 LEU A C 1
ATOM 2949 O O . LEU A 1 370 ? -0.932 1.373 17.762 1.00 98.75 370 LEU A O 1
ATOM 2953 N N . ALA A 1 371 ? 0.594 -0.242 17.424 1.00 98.50 371 ALA A N 1
ATOM 2954 C CA . ALA A 1 371 ? -0.379 -1.327 17.312 1.00 98.50 371 ALA A CA 1
ATOM 2955 C C . ALA A 1 371 ? -1.104 -1.577 18.643 1.00 98.50 371 ALA A C 1
ATOM 2957 O O . ALA A 1 371 ? -2.320 -1.764 18.656 1.00 98.50 371 ALA A O 1
ATOM 2958 N N . VAL A 1 372 ? -0.383 -1.513 19.767 1.00 98.25 372 VAL A N 1
ATOM 2959 C CA . VAL A 1 372 ? -0.960 -1.618 21.115 1.00 98.25 372 VAL A CA 1
ATOM 2960 C C . VAL A 1 372 ? -1.911 -0.455 21.382 1.00 98.25 372 VAL A C 1
ATOM 2962 O O . VAL A 1 372 ? -3.036 -0.687 21.814 1.00 98.25 372 VAL A O 1
ATOM 2965 N N . ILE A 1 373 ? -1.515 0.784 21.072 1.00 98.50 373 ILE A N 1
ATOM 2966 C CA . ILE A 1 373 ? -2.389 1.958 21.219 1.00 98.50 373 ILE A CA 1
ATOM 2967 C C . ILE A 1 373 ? -3.649 1.804 20.361 1.00 98.50 373 ILE A C 1
ATOM 2969 O O . ILE A 1 373 ? -4.755 2.015 20.860 1.00 98.50 373 ILE A O 1
ATOM 2973 N N . ALA A 1 374 ? -3.509 1.391 19.098 1.00 98.31 374 ALA A N 1
ATOM 2974 C CA . ALA A 1 374 ? -4.652 1.162 18.222 1.00 98.31 374 ALA A CA 1
ATOM 2975 C C . ALA A 1 374 ? -5.589 0.072 18.776 1.00 98.31 374 ALA A C 1
ATOM 2977 O O . ALA A 1 374 ? -6.805 0.262 18.810 1.00 98.31 374 ALA A O 1
ATOM 2978 N N . GLY A 1 375 ? -5.026 -1.030 19.284 1.00 96.94 375 GLY A N 1
ATOM 2979 C CA . GLY A 1 375 ? -5.769 -2.112 19.930 1.00 96.94 375 GLY A CA 1
ATOM 2980 C C . GLY A 1 375 ? -6.505 -1.670 21.198 1.00 96.94 375 GLY A C 1
ATOM 2981 O O . GLY A 1 375 ? -7.669 -2.015 21.385 1.00 96.94 375 GLY A O 1
ATOM 2982 N N . LEU A 1 376 ? -5.872 -0.851 22.042 1.00 96.00 376 LEU A N 1
ATOM 2983 C CA . LEU A 1 376 ? -6.507 -0.279 23.233 1.00 96.00 376 LEU A CA 1
ATOM 2984 C C . LEU A 1 376 ? -7.648 0.675 22.862 1.00 96.00 376 LEU A C 1
ATOM 2986 O O . LEU A 1 376 ? -8.711 0.631 23.479 1.00 96.00 376 LEU A O 1
ATOM 2990 N N . LEU A 1 377 ? -7.470 1.499 21.826 1.00 97.25 377 LEU A N 1
ATOM 2991 C CA . LEU A 1 377 ? -8.510 2.414 21.354 1.00 97.25 377 LEU A CA 1
ATOM 2992 C C . LEU A 1 377 ? -9.732 1.687 20.776 1.00 97.25 377 LEU A C 1
ATOM 2994 O O . LEU A 1 377 ? -10.840 2.210 20.883 1.00 97.25 377 LEU A O 1
ATOM 2998 N N . LEU A 1 378 ? -9.592 0.463 20.248 1.00 95.44 378 LEU A N 1
ATOM 2999 C CA . LEU A 1 378 ? -10.755 -0.346 19.844 1.00 95.44 378 LEU A CA 1
ATOM 3000 C C . LEU A 1 378 ? -11.716 -0.600 21.018 1.00 95.44 378 LEU A C 1
ATOM 3002 O O . LEU A 1 378 ? -12.934 -0.681 20.811 1.00 95.44 378 LEU A O 1
ATOM 3006 N N . LEU A 1 379 ? -11.182 -0.664 22.243 1.00 91.81 379 LEU A N 1
ATOM 3007 C CA . LEU A 1 379 ? -11.937 -0.857 23.482 1.00 91.81 379 LEU A CA 1
ATOM 3008 C C . LEU A 1 379 ? -12.595 0.433 23.993 1.00 91.81 379 LEU A C 1
ATOM 3010 O O . LEU A 1 379 ? -13.422 0.363 24.905 1.00 91.81 379 LEU A O 1
ATOM 3014 N N . ARG A 1 380 ? -12.281 1.602 23.408 1.00 93.12 380 ARG A N 1
ATOM 3015 C CA . ARG A 1 380 ? -12.859 2.890 23.814 1.00 93.12 380 ARG A CA 1
ATOM 3016 C C . ARG A 1 380 ? -14.394 2.823 23.736 1.00 93.12 380 ARG A C 1
ATOM 3018 O O . ARG A 1 380 ? -14.952 2.546 22.659 1.00 93.12 380 ARG A O 1
ATOM 3025 N N . PRO A 1 381 ? -15.111 3.082 24.848 1.00 88.94 381 PRO A N 1
ATOM 3026 C CA . PRO A 1 381 ? -16.568 3.131 24.845 1.00 88.94 381 PRO A CA 1
ATOM 3027 C C . PRO A 1 381 ? -17.086 4.205 23.885 1.00 88.94 381 PRO A C 1
ATOM 3029 O O . PRO A 1 381 ? -16.474 5.257 23.735 1.00 88.94 381 PRO A O 1
ATOM 3032 N N . HIS A 1 382 ? -18.220 3.937 23.233 1.00 89.12 382 HIS A N 1
ATOM 3033 C CA . HIS A 1 382 ? -18.902 4.872 22.321 1.00 89.12 382 HIS A CA 1
ATOM 3034 C C . HIS A 1 382 ? -18.085 5.379 21.117 1.00 89.12 382 HIS A C 1
ATOM 3036 O O . HIS A 1 382 ? -18.560 6.250 20.396 1.00 89.12 382 HIS A O 1
ATOM 3042 N N . MET A 1 383 ? -16.907 4.809 20.833 1.00 93.44 383 MET A N 1
ATOM 3043 C CA . MET A 1 383 ? -16.170 5.144 19.616 1.00 93.44 383 MET A CA 1
ATOM 3044 C C . MET A 1 383 ? -16.994 4.772 18.366 1.00 93.44 383 MET A C 1
ATOM 3046 O O . MET A 1 383 ? -17.501 3.638 18.305 1.00 93.44 383 MET A O 1
ATOM 3050 N N . PRO A 1 384 ? -17.122 5.682 17.377 1.00 94.12 384 PRO A N 1
ATOM 3051 C CA . PRO A 1 384 ? -17.812 5.404 16.121 1.00 94.12 384 PRO A CA 1
ATOM 3052 C C . PRO A 1 384 ? -17.258 4.160 15.420 1.00 94.12 384 PRO A C 1
ATOM 3054 O O . PRO A 1 384 ? -16.046 3.929 15.410 1.00 94.12 384 PRO A O 1
ATOM 3057 N N . GLY A 1 385 ? -18.140 3.371 14.797 1.00 94.50 385 GLY A N 1
ATOM 3058 C CA . GLY A 1 385 ? -17.754 2.140 14.094 1.00 94.50 385 GLY A CA 1
ATOM 3059 C C . GLY A 1 385 ? -16.711 2.385 13.000 1.00 94.50 385 GLY A C 1
ATOM 3060 O O . GLY A 1 385 ? -15.747 1.633 12.897 1.00 94.50 385 GLY A O 1
ATOM 3061 N N . VAL A 1 386 ? -16.837 3.489 12.257 1.00 95.44 386 VAL A N 1
ATOM 3062 C CA . VAL A 1 386 ? -15.877 3.892 11.213 1.00 95.44 386 VAL A CA 1
ATOM 3063 C C . VAL A 1 386 ? -14.469 4.150 11.765 1.00 95.44 386 VAL A C 1
ATOM 3065 O O . VAL A 1 386 ? -13.496 3.681 11.179 1.00 95.44 386 VAL A O 1
ATOM 3068 N N . LYS A 1 387 ? -14.341 4.783 12.943 1.00 97.31 387 LYS A N 1
ATOM 3069 C CA . LYS A 1 387 ? -13.043 4.969 13.618 1.00 97.31 387 LYS A CA 1
ATOM 3070 C C . LYS A 1 387 ? -12.438 3.629 14.037 1.00 97.31 387 LYS A C 1
ATOM 3072 O O . LYS A 1 387 ? -11.243 3.425 13.851 1.00 97.31 387 LYS A O 1
ATOM 3077 N N . ARG A 1 388 ? -13.251 2.677 14.517 1.00 97.12 388 ARG A N 1
ATOM 3078 C CA . ARG A 1 388 ? -12.780 1.306 14.795 1.00 97.12 388 ARG A CA 1
ATOM 3079 C C . ARG A 1 388 ? -12.323 0.573 13.534 1.00 97.12 388 ARG A C 1
ATOM 3081 O O . ARG A 1 388 ? -11.316 -0.122 13.584 1.00 97.12 388 ARG A O 1
ATOM 3088 N N . GLY A 1 389 ? -13.014 0.762 12.410 1.00 97.56 389 GLY A N 1
ATOM 3089 C CA . GLY A 1 389 ? -12.577 0.253 11.108 1.00 97.56 389 GLY A CA 1
ATOM 3090 C C . GLY A 1 389 ? -11.200 0.794 10.710 1.00 97.56 389 GLY A C 1
ATOM 3091 O O . GLY A 1 389 ? -10.333 0.023 10.310 1.00 97.56 389 GLY A O 1
ATOM 3092 N N . VAL A 1 390 ? -10.956 2.094 10.906 1.00 98.62 390 VAL A N 1
ATOM 3093 C CA . VAL A 1 390 ? -9.641 2.714 10.657 1.00 98.62 390 VAL A CA 1
ATOM 3094 C C . VAL A 1 390 ? -8.562 2.188 11.609 1.00 98.62 390 VAL A C 1
ATOM 3096 O O . VAL A 1 390 ? -7.460 1.878 11.164 1.00 98.62 390 VAL A O 1
ATOM 3099 N N . LEU A 1 391 ? -8.871 2.008 12.897 1.00 98.69 391 LEU A N 1
ATOM 3100 C CA . LEU A 1 391 ? -7.949 1.380 13.854 1.00 98.69 391 LEU A CA 1
ATOM 3101 C C . LEU A 1 391 ? -7.604 -0.061 13.465 1.00 98.69 391 LEU A C 1
ATOM 3103 O O . LEU A 1 391 ? -6.451 -0.461 13.604 1.00 98.69 391 LEU A O 1
ATOM 3107 N N . LEU A 1 392 ? -8.573 -0.823 12.945 1.00 98.25 392 LEU A N 1
ATOM 3108 C CA . LEU A 1 392 ? -8.333 -2.161 12.410 1.00 98.25 392 LEU A CA 1
ATOM 3109 C C . LEU A 1 392 ? -7.385 -2.106 11.202 1.00 98.25 392 LEU A C 1
ATOM 3111 O O . LEU A 1 392 ? -6.427 -2.868 11.174 1.00 98.25 392 LEU A O 1
ATOM 3115 N N . MET A 1 393 ? -7.582 -1.178 10.256 1.00 98.69 393 MET A N 1
ATOM 3116 C CA . MET A 1 393 ? -6.671 -0.997 9.110 1.00 98.69 393 MET A CA 1
ATOM 3117 C C . MET A 1 393 ? -5.240 -0.666 9.559 1.00 98.69 393 MET A C 1
ATOM 3119 O O . MET A 1 393 ? -4.286 -1.270 9.069 1.00 98.69 393 MET A O 1
ATOM 3123 N N . ILE A 1 394 ? -5.090 0.258 10.516 1.00 98.88 394 ILE A N 1
ATOM 3124 C CA . ILE A 1 394 ? -3.789 0.647 11.079 1.00 98.88 394 ILE A CA 1
ATOM 3125 C C . ILE A 1 394 ? -3.142 -0.538 11.798 1.00 98.88 394 ILE A C 1
ATOM 3127 O O . ILE A 1 394 ? -1.980 -0.846 11.546 1.00 98.88 394 ILE A O 1
ATOM 3131 N N . GLY A 1 395 ? -3.892 -1.231 12.657 1.00 98.50 395 GLY A N 1
ATOM 3132 C CA . GLY A 1 395 ? -3.413 -2.401 13.389 1.00 98.50 395 GLY A CA 1
ATOM 3133 C C . GLY A 1 395 ? -2.971 -3.528 12.456 1.00 98.50 395 GLY A C 1
ATOM 3134 O O . GLY A 1 395 ? -1.879 -4.064 12.632 1.00 98.50 395 GLY A O 1
ATOM 3135 N N . THR A 1 396 ? -3.762 -3.838 11.422 1.00 98.56 396 THR A N 1
ATOM 3136 C CA . THR A 1 396 ? -3.395 -4.809 10.381 1.00 98.56 396 THR A CA 1
ATOM 3137 C C . THR A 1 396 ? -2.125 -4.375 9.654 1.00 98.56 396 THR A C 1
ATOM 3139 O O . THR A 1 396 ? -1.205 -5.177 9.527 1.00 98.56 396 THR A O 1
ATOM 3142 N N . GLY A 1 397 ? -2.023 -3.111 9.234 1.00 98.62 397 GLY A N 1
ATOM 3143 C CA . GLY A 1 397 ? -0.832 -2.606 8.554 1.00 98.62 397 GLY A CA 1
ATOM 3144 C C . GLY A 1 397 ? 0.433 -2.718 9.414 1.00 98.62 397 GLY A C 1
ATOM 3145 O O . GLY A 1 397 ? 1.438 -3.271 8.973 1.00 98.62 397 GLY A O 1
ATOM 3146 N N . LEU A 1 398 ? 0.371 -2.287 10.677 1.00 98.75 398 LEU A N 1
ATOM 3147 C CA . LEU A 1 398 ? 1.493 -2.381 11.618 1.00 98.75 398 LEU A CA 1
ATOM 3148 C C . LEU A 1 398 ? 1.878 -3.840 11.907 1.00 98.75 398 LEU A C 1
ATOM 3150 O O . LEU A 1 398 ? 3.064 -4.171 11.917 1.00 98.75 398 LEU A O 1
ATOM 3154 N N . ALA A 1 399 ? 0.899 -4.732 12.074 1.00 98.12 399 ALA A N 1
ATOM 3155 C CA . ALA A 1 399 ? 1.153 -6.157 12.264 1.00 98.12 399 ALA A CA 1
ATOM 3156 C C . ALA A 1 399 ? 1.866 -6.780 11.055 1.00 98.12 399 ALA A C 1
ATOM 3158 O O . ALA A 1 399 ? 2.812 -7.542 11.235 1.00 98.12 399 ALA A O 1
ATOM 3159 N N . LEU A 1 400 ? 1.483 -6.416 9.827 1.00 98.00 400 LEU A N 1
ATOM 3160 C CA . LEU A 1 400 ? 2.163 -6.879 8.615 1.00 98.00 400 LEU A CA 1
ATOM 3161 C C . LEU A 1 400 ? 3.597 -6.345 8.514 1.00 98.00 400 LEU A C 1
ATOM 3163 O O . LEU A 1 400 ? 4.492 -7.101 8.139 1.00 98.00 400 LEU A O 1
ATOM 3167 N N . THR A 1 401 ? 3.851 -5.089 8.907 1.00 97.94 401 THR A N 1
ATOM 3168 C CA . THR A 1 401 ? 5.230 -4.562 8.959 1.00 97.94 401 THR A CA 1
ATOM 3169 C C . THR A 1 401 ? 6.113 -5.287 9.973 1.00 97.94 401 THR A C 1
ATOM 3171 O O . THR A 1 401 ? 7.320 -5.348 9.778 1.00 97.94 401 THR A O 1
ATOM 3174 N N . LEU A 1 402 ? 5.533 -5.867 11.030 1.00 97.69 402 LEU A N 1
ATOM 3175 C CA . LEU A 1 402 ? 6.250 -6.742 11.961 1.00 97.69 402 LEU A CA 1
ATOM 3176 C C . LEU A 1 402 ? 6.383 -8.167 11.416 1.00 97.69 402 LEU A C 1
ATOM 3178 O O . LEU A 1 402 ? 7.425 -8.788 11.588 1.00 97.69 402 LEU A O 1
ATOM 3182 N N . ALA A 1 403 ? 5.359 -8.681 10.730 1.00 96.12 403 ALA A N 1
ATOM 3183 C CA . ALA A 1 403 ? 5.369 -10.027 10.166 1.00 96.12 403 ALA A CA 1
ATOM 3184 C C . ALA A 1 403 ? 6.535 -10.220 9.185 1.00 96.12 403 ALA A C 1
ATOM 3186 O O . ALA A 1 403 ? 7.265 -11.203 9.289 1.00 96.12 403 ALA A O 1
ATOM 3187 N N . VAL A 1 404 ? 6.789 -9.252 8.296 1.00 94.94 404 VAL A N 1
ATOM 3188 C CA . VAL A 1 404 ? 7.918 -9.330 7.346 1.00 94.94 404 VAL A CA 1
ATOM 3189 C C . VAL A 1 404 ? 9.294 -9.344 8.022 1.00 94.94 404 VAL A C 1
ATOM 3191 O O . VAL A 1 404 ? 10.300 -9.680 7.394 1.00 94.94 404 VAL A O 1
ATOM 3194 N N . GLU A 1 405 ? 9.363 -8.942 9.292 1.00 95.25 405 GLU A N 1
ATOM 3195 C CA . GLU A 1 405 ? 10.590 -8.988 10.076 1.00 95.25 405 GLU A CA 1
ATOM 3196 C C . GLU A 1 405 ? 10.836 -10.362 10.676 1.00 95.25 405 GLU A C 1
ATOM 3198 O O . GLU A 1 405 ? 11.978 -10.628 11.013 1.00 95.25 405 GLU A O 1
ATOM 3203 N N . VAL A 1 406 ? 9.833 -11.238 10.778 1.00 94.81 406 VAL A N 1
ATOM 3204 C CA . VAL A 1 406 ? 9.951 -12.531 11.475 1.00 94.81 406 VAL A CA 1
ATOM 3205 C C . VAL A 1 406 ? 9.727 -13.744 10.576 1.00 94.81 406 VAL A C 1
ATOM 3207 O O . VAL A 1 406 ? 10.218 -14.822 10.901 1.00 94.81 406 VAL A O 1
ATOM 3210 N N . ILE A 1 407 ? 9.039 -13.594 9.442 1.00 93.31 407 ILE A N 1
ATOM 3211 C CA . ILE A 1 407 ? 8.771 -14.688 8.497 1.00 93.31 407 ILE A CA 1
ATOM 3212 C C . ILE A 1 407 ? 9.274 -14.371 7.087 1.00 93.31 407 ILE A C 1
ATOM 3214 O O . ILE A 1 407 ? 9.263 -13.223 6.645 1.00 93.31 407 ILE A O 1
ATOM 3218 N N . ALA A 1 408 ? 9.674 -15.417 6.368 1.00 92.00 408 ALA A N 1
ATOM 3219 C CA . ALA A 1 408 ? 10.001 -15.385 4.948 1.00 92.00 408 ALA A CA 1
ATOM 3220 C C . ALA A 1 408 ? 9.421 -16.619 4.241 1.00 92.00 408 ALA A C 1
ATOM 3222 O O . ALA A 1 408 ? 9.209 -17.665 4.855 1.00 92.00 408 ALA A O 1
ATOM 3223 N N . LEU A 1 409 ? 9.148 -16.516 2.941 1.00 87.81 409 LEU A N 1
ATOM 3224 C CA . LEU A 1 409 ? 8.689 -17.654 2.145 1.00 87.81 409 LEU A CA 1
ATOM 3225 C C . LEU A 1 409 ? 9.850 -18.632 1.895 1.00 87.81 409 LEU A C 1
ATOM 3227 O O . LEU A 1 409 ? 10.914 -18.230 1.425 1.00 87.81 409 LEU A O 1
ATOM 3231 N N . ARG A 1 410 ? 9.641 -19.927 2.160 1.00 84.56 410 ARG A N 1
ATOM 3232 C CA . ARG A 1 410 ? 10.661 -20.952 1.899 1.00 84.56 410 ARG A CA 1
ATOM 3233 C C . ARG A 1 410 ? 10.956 -21.042 0.403 1.00 84.56 410 ARG A C 1
ATOM 3235 O O . ARG A 1 410 ? 10.031 -21.175 -0.392 1.00 84.56 410 ARG A O 1
ATOM 3242 N N . GLY A 1 411 ? 12.237 -21.058 0.034 1.00 78.69 411 GLY A N 1
ATOM 3243 C CA . GLY A 1 411 ? 12.683 -21.196 -1.360 1.00 78.69 411 GLY A CA 1
ATOM 3244 C C . GLY A 1 411 ? 12.611 -19.906 -2.186 1.00 78.69 411 GLY A C 1
ATOM 3245 O O . GLY A 1 411 ? 12.828 -19.952 -3.397 1.00 78.69 411 GLY A O 1
ATOM 3246 N N . ASP A 1 412 ? 12.306 -18.775 -1.549 1.00 79.56 412 ASP A N 1
ATOM 3247 C CA . ASP A 1 412 ? 12.361 -17.448 -2.159 1.00 79.56 412 ASP A CA 1
ATOM 3248 C C . ASP A 1 412 ? 13.771 -16.826 -2.059 1.00 79.56 412 ASP A C 1
ATOM 3250 O O . ASP A 1 412 ? 14.662 -17.341 -1.378 1.00 79.56 412 ASP A O 1
ATOM 3254 N N . ILE A 1 413 ? 13.983 -15.694 -2.734 1.00 82.81 413 ILE A N 1
ATOM 3255 C CA . ILE A 1 413 ? 15.202 -14.885 -2.615 1.00 82.81 413 ILE A CA 1
ATOM 3256 C C . ILE A 1 413 ? 15.149 -14.123 -1.282 1.00 82.81 413 ILE A C 1
ATOM 3258 O O . ILE A 1 413 ? 14.632 -13.008 -1.187 1.00 82.81 413 ILE A O 1
ATOM 3262 N N . GLY A 1 414 ? 15.635 -14.766 -0.217 1.00 87.19 414 GLY A N 1
ATOM 3263 C CA . GLY A 1 414 ? 15.539 -14.256 1.151 1.00 87.19 414 GLY A CA 1
ATOM 3264 C C . GLY A 1 414 ? 14.086 -13.972 1.544 1.00 87.19 414 GLY A C 1
ATOM 3265 O O . GLY A 1 414 ? 13.234 -14.849 1.447 1.00 87.19 414 GLY A O 1
ATOM 3266 N N . ARG A 1 415 ? 13.790 -12.737 1.968 1.00 91.56 415 ARG A N 1
ATOM 3267 C CA . ARG A 1 415 ? 12.421 -12.275 2.275 1.00 91.56 415 ARG A CA 1
ATOM 3268 C C . ARG A 1 415 ? 11.844 -11.308 1.235 1.00 91.56 415 ARG A C 1
ATOM 3270 O O . ARG A 1 415 ? 10.885 -10.593 1.536 1.00 91.56 415 ARG A O 1
ATOM 3277 N N . MET A 1 416 ? 12.409 -11.271 0.025 1.00 89.50 416 MET A N 1
ATOM 3278 C CA . MET A 1 416 ? 12.078 -10.282 -1.006 1.00 89.50 416 MET A CA 1
ATOM 3279 C C . MET A 1 416 ? 10.579 -10.222 -1.312 1.00 89.50 416 MET A C 1
ATOM 3281 O O . MET A 1 416 ? 9.991 -9.154 -1.157 1.00 89.50 416 MET A O 1
ATOM 3285 N N . ASN A 1 417 ? 9.930 -11.338 -1.685 1.00 87.31 417 ASN A N 1
ATOM 3286 C CA . ASN A 1 417 ? 8.494 -11.302 -1.992 1.00 87.31 417 ASN A CA 1
ATOM 3287 C C . ASN A 1 417 ? 7.632 -11.076 -0.749 1.00 87.31 417 ASN A C 1
ATOM 3289 O O . ASN A 1 417 ? 6.516 -10.575 -0.875 1.00 87.31 417 ASN A O 1
ATOM 3293 N N . THR A 1 418 ? 8.136 -11.432 0.436 1.00 91.50 418 THR A N 1
ATOM 3294 C CA . THR A 1 418 ? 7.410 -11.232 1.697 1.00 91.50 418 THR A CA 1
ATOM 3295 C C . THR A 1 418 ? 7.298 -9.740 2.004 1.00 91.50 418 THR A C 1
ATOM 3297 O O . THR A 1 418 ? 6.193 -9.258 2.232 1.00 91.50 418 THR A O 1
ATOM 3300 N N . ILE A 1 419 ? 8.401 -8.986 1.900 1.00 93.56 419 ILE A N 1
ATOM 3301 C CA . ILE A 1 419 ? 8.369 -7.518 1.991 1.00 93.56 419 ILE A CA 1
ATOM 3302 C C . ILE A 1 419 ? 7.572 -6.933 0.836 1.00 93.56 419 ILE A C 1
ATOM 3304 O O . ILE A 1 419 ? 6.611 -6.209 1.067 1.00 93.56 419 ILE A O 1
ATOM 3308 N N . PHE A 1 420 ? 7.951 -7.263 -0.395 1.00 89.50 420 PHE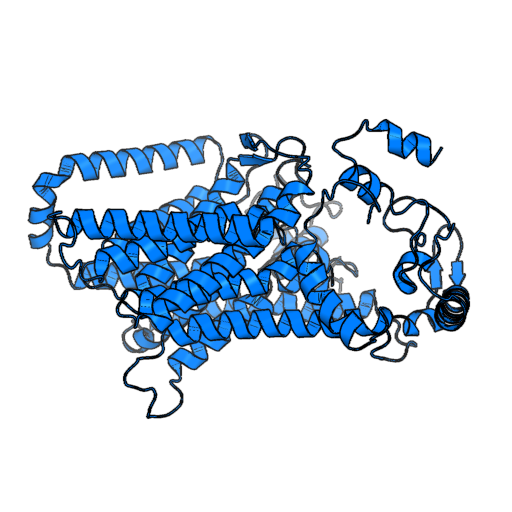 A N 1
ATOM 3309 C CA . PHE A 1 420 ? 7.413 -6.629 -1.590 1.00 89.50 420 PHE A CA 1
ATOM 3310 C C . PHE A 1 420 ? 5.883 -6.692 -1.653 1.00 89.50 420 PHE A C 1
ATOM 3312 O O . PHE A 1 420 ? 5.221 -5.673 -1.849 1.00 89.50 420 PHE A O 1
ATOM 3319 N N . LYS A 1 421 ? 5.302 -7.875 -1.423 1.00 91.12 421 LYS A N 1
ATOM 3320 C CA . LYS A 1 421 ? 3.850 -8.056 -1.496 1.00 91.12 421 LYS A CA 1
ATOM 3321 C C . LYS A 1 421 ? 3.143 -7.445 -0.295 1.00 91.12 421 LYS A C 1
ATOM 3323 O O . LYS A 1 421 ? 2.179 -6.709 -0.484 1.00 91.12 421 LYS A O 1
ATOM 3328 N N . LEU A 1 422 ? 3.612 -7.719 0.925 1.00 95.06 422 LEU A N 1
ATOM 3329 C CA . LEU A 1 422 ? 2.929 -7.239 2.128 1.00 95.06 422 LEU A CA 1
ATOM 3330 C C . LEU A 1 422 ? 3.046 -5.719 2.282 1.00 95.06 422 LEU A C 1
ATOM 3332 O O . LEU A 1 422 ? 2.078 -5.089 2.692 1.00 95.06 422 LEU A O 1
ATOM 3336 N N . TYR A 1 423 ? 4.161 -5.095 1.892 1.00 96.50 423 TYR A N 1
ATOM 3337 C CA . TYR A 1 423 ? 4.296 -3.635 1.945 1.00 96.50 423 TYR A CA 1
ATOM 3338 C C . TYR A 1 423 ? 3.300 -2.932 1.024 1.00 96.50 423 TYR A C 1
ATOM 3340 O O . TYR A 1 423 ? 2.707 -1.940 1.432 1.00 96.50 423 TYR A O 1
ATOM 3348 N N . LEU A 1 424 ? 3.008 -3.458 -0.166 1.00 96.12 424 LEU A N 1
ATOM 3349 C CA . LEU A 1 424 ? 1.976 -2.860 -1.021 1.00 96.12 424 LEU A CA 1
ATOM 3350 C C . LEU A 1 424 ? 0.572 -2.948 -0.402 1.00 96.12 424 LEU A C 1
ATOM 3352 O O . LEU A 1 424 ? -0.206 -1.997 -0.500 1.00 96.12 424 LEU A O 1
ATOM 3356 N N . GLN A 1 425 ? 0.261 -4.041 0.302 1.00 97.31 425 GLN A N 1
ATOM 3357 C CA . GLN A 1 425 ? -0.992 -4.165 1.056 1.00 97.31 425 GLN A CA 1
ATOM 3358 C C . GLN A 1 425 ? -1.054 -3.152 2.210 1.00 97.31 425 GLN A C 1
ATOM 3360 O O . GLN A 1 425 ? -2.069 -2.474 2.387 1.00 97.31 425 GLN A O 1
ATOM 3365 N N . VAL A 1 426 ? 0.044 -3.011 2.964 1.00 98.56 426 VAL A N 1
ATOM 3366 C CA . VAL A 1 426 ? 0.177 -2.020 4.043 1.00 98.56 426 VAL A CA 1
ATOM 3367 C C . VAL A 1 426 ? 0.010 -0.605 3.496 1.00 98.56 426 VAL A C 1
ATOM 3369 O O . VAL A 1 426 ? -0.691 0.191 4.110 1.00 98.56 426 VAL A O 1
ATOM 3372 N N . TRP A 1 427 ? 0.574 -0.294 2.326 1.00 98.62 427 TRP A N 1
ATOM 3373 C CA . TRP A 1 427 ? 0.451 1.025 1.705 1.00 98.62 427 TRP A CA 1
ATOM 3374 C C . TRP A 1 427 ? -1.006 1.387 1.410 1.00 98.62 427 TRP A C 1
ATOM 3376 O O . TRP A 1 427 ? -1.421 2.507 1.696 1.00 98.62 427 TRP A O 1
ATOM 3386 N N . MET A 1 428 ? -1.811 0.448 0.898 1.00 98.44 428 MET A N 1
ATOM 3387 C CA . MET A 1 428 ? -3.243 0.680 0.657 1.00 98.44 428 MET A CA 1
ATOM 3388 C C . MET A 1 428 ? -4.022 0.906 1.960 1.00 98.44 428 MET A C 1
ATOM 3390 O O . MET A 1 428 ? -4.819 1.843 2.046 1.00 98.44 428 MET A O 1
ATOM 3394 N N . LEU A 1 429 ? -3.766 0.089 2.990 1.00 98.75 429 LEU A N 1
ATOM 3395 C CA . LEU A 1 429 ? -4.380 0.247 4.315 1.00 98.75 429 LEU A CA 1
ATOM 3396 C C . LEU A 1 429 ? -4.000 1.597 4.946 1.00 98.75 429 LEU A C 1
ATOM 3398 O O . LEU A 1 429 ? -4.862 2.334 5.432 1.00 98.75 429 LEU A O 1
ATOM 3402 N N . PHE A 1 430 ? -2.715 1.949 4.907 1.00 98.88 430 PHE A N 1
ATOM 3403 C CA . PHE A 1 430 ? -2.205 3.201 5.452 1.00 98.88 430 PHE A CA 1
ATOM 3404 C C . PHE A 1 430 ? -2.707 4.413 4.674 1.00 98.88 430 PHE A C 1
ATOM 3406 O O . PHE A 1 430 ? -3.185 5.342 5.305 1.00 98.88 430 PHE A O 1
ATOM 3413 N N . ALA A 1 431 ? -2.735 4.404 3.342 1.00 98.75 431 ALA A N 1
ATOM 3414 C CA . ALA A 1 431 ? -3.241 5.531 2.558 1.00 98.75 431 ALA A CA 1
ATOM 3415 C C . ALA A 1 431 ? -4.671 5.945 2.920 1.00 98.75 431 ALA A C 1
ATOM 3417 O O . ALA A 1 431 ? -4.921 7.122 3.189 1.00 98.75 431 ALA A O 1
ATOM 3418 N N . VAL A 1 432 ? -5.595 4.988 3.000 1.00 98.69 432 VAL A N 1
ATOM 3419 C CA . VAL A 1 432 ? -6.986 5.278 3.369 1.00 98.69 432 VAL A CA 1
ATOM 3420 C C . VAL A 1 432 ? -7.097 5.674 4.842 1.00 98.69 432 VAL A C 1
ATOM 3422 O O . VAL A 1 432 ? -7.734 6.678 5.166 1.00 98.69 432 VAL A O 1
ATOM 3425 N N . SER A 1 433 ? -6.456 4.918 5.739 1.00 98.75 433 SER A N 1
ATOM 3426 C CA . SER A 1 433 ? -6.506 5.186 7.183 1.00 98.75 433 SER A CA 1
ATOM 3427 C C . SER A 1 433 ? -5.901 6.546 7.549 1.00 98.75 433 SER A C 1
ATOM 3429 O O . SER A 1 433 ? -6.477 7.288 8.341 1.00 98.75 433 SER A O 1
ATOM 3431 N N . THR A 1 434 ? -4.789 6.918 6.917 1.00 98.69 434 THR A N 1
ATOM 3432 C CA . THR A 1 434 ? -4.118 8.205 7.067 1.00 98.69 434 THR A CA 1
ATOM 3433 C C . THR A 1 434 ? -4.913 9.343 6.436 1.00 98.69 434 THR A C 1
ATOM 3435 O O . THR A 1 434 ? -4.975 10.411 7.036 1.00 98.69 434 THR A O 1
ATOM 3438 N N . GLY A 1 435 ? -5.565 9.141 5.286 1.00 98.62 435 GLY A N 1
ATOM 3439 C CA . GLY A 1 435 ? -6.479 10.141 4.723 1.00 98.62 435 GLY A CA 1
ATOM 3440 C C . GLY A 1 435 ? -7.649 10.450 5.663 1.00 98.62 435 GLY A C 1
ATOM 3441 O O . GLY A 1 435 ? -7.979 11.618 5.878 1.00 98.62 435 GLY A O 1
ATOM 3442 N N . ALA A 1 436 ? -8.233 9.424 6.290 1.00 98.50 436 ALA A N 1
ATOM 3443 C CA . ALA A 1 436 ? -9.284 9.587 7.297 1.00 98.50 436 ALA A CA 1
ATOM 3444 C C . ALA A 1 436 ? -8.768 10.271 8.575 1.00 98.50 436 ALA A C 1
ATOM 3446 O O . ALA A 1 436 ? -9.337 11.266 9.020 1.00 98.50 436 ALA A O 1
ATOM 3447 N N . ALA A 1 437 ? -7.646 9.788 9.119 1.00 98.62 437 ALA A N 1
ATOM 3448 C CA . ALA A 1 437 ? -6.980 10.371 10.281 1.00 98.62 437 ALA A CA 1
ATOM 3449 C C . ALA A 1 437 ? -6.615 11.845 10.060 1.00 98.62 437 ALA A C 1
ATOM 3451 O O . ALA A 1 437 ? -6.820 12.666 10.948 1.00 98.62 437 ALA A O 1
ATOM 3452 N N . PHE A 1 438 ? -6.128 12.194 8.867 1.00 98.38 438 PHE A N 1
ATOM 3453 C CA . PHE A 1 438 ? -5.833 13.570 8.491 1.00 98.38 438 PHE A CA 1
ATOM 3454 C C . PHE A 1 438 ? -7.091 14.440 8.507 1.00 98.38 438 PHE A C 1
ATOM 3456 O O . PHE A 1 438 ? -7.071 15.500 9.123 1.00 98.38 438 PHE A O 1
ATOM 3463 N N . GLY A 1 439 ? -8.190 13.975 7.903 1.00 97.38 439 GLY A N 1
ATOM 3464 C CA . GLY A 1 439 ? -9.471 14.685 7.936 1.00 97.38 439 GLY A CA 1
ATOM 3465 C C . GLY A 1 439 ? -9.964 14.935 9.365 1.00 97.38 439 GLY A C 1
ATOM 3466 O O . GLY A 1 439 ? -10.258 16.071 9.716 1.00 97.38 439 GLY A O 1
ATOM 3467 N N . TRP A 1 440 ? -9.950 13.912 10.227 1.00 97.44 440 TRP A N 1
ATOM 3468 C CA . TRP A 1 440 ? -10.326 14.084 11.636 1.00 97.44 440 TRP A CA 1
ATOM 3469 C C . TRP A 1 440 ? -9.391 15.021 12.394 1.00 97.44 440 TRP A C 1
ATOM 3471 O O . TRP A 1 440 ? -9.853 15.793 13.219 1.00 97.44 440 TRP A O 1
ATOM 3481 N N . LEU A 1 441 ? -8.086 14.988 12.124 1.00 97.19 441 LEU A N 1
ATOM 3482 C CA . LEU A 1 441 ? -7.140 15.918 12.736 1.00 97.19 441 LEU A CA 1
ATOM 3483 C C . LEU A 1 441 ? -7.413 17.373 12.326 1.00 97.19 441 LEU A C 1
ATOM 3485 O O . LEU A 1 441 ? -7.271 18.261 13.163 1.00 97.19 441 LEU A O 1
ATOM 3489 N N . LEU A 1 442 ? -7.818 17.629 11.077 1.00 95.31 442 LEU A N 1
ATOM 3490 C CA . LEU A 1 442 ? -8.124 18.983 10.601 1.00 95.31 442 LEU A CA 1
ATOM 3491 C C . LEU A 1 442 ? -9.266 19.634 11.387 1.00 95.31 442 LEU A C 1
ATOM 3493 O O . LEU A 1 442 ? -9.150 20.810 11.738 1.00 95.31 442 LEU A O 1
ATOM 3497 N N . ASP A 1 443 ? -10.313 18.873 11.707 1.00 93.69 443 ASP A N 1
ATOM 3498 C CA . ASP A 1 443 ? -11.442 19.356 12.513 1.00 93.69 443 ASP A CA 1
ATOM 3499 C C . ASP A 1 443 ? -11.003 19.756 13.937 1.00 93.69 443 ASP A C 1
ATOM 3501 O O . ASP A 1 443 ? -11.615 20.615 14.573 1.00 93.69 443 ASP A O 1
ATOM 3505 N N . GLU A 1 444 ? -9.900 19.184 14.425 1.00 94.19 444 GLU A N 1
ATOM 3506 C CA . GLU A 1 444 ? -9.376 19.394 15.777 1.00 94.19 444 GLU A CA 1
ATOM 3507 C C . GLU A 1 444 ? -8.373 20.560 15.861 1.00 94.19 444 GLU A C 1
ATOM 3509 O O . GLU A 1 444 ? -8.158 21.130 16.934 1.00 94.19 444 GLU A O 1
ATOM 3514 N N . PHE A 1 445 ? -7.771 20.973 14.737 1.00 93.00 445 PHE A N 1
ATOM 3515 C CA . PHE A 1 445 ? -6.753 22.037 14.692 1.00 93.00 445 PHE A CA 1
ATOM 3516 C C . PHE A 1 445 ? -7.153 23.366 15.344 1.00 93.00 445 PHE A C 1
ATOM 3518 O O . PHE A 1 445 ? -6.266 24.001 15.927 1.00 93.00 445 PHE A O 1
ATOM 3525 N N . PRO A 1 446 ? -8.414 23.839 15.261 1.00 93.62 446 PRO A N 1
ATOM 3526 C CA . PRO A 1 446 ? -8.832 25.059 15.950 1.00 93.62 446 PRO A CA 1
ATOM 3527 C C . PRO A 1 446 ? -8.660 24.993 17.474 1.00 93.62 446 PRO A C 1
ATOM 3529 O O . PRO A 1 446 ? -8.471 26.028 18.108 1.00 93.62 446 PRO A O 1
ATOM 3532 N N . PHE A 1 447 ? -8.679 23.791 18.057 1.00 92.06 447 PHE A N 1
ATOM 3533 C CA . PHE A 1 447 ? -8.566 23.562 19.501 1.00 92.06 447 PHE A CA 1
ATOM 3534 C C . PHE A 1 447 ? -7.132 23.261 19.954 1.00 92.06 447 PHE A C 1
ATOM 3536 O O . PHE A 1 447 ? -6.857 23.135 21.152 1.00 92.06 447 PHE A O 1
ATOM 3543 N N . TRP A 1 448 ? -6.196 23.117 19.016 1.00 94.12 448 TRP A N 1
ATOM 3544 C CA . TRP A 1 448 ? -4.805 22.827 19.333 1.00 94.12 448 TRP A CA 1
ATOM 3545 C C . TRP A 1 448 ? -4.085 24.076 19.829 1.00 94.12 448 TRP A C 1
ATOM 3547 O O . TRP A 1 448 ? -4.293 25.186 19.340 1.00 94.12 448 TRP A O 1
ATOM 3557 N N . ASN A 1 449 ? -3.148 23.887 20.761 1.00 93.88 449 ASN A N 1
ATOM 3558 C CA . ASN A 1 449 ? -2.206 24.952 21.090 1.00 93.88 449 ASN A CA 1
ATOM 3559 C C . ASN A 1 449 ? -1.442 25.355 19.810 1.00 93.88 449 ASN A C 1
ATOM 3561 O O . ASN A 1 449 ? -0.943 24.461 19.113 1.00 93.88 449 ASN A O 1
ATOM 3565 N N . PRO A 1 450 ? -1.267 26.661 19.532 1.00 95.38 450 PRO A N 1
ATOM 3566 C CA . PRO A 1 450 ? -0.548 27.132 18.352 1.00 95.38 450 PRO A CA 1
ATOM 3567 C C . PRO A 1 450 ? 0.827 26.482 18.152 1.00 95.38 450 PRO A C 1
ATOM 3569 O O . PRO A 1 450 ? 1.167 26.117 17.034 1.00 95.38 450 PRO A O 1
ATOM 3572 N N . ARG A 1 451 ? 1.600 26.253 19.225 1.00 94.88 451 ARG A N 1
ATOM 3573 C CA . ARG A 1 451 ? 2.923 25.607 19.130 1.00 94.88 451 ARG A CA 1
ATOM 3574 C C . ARG A 1 451 ? 2.829 24.169 18.621 1.00 94.88 451 ARG A C 1
ATOM 3576 O O . ARG A 1 451 ? 3.600 23.783 17.747 1.00 94.88 451 ARG A O 1
ATOM 3583 N N . TRP A 1 452 ? 1.879 23.391 19.142 1.00 92.50 452 TRP A N 1
ATOM 3584 C CA . TRP A 1 452 ? 1.657 22.005 18.718 1.00 92.50 452 TRP A CA 1
ATOM 3585 C C . TRP A 1 452 ? 1.210 21.929 17.263 1.00 92.50 452 TRP A C 1
ATOM 3587 O O . TRP A 1 452 ? 1.732 21.120 16.498 1.00 92.50 452 TRP A O 1
ATOM 3597 N N . ARG A 1 453 ? 0.305 22.829 16.867 1.00 95.25 453 ARG A N 1
ATOM 3598 C CA . ARG A 1 453 ? -0.133 22.966 15.480 1.00 95.25 453 ARG A CA 1
ATOM 3599 C C . ARG A 1 453 ? 1.035 23.292 14.549 1.00 95.25 453 ARG A C 1
ATOM 3601 O O . ARG A 1 453 ? 1.183 22.626 13.530 1.00 95.25 453 ARG A O 1
ATOM 3608 N N . THR A 1 454 ? 1.900 24.236 14.920 1.00 96.12 454 THR A N 1
ATOM 3609 C CA . THR A 1 454 ? 3.086 24.589 14.126 1.00 96.12 454 THR A CA 1
ATOM 3610 C C . THR A 1 454 ? 4.054 23.415 13.982 1.00 96.12 454 THR A C 1
ATOM 3612 O O . THR A 1 454 ? 4.513 23.148 12.875 1.00 96.12 454 THR A O 1
ATOM 3615 N N . ILE A 1 455 ? 4.341 22.677 15.062 1.00 95.69 455 ILE A N 1
ATOM 3616 C CA . ILE A 1 455 ? 5.218 21.491 15.011 1.00 95.69 455 ILE A CA 1
ATOM 3617 C C . ILE A 1 455 ? 4.649 20.443 14.051 1.00 95.69 455 ILE A C 1
ATOM 3619 O O . ILE A 1 455 ? 5.373 19.935 13.193 1.00 95.69 455 ILE A O 1
ATOM 3623 N N . TYR A 1 456 ? 3.352 20.151 14.169 1.00 96.81 456 TYR A N 1
ATOM 3624 C CA . TYR A 1 456 ? 2.678 19.215 13.277 1.00 96.81 456 TYR A CA 1
ATOM 3625 C C . TYR A 1 456 ? 2.752 19.672 11.817 1.00 96.81 456 TYR A C 1
ATOM 3627 O O . TYR A 1 456 ? 3.137 18.891 10.952 1.00 96.81 456 TYR A O 1
ATOM 3635 N N . GLN A 1 457 ? 2.428 20.938 11.541 1.00 97.12 457 GLN A N 1
ATOM 3636 C CA . GLN A 1 457 ? 2.429 21.491 10.186 1.00 97.12 457 GLN A CA 1
ATOM 3637 C C . GLN A 1 457 ? 3.821 21.461 9.557 1.00 97.12 457 GLN A C 1
ATOM 3639 O O . GLN A 1 457 ? 3.956 20.998 8.432 1.00 97.12 457 GLN A O 1
ATOM 3644 N N . ILE A 1 458 ? 4.861 21.891 10.279 1.00 97.94 458 ILE A N 1
ATOM 3645 C CA . ILE A 1 458 ? 6.241 21.852 9.776 1.00 97.94 458 ILE A CA 1
ATOM 3646 C C . ILE A 1 458 ? 6.654 20.409 9.475 1.00 97.94 458 ILE A C 1
ATOM 3648 O O . ILE A 1 458 ? 7.150 20.135 8.383 1.00 97.94 458 ILE A O 1
ATOM 3652 N N . GLY A 1 459 ? 6.421 19.479 10.408 1.00 98.00 459 GLY A N 1
ATOM 3653 C CA . GLY A 1 459 ? 6.749 18.066 10.207 1.00 98.00 459 GLY A CA 1
ATOM 3654 C C . GLY A 1 459 ? 6.017 17.467 9.005 1.00 98.00 459 GLY A C 1
ATOM 3655 O O . GLY A 1 459 ? 6.641 16.839 8.149 1.00 98.00 459 GLY A O 1
ATOM 3656 N N . LEU A 1 460 ? 4.714 17.733 8.894 1.00 98.19 460 LEU A N 1
ATOM 3657 C CA . LEU A 1 460 ? 3.896 17.285 7.775 1.00 98.19 460 LEU A CA 1
ATOM 3658 C C . LEU A 1 460 ? 4.382 17.874 6.446 1.00 98.19 460 LEU A C 1
ATOM 3660 O O . LEU A 1 460 ? 4.520 17.132 5.481 1.00 98.19 460 LEU A O 1
ATOM 3664 N N . TYR A 1 461 ? 4.670 19.176 6.381 1.00 98.12 461 TYR A N 1
ATOM 3665 C CA . TYR A 1 461 ? 5.128 19.827 5.151 1.00 98.12 461 TYR A CA 1
ATOM 3666 C C . TYR A 1 461 ? 6.485 19.302 4.693 1.00 98.12 461 TYR A C 1
ATOM 3668 O O . TYR A 1 461 ? 6.662 19.064 3.502 1.00 98.12 461 TYR A O 1
ATOM 3676 N N . LEU A 1 462 ? 7.420 19.058 5.615 1.00 98.00 462 LEU A N 1
ATOM 3677 C CA . LEU A 1 462 ? 8.718 18.468 5.282 1.00 98.00 462 LEU A CA 1
ATOM 3678 C C . LEU A 1 462 ? 8.567 17.044 4.730 1.00 98.00 462 LEU A C 1
ATOM 3680 O O . LEU A 1 462 ? 9.169 16.716 3.708 1.00 98.00 462 LEU A O 1
ATOM 3684 N N . LEU A 1 463 ? 7.733 16.214 5.364 1.00 98.38 463 LEU A N 1
ATOM 3685 C CA . LEU A 1 463 ? 7.475 14.848 4.904 1.00 98.38 463 LEU A CA 1
ATOM 3686 C C . LEU A 1 463 ? 6.709 14.829 3.574 1.00 98.38 463 LEU A C 1
ATOM 3688 O O . LEU A 1 463 ? 7.048 14.052 2.684 1.00 98.38 463 LEU A O 1
ATOM 3692 N N . LEU A 1 464 ? 5.711 15.695 3.393 1.00 98.19 464 LEU A N 1
ATOM 3693 C CA . LEU A 1 464 ? 4.993 15.819 2.124 1.00 98.19 464 LEU A CA 1
ATOM 3694 C C . LEU A 1 464 ? 5.915 16.299 1.006 1.00 98.19 464 LEU A C 1
ATOM 3696 O O . LEU A 1 464 ? 5.879 15.727 -0.078 1.00 98.19 464 LEU A O 1
ATOM 3700 N N . ALA A 1 465 ? 6.769 17.291 1.268 1.00 97.69 465 ALA A N 1
ATOM 3701 C CA . ALA A 1 465 ? 7.744 17.766 0.295 1.00 97.69 465 ALA A CA 1
ATOM 3702 C C . ALA A 1 465 ? 8.688 16.635 -0.134 1.00 97.69 465 ALA A C 1
ATOM 3704 O O . ALA A 1 465 ? 8.833 16.389 -1.328 1.00 97.69 465 ALA A O 1
ATOM 3705 N N . GLY A 1 466 ? 9.259 15.887 0.815 1.00 97.06 466 GLY A N 1
ATOM 3706 C CA . GLY A 1 466 ? 10.145 14.764 0.498 1.00 97.06 466 GLY A CA 1
ATOM 3707 C C . GLY A 1 466 ? 9.451 13.619 -0.253 1.00 97.06 466 GLY A C 1
ATOM 3708 O O . GLY A 1 466 ? 10.042 13.043 -1.165 1.00 97.06 466 GLY A O 1
ATOM 3709 N N . ALA A 1 467 ? 8.182 13.335 0.058 1.00 97.62 467 ALA A N 1
ATOM 3710 C CA . ALA A 1 467 ? 7.380 12.338 -0.656 1.00 97.62 467 ALA A CA 1
ATOM 3711 C C . ALA A 1 467 ? 7.012 12.792 -2.082 1.00 97.62 467 ALA A C 1
ATOM 3713 O O . ALA A 1 467 ? 7.085 12.009 -3.031 1.00 97.62 467 ALA A O 1
ATOM 3714 N N . PHE A 1 468 ? 6.651 14.069 -2.245 1.00 97.62 468 PHE A N 1
ATOM 3715 C CA . PHE A 1 468 ? 6.309 14.674 -3.534 1.00 97.62 468 PHE A CA 1
ATOM 3716 C C . PHE A 1 468 ? 7.534 14.851 -4.439 1.00 97.62 468 PHE A C 1
ATOM 3718 O O . PHE A 1 468 ? 7.420 14.802 -5.663 1.00 97.62 468 PHE A O 1
ATOM 3725 N N . MET A 1 469 ? 8.730 14.994 -3.859 1.00 97.06 469 MET A N 1
ATOM 3726 C CA . MET A 1 469 ? 9.971 15.036 -4.631 1.00 97.06 469 MET A CA 1
ATOM 3727 C C . MET A 1 469 ? 10.138 13.797 -5.502 1.00 97.06 469 MET A C 1
ATOM 3729 O O . MET A 1 469 ? 10.546 13.949 -6.647 1.00 97.06 469 MET A O 1
ATOM 3733 N N . TYR A 1 470 ? 9.785 12.600 -5.016 1.00 97.38 470 TYR A N 1
ATOM 3734 C CA . TYR A 1 470 ? 9.790 11.402 -5.857 1.00 97.38 470 TYR A CA 1
ATOM 3735 C C . TYR A 1 470 ? 8.880 11.569 -7.078 1.00 97.38 470 TYR A C 1
ATOM 3737 O O . TYR A 1 470 ? 9.315 11.314 -8.195 1.00 97.38 470 TYR A O 1
ATOM 3745 N N . THR A 1 471 ? 7.655 12.065 -6.893 1.00 97.00 471 THR A N 1
ATOM 3746 C CA . THR A 1 471 ? 6.700 12.295 -7.986 1.00 97.00 471 THR A CA 1
ATOM 3747 C C . THR A 1 471 ? 7.306 13.135 -9.105 1.00 97.00 471 THR A C 1
ATOM 3749 O O . THR A 1 471 ? 7.176 12.791 -10.277 1.00 97.00 471 THR A O 1
ATOM 3752 N N . VAL A 1 472 ? 8.018 14.205 -8.754 1.00 96.94 472 VAL A N 1
ATOM 3753 C CA . VAL A 1 472 ? 8.637 15.109 -9.729 1.00 96.94 472 VAL A CA 1
ATOM 3754 C C . VAL A 1 472 ? 9.914 14.512 -10.326 1.00 96.94 472 VAL A C 1
ATOM 3756 O O . VAL A 1 472 ? 10.041 14.426 -11.551 1.00 96.94 472 VAL A O 1
ATOM 3759 N N . THR A 1 473 ? 10.869 14.099 -9.488 1.00 96.56 473 THR A N 1
ATOM 3760 C CA . THR A 1 473 ? 12.205 13.696 -9.952 1.00 96.56 473 THR A CA 1
ATOM 3761 C C . THR A 1 473 ? 12.186 12.345 -10.652 1.00 96.56 473 THR A C 1
ATOM 3763 O O . THR A 1 473 ? 12.776 12.220 -11.721 1.00 96.56 473 THR A O 1
ATOM 3766 N N . ALA A 1 474 ? 11.461 11.360 -10.118 1.00 96.81 474 ALA A N 1
ATOM 3767 C CA . ALA A 1 474 ? 11.367 10.030 -10.708 1.00 96.81 474 ALA A CA 1
ATOM 3768 C C . ALA A 1 474 ? 10.655 10.071 -12.064 1.00 96.81 474 ALA A C 1
ATOM 3770 O O . ALA A 1 474 ? 11.124 9.455 -13.019 1.00 96.81 474 ALA A O 1
ATOM 3771 N N . THR A 1 475 ? 9.558 10.832 -12.177 1.00 95.62 475 THR A N 1
ATOM 3772 C CA . THR A 1 475 ? 8.825 10.983 -13.446 1.00 95.62 475 THR A CA 1
ATOM 3773 C C . THR A 1 475 ? 9.688 11.652 -14.507 1.00 95.62 475 THR A C 1
ATOM 3775 O O . THR A 1 475 ? 9.779 11.160 -15.631 1.00 95.62 475 THR A O 1
ATOM 3778 N N . THR A 1 476 ? 10.362 12.746 -14.143 1.00 95.62 476 THR A N 1
ATOM 3779 C CA . THR A 1 476 ? 11.250 13.471 -15.062 1.00 95.62 476 THR A CA 1
ATOM 3780 C C . THR A 1 476 ? 12.404 12.583 -15.522 1.00 95.62 476 THR A C 1
ATOM 3782 O O . THR A 1 476 ? 12.675 12.497 -16.720 1.00 95.62 476 THR A O 1
ATOM 3785 N N . ASP A 1 477 ? 13.039 11.866 -14.592 1.00 95.56 477 ASP A N 1
ATOM 3786 C CA . ASP A 1 477 ? 14.134 10.950 -14.901 1.00 95.56 477 ASP A CA 1
ATOM 3787 C C . ASP A 1 477 ? 13.666 9.804 -15.803 1.00 95.56 477 ASP A C 1
ATOM 3789 O O . ASP A 1 477 ? 14.268 9.574 -16.848 1.00 95.56 477 ASP A O 1
ATOM 3793 N N . LYS A 1 478 ? 12.531 9.161 -15.491 1.00 94.19 478 LYS A N 1
ATOM 3794 C CA . LYS A 1 478 ? 11.964 8.067 -16.295 1.00 94.19 478 LYS A CA 1
ATOM 3795 C C . LYS A 1 478 ? 11.664 8.495 -17.730 1.00 94.19 478 LYS A C 1
ATOM 3797 O O . LYS A 1 478 ? 11.973 7.745 -18.657 1.00 94.19 478 LYS A O 1
ATOM 3802 N N . ILE A 1 479 ? 11.092 9.687 -17.921 1.00 92.38 479 ILE A N 1
ATOM 3803 C CA . ILE A 1 479 ? 10.862 10.254 -19.256 1.00 92.38 479 ILE A CA 1
ATOM 3804 C C . ILE A 1 479 ? 12.208 10.462 -19.956 1.00 92.38 479 ILE A C 1
ATOM 3806 O O . ILE A 1 479 ? 12.392 9.963 -21.061 1.00 92.38 479 ILE A O 1
ATOM 3810 N N . SER A 1 480 ? 13.171 11.123 -19.311 1.00 91.62 480 SER A N 1
ATOM 3811 C CA . SER A 1 480 ? 14.480 11.408 -19.921 1.00 91.62 480 SER A CA 1
ATOM 3812 C C . SER A 1 480 ? 15.322 10.157 -20.225 1.00 91.62 480 SER A C 1
ATOM 3814 O O . SER A 1 480 ? 16.143 10.162 -21.142 1.00 91.62 480 SER A O 1
ATOM 3816 N N . ASP A 1 481 ? 15.120 9.085 -19.458 1.00 91.19 481 ASP A N 1
ATOM 3817 C CA . ASP A 1 481 ? 15.811 7.805 -19.589 1.00 91.19 481 ASP A CA 1
ATOM 3818 C C . ASP A 1 481 ? 15.210 6.945 -20.712 1.00 91.19 481 ASP A C 1
ATOM 3820 O O . ASP A 1 481 ? 15.935 6.325 -21.490 1.00 91.19 481 ASP A O 1
ATOM 3824 N N . ARG A 1 482 ? 13.874 6.904 -20.833 1.00 88.00 482 ARG A N 1
ATOM 3825 C CA . ARG A 1 482 ? 13.187 5.945 -21.720 1.00 88.00 482 ARG A CA 1
ATOM 3826 C C . ARG A 1 482 ? 12.618 6.542 -22.992 1.00 88.00 482 ARG A C 1
ATOM 3828 O O . ARG A 1 482 ? 12.374 5.797 -23.941 1.00 88.00 482 ARG A O 1
ATOM 3835 N N . PHE A 1 483 ? 12.384 7.848 -23.041 1.00 88.88 483 PHE A N 1
ATOM 3836 C CA . PHE A 1 483 ? 11.757 8.472 -24.196 1.00 88.88 483 PHE A CA 1
ATOM 3837 C C . PHE A 1 483 ? 12.830 9.039 -25.126 1.00 88.88 483 PHE A C 1
ATOM 3839 O O . PHE A 1 483 ? 13.735 9.752 -24.707 1.00 88.88 483 PHE A O 1
ATOM 3846 N N . ARG A 1 484 ? 12.714 8.753 -26.427 1.00 89.31 484 ARG A N 1
ATOM 3847 C CA . ARG A 1 484 ? 13.494 9.455 -27.455 1.00 89.31 484 ARG A CA 1
ATOM 3848 C C . ARG A 1 484 ? 12.844 10.797 -27.768 1.00 89.31 484 ARG A C 1
ATOM 3850 O O . ARG A 1 484 ? 11.623 10.859 -27.920 1.00 89.31 484 ARG A O 1
ATOM 3857 N N . ASP A 1 485 ? 13.660 11.834 -27.919 1.00 88.56 485 ASP A N 1
ATOM 3858 C CA . ASP A 1 485 ? 13.195 13.188 -28.257 1.00 88.56 485 ASP A CA 1
ATOM 3859 C C . ASP A 1 485 ? 12.687 13.289 -29.697 1.00 88.56 485 ASP A C 1
ATOM 3861 O O . ASP A 1 485 ? 11.758 14.034 -29.987 1.00 88.56 485 ASP A O 1
ATOM 3865 N N . THR A 1 486 ? 13.256 12.489 -30.600 1.00 91.75 486 THR A N 1
ATOM 3866 C CA . THR A 1 486 ? 12.859 12.438 -32.014 1.00 91.75 486 THR A CA 1
ATOM 3867 C C . THR A 1 486 ? 11.616 11.587 -32.267 1.00 91.75 486 THR A C 1
ATOM 3869 O O . THR A 1 486 ? 11.037 11.669 -33.349 1.00 91.75 486 THR A O 1
ATOM 3872 N N . ALA A 1 487 ? 11.204 10.758 -31.302 1.00 92.38 487 ALA A N 1
ATOM 3873 C CA . ALA A 1 487 ? 10.027 9.912 -31.441 1.00 92.38 487 ALA A CA 1
ATOM 3874 C C . ALA A 1 487 ? 8.752 10.713 -31.123 1.00 92.38 487 ALA A C 1
ATOM 3876 O O . ALA A 1 487 ? 8.670 11.322 -30.050 1.00 92.38 487 ALA A O 1
ATOM 3877 N N . PRO A 1 488 ? 7.726 10.683 -31.992 1.00 92.62 488 PRO A N 1
ATOM 3878 C CA . PRO A 1 488 ? 6.470 11.363 -31.722 1.00 92.62 488 PRO A CA 1
ATOM 3879 C C . PRO A 1 488 ? 5.766 10.736 -30.514 1.00 92.62 488 PRO A C 1
ATOM 3881 O O . PRO A 1 488 ? 5.862 9.534 -30.255 1.00 92.62 488 PRO A O 1
ATOM 3884 N N . ARG A 1 489 ? 5.041 11.567 -29.761 1.00 91.00 489 ARG A N 1
ATOM 3885 C CA . ARG A 1 489 ? 4.245 11.134 -28.608 1.00 91.00 489 ARG A CA 1
ATOM 3886 C C . ARG A 1 489 ? 2.891 10.628 -29.108 1.00 91.00 489 ARG A C 1
ATOM 3888 O O . ARG A 1 489 ? 2.039 11.421 -29.491 1.00 91.00 489 ARG A O 1
ATOM 3895 N N . THR A 1 490 ? 2.712 9.309 -29.136 1.00 91.56 490 THR A N 1
ATOM 3896 C CA . THR A 1 490 ? 1.487 8.653 -29.624 1.00 91.56 490 THR A CA 1
ATOM 3897 C C . THR A 1 490 ? 0.966 7.634 -28.620 1.00 91.56 490 THR A C 1
ATOM 3899 O O . THR A 1 490 ? 1.736 7.127 -27.810 1.00 91.56 490 THR A O 1
ATOM 3902 N N . LEU A 1 491 ? -0.309 7.256 -28.737 1.00 90.62 491 LEU A N 1
ATOM 3903 C CA . LEU A 1 491 ? -0.885 6.153 -27.957 1.00 90.62 491 LEU A CA 1
ATOM 3904 C C . LEU A 1 491 ? -0.376 4.768 -28.391 1.00 90.62 491 LEU A C 1
ATOM 3906 O O . LEU A 1 491 ? -0.478 3.820 -27.619 1.00 90.62 491 LEU A O 1
ATOM 3910 N N . ASP A 1 492 ? 0.180 4.633 -29.599 1.00 91.81 492 ASP A N 1
ATOM 3911 C CA . ASP A 1 492 ? 0.798 3.387 -30.060 1.00 91.81 492 ASP A CA 1
ATOM 3912 C C . ASP A 1 492 ? 2.201 3.215 -29.453 1.00 91.81 492 ASP A C 1
ATOM 3914 O O . ASP A 1 492 ? 3.151 3.915 -29.815 1.00 91.81 492 ASP A O 1
ATOM 3918 N N . GLY A 1 493 ? 2.332 2.250 -28.541 1.00 89.94 493 GLY A N 1
ATOM 3919 C CA . GLY A 1 493 ? 3.575 1.904 -27.855 1.00 89.94 493 GLY A CA 1
ATOM 3920 C C . GLY A 1 493 ? 4.665 1.321 -28.756 1.00 89.94 493 GLY A C 1
ATOM 3921 O O . GLY A 1 493 ? 5.785 1.143 -28.294 1.00 89.94 493 GLY A O 1
ATOM 3922 N N . MET A 1 494 ? 4.391 1.045 -30.036 1.00 92.56 494 MET A N 1
ATOM 3923 C CA . MET A 1 494 ? 5.414 0.624 -31.000 1.00 92.56 494 MET A CA 1
ATOM 3924 C C . MET A 1 494 ? 6.055 1.783 -31.770 1.00 92.56 494 MET A C 1
ATOM 3926 O O . MET A 1 494 ? 7.095 1.591 -32.401 1.00 92.56 494 MET A O 1
ATOM 3930 N N . THR A 1 495 ? 5.486 2.991 -31.729 1.00 93.25 495 THR A N 1
ATOM 3931 C CA . THR A 1 495 ? 5.939 4.112 -32.569 1.00 93.25 495 THR A CA 1
ATOM 3932 C C . THR A 1 495 ? 7.410 4.467 -32.349 1.00 93.25 495 THR A C 1
ATOM 3934 O O . THR A 1 495 ? 8.123 4.773 -33.308 1.00 93.25 495 THR A O 1
ATOM 3937 N N . PHE A 1 496 ? 7.904 4.358 -31.110 1.00 92.94 496 PHE A N 1
ATOM 3938 C CA . PHE A 1 496 ? 9.298 4.657 -30.766 1.00 92.94 496 PHE A CA 1
ATOM 3939 C C . PHE A 1 496 ? 10.312 3.805 -31.546 1.00 92.94 496 PHE A C 1
ATOM 3941 O O . PHE A 1 496 ? 11.434 4.263 -31.774 1.00 92.94 496 PHE A O 1
ATOM 3948 N N . MET A 1 497 ? 9.934 2.595 -31.979 1.00 94.56 497 MET A N 1
ATOM 3949 C CA . MET A 1 497 ? 10.822 1.676 -32.694 1.00 94.56 497 MET A CA 1
ATOM 3950 C C . MET A 1 497 ? 11.329 2.264 -34.012 1.00 94.56 497 MET A C 1
ATOM 3952 O O . MET A 1 497 ? 12.474 2.031 -34.388 1.00 94.56 497 MET A O 1
ATOM 3956 N N . ASN A 1 498 ? 10.525 3.087 -34.692 1.00 95.31 498 ASN A N 1
ATOM 3957 C CA . ASN A 1 498 ? 10.942 3.740 -35.937 1.00 95.31 498 ASN A CA 1
ATOM 3958 C C . ASN A 1 498 ? 12.071 4.766 -35.741 1.00 95.31 498 ASN A C 1
ATOM 3960 O O . ASN A 1 498 ? 12.752 5.116 -36.703 1.00 95.31 498 ASN A O 1
ATOM 3964 N N . TYR A 1 499 ? 12.290 5.211 -34.503 1.00 95.12 499 TYR A N 1
ATOM 3965 C CA . TYR A 1 499 ? 13.226 6.278 -34.138 1.00 95.12 499 TYR A CA 1
ATOM 3966 C C . TYR A 1 499 ? 14.340 5.797 -33.203 1.00 95.12 499 TYR A C 1
ATOM 3968 O O . TYR A 1 499 ? 15.218 6.573 -32.831 1.00 95.12 499 TYR A O 1
ATOM 3976 N N . SER A 1 500 ? 14.299 4.528 -32.797 1.00 93.56 500 SER A N 1
ATOM 3977 C CA . SER A 1 500 ? 15.146 3.996 -31.737 1.00 93.56 500 SER A CA 1
ATOM 3978 C C . SER A 1 500 ? 16.067 2.899 -32.236 1.00 93.56 500 SER A C 1
ATOM 3980 O O . SER A 1 500 ? 15.789 2.176 -33.195 1.00 93.56 500 SER A O 1
ATOM 3982 N N . LYS A 1 501 ? 17.181 2.776 -31.524 1.00 92.44 501 LYS A N 1
ATOM 3983 C CA . LYS A 1 501 ? 18.168 1.725 -31.699 1.00 92.44 501 LYS A CA 1
ATOM 3984 C C . LYS A 1 501 ? 18.394 1.049 -30.357 1.00 92.44 501 LYS A C 1
ATOM 3986 O O . LYS A 1 501 ? 18.339 1.726 -29.327 1.00 92.44 501 LYS A O 1
ATOM 3991 N N . HIS A 1 502 ? 18.650 -0.248 -30.392 1.00 90.50 502 HIS A N 1
ATOM 3992 C CA . HIS A 1 502 ? 19.012 -1.056 -29.233 1.00 90.50 502 HIS A CA 1
ATOM 3993 C C . HIS A 1 502 ? 20.442 -1.568 -29.389 1.00 90.50 502 HIS A C 1
ATOM 3995 O O . HIS A 1 502 ? 20.899 -1.741 -30.515 1.00 90.50 502 HIS A O 1
ATOM 4001 N N . PHE A 1 503 ? 21.161 -1.793 -28.293 1.00 89.56 503 PHE A N 1
ATOM 4002 C CA . PHE A 1 503 ? 22.547 -2.259 -28.345 1.00 89.56 503 PHE A CA 1
ATOM 4003 C C . PHE A 1 503 ? 22.703 -3.583 -27.601 1.00 89.56 503 PHE A C 1
ATOM 4005 O O . PHE A 1 503 ? 22.503 -3.636 -26.391 1.00 89.56 503 PHE A O 1
ATOM 4012 N N . GLU A 1 504 ? 23.111 -4.629 -28.322 1.00 87.88 504 GLU A N 1
ATOM 4013 C CA . GLU A 1 504 ? 23.443 -5.952 -27.774 1.00 87.88 504 GLU A CA 1
ATOM 4014 C C . GLU A 1 504 ? 24.630 -6.555 -28.518 1.00 87.88 504 GLU A C 1
ATOM 4016 O O . GLU A 1 504 ? 24.468 -7.312 -29.474 1.00 87.88 504 GLU A O 1
ATOM 4021 N N . GLY A 1 505 ? 25.844 -6.151 -28.137 1.00 89.38 505 GLY A N 1
ATOM 4022 C CA . GLY A 1 505 ? 27.082 -6.495 -28.854 1.00 89.38 505 GLY A CA 1
ATOM 4023 C C . GLY A 1 505 ? 27.220 -5.793 -30.212 1.00 89.38 505 GLY A C 1
ATOM 4024 O O . GLY A 1 505 ? 28.326 -5.477 -30.633 1.00 89.38 505 GLY A O 1
ATOM 4025 N N . GLN A 1 506 ? 26.096 -5.477 -30.851 1.00 91.06 506 GLN A N 1
ATOM 4026 C CA . GLN A 1 506 ? 25.963 -4.667 -32.051 1.00 91.06 506 GLN A CA 1
ATOM 4027 C C . GLN A 1 506 ? 24.730 -3.763 -31.953 1.00 91.06 506 GLN A C 1
ATOM 4029 O O . GLN A 1 506 ? 23.806 -4.010 -31.173 1.00 91.06 506 GLN A O 1
ATOM 4034 N N . GLU A 1 507 ? 24.716 -2.708 -32.763 1.00 93.38 507 GLU A N 1
ATOM 4035 C CA . GLU A 1 507 ? 23.579 -1.800 -32.872 1.00 93.38 507 GLU A CA 1
ATOM 4036 C C . GLU A 1 507 ? 22.455 -2.440 -33.708 1.00 93.38 507 GLU A C 1
ATOM 4038 O O . GLU A 1 507 ? 22.664 -2.870 -34.840 1.00 93.38 507 GLU A O 1
ATOM 4043 N N . ILE A 1 508 ? 21.244 -2.482 -33.154 1.00 91.88 508 ILE A N 1
ATOM 4044 C CA . ILE A 1 508 ? 20.042 -3.046 -33.769 1.00 91.88 508 ILE A CA 1
ATOM 4045 C C . ILE A 1 508 ? 19.057 -1.905 -34.033 1.00 91.88 508 ILE A C 1
ATOM 4047 O O . ILE A 1 508 ? 18.579 -1.244 -33.107 1.00 91.88 508 ILE A O 1
ATOM 4051 N N . LEU A 1 509 ? 18.726 -1.670 -35.305 1.00 94.56 509 LEU A N 1
ATOM 4052 C CA . LEU A 1 509 ? 17.716 -0.683 -35.694 1.00 94.56 509 LEU A CA 1
ATOM 4053 C C . LEU A 1 509 ? 16.309 -1.266 -35.509 1.00 94.56 509 LEU A C 1
ATOM 4055 O O . LEU A 1 509 ? 15.884 -2.135 -36.274 1.00 94.56 509 LEU A O 1
ATOM 4059 N N . LEU A 1 510 ? 15.551 -0.731 -34.550 1.00 95.00 510 LEU A N 1
ATOM 4060 C CA . LEU A 1 510 ? 14.237 -1.275 -34.183 1.00 95.00 510 LEU A CA 1
ATOM 4061 C C . LEU A 1 510 ? 13.168 -1.083 -35.274 1.00 95.00 510 LEU A C 1
ATOM 4063 O O . LEU A 1 510 ? 12.168 -1.797 -35.301 1.00 95.00 510 LEU A O 1
ATOM 4067 N N . LYS A 1 511 ? 13.400 -0.181 -36.237 1.00 96.50 511 LYS A N 1
ATOM 4068 C CA . LYS A 1 511 ? 12.513 0.046 -37.391 1.00 96.50 511 LYS A CA 1
ATOM 4069 C C . LYS A 1 511 ? 12.283 -1.210 -38.244 1.00 96.50 511 LYS A C 1
ATOM 4071 O O . LYS A 1 511 ? 11.257 -1.316 -38.912 1.00 96.50 511 LYS A O 1
ATOM 4076 N N . HIS A 1 512 ? 13.243 -2.139 -38.272 1.00 95.06 512 HIS A N 1
ATOM 4077 C CA . HIS A 1 512 ? 13.105 -3.381 -39.036 1.00 95.06 512 HIS A CA 1
ATOM 4078 C C . HIS A 1 512 ? 12.152 -4.348 -38.336 1.00 95.06 512 HIS A C 1
ATOM 4080 O O . HIS A 1 512 ? 11.243 -4.868 -38.981 1.00 95.06 512 HIS A O 1
ATOM 4086 N N . ASP A 1 513 ? 12.289 -4.490 -37.015 1.00 94.44 513 ASP A N 1
ATOM 4087 C CA . ASP A 1 513 ? 11.354 -5.266 -36.199 1.00 94.44 513 ASP A CA 1
ATOM 4088 C C . ASP A 1 513 ? 9.944 -4.669 -36.264 1.00 94.44 513 ASP A C 1
ATOM 4090 O O . ASP A 1 513 ? 8.986 -5.408 -36.459 1.00 94.44 513 ASP A O 1
ATOM 4094 N N . TYR A 1 514 ? 9.806 -3.338 -36.199 1.00 95.00 514 TYR A N 1
ATOM 4095 C CA . TYR A 1 514 ? 8.513 -2.656 -36.342 1.00 95.00 514 TYR A CA 1
ATOM 4096 C C . TYR A 1 514 ? 7.761 -3.093 -37.608 1.00 95.00 514 TYR A C 1
ATOM 4098 O O . TYR A 1 514 ? 6.590 -3.467 -37.540 1.00 95.00 514 TYR A O 1
ATOM 4106 N N . ARG A 1 515 ? 8.437 -3.079 -38.766 1.00 96.12 515 ARG A N 1
ATOM 4107 C CA . ARG A 1 515 ? 7.840 -3.467 -40.056 1.00 96.12 515 ARG A CA 1
ATOM 4108 C C . ARG A 1 515 ? 7.455 -4.943 -40.086 1.00 96.12 515 ARG A C 1
ATOM 4110 O O . ARG A 1 515 ? 6.380 -5.271 -40.576 1.00 96.12 515 ARG A O 1
ATOM 4117 N N . ALA A 1 516 ? 8.313 -5.814 -39.557 1.00 95.19 516 ALA A N 1
ATOM 4118 C CA . ALA A 1 516 ? 8.050 -7.247 -39.506 1.00 95.19 516 ALA A CA 1
ATOM 4119 C C . ALA A 1 516 ? 6.873 -7.576 -38.570 1.00 95.19 516 ALA A C 1
ATOM 4121 O O . ALA A 1 516 ? 5.974 -8.317 -38.957 1.00 95.19 516 ALA A O 1
ATOM 4122 N N . ILE A 1 517 ? 6.819 -6.963 -37.384 1.00 94.38 517 ILE A N 1
ATOM 4123 C CA . ILE A 1 517 ? 5.708 -7.109 -36.432 1.00 94.38 517 ILE A CA 1
ATOM 4124 C C . ILE A 1 517 ? 4.393 -6.633 -37.059 1.00 94.38 517 ILE A C 1
ATOM 4126 O O . ILE A 1 517 ? 3.392 -7.339 -36.966 1.00 94.38 517 ILE A O 1
ATOM 4130 N N . ARG A 1 518 ? 4.390 -5.470 -37.727 1.00 94.00 518 ARG A N 1
ATOM 4131 C CA . ARG A 1 518 ? 3.199 -4.954 -38.422 1.00 94.00 518 ARG A CA 1
ATOM 4132 C C . ARG A 1 518 ? 2.729 -5.900 -39.521 1.00 94.00 518 ARG A C 1
ATOM 4134 O O . ARG A 1 518 ? 1.563 -6.270 -39.538 1.00 94.00 518 ARG A O 1
ATOM 4141 N N . TRP A 1 519 ? 3.648 -6.387 -40.354 1.00 95.56 519 TRP A N 1
ATOM 4142 C CA . TRP A 1 519 ? 3.314 -7.384 -41.368 1.00 95.56 519 TRP A CA 1
ATOM 4143 C C . TRP A 1 519 ? 2.683 -8.638 -40.748 1.00 95.56 519 TRP A C 1
ATOM 4145 O O . TRP A 1 519 ? 1.671 -9.119 -41.252 1.00 95.56 519 TRP A O 1
ATOM 4155 N N . MET A 1 520 ? 3.218 -9.140 -39.629 1.00 94.56 520 MET A N 1
ATOM 4156 C CA . MET A 1 520 ? 2.634 -10.294 -38.940 1.00 94.56 520 MET A CA 1
ATOM 4157 C C . MET A 1 520 ? 1.223 -10.002 -38.416 1.00 94.56 520 MET A C 1
ATOM 4159 O O . MET A 1 520 ? 0.340 -10.831 -38.607 1.00 94.56 520 MET A O 1
ATOM 4163 N N . GLN A 1 521 ? 0.996 -8.838 -37.802 1.00 90.62 521 GLN A N 1
ATOM 4164 C CA . GLN A 1 521 ? -0.329 -8.427 -37.315 1.00 90.62 521 GLN A CA 1
ATOM 4165 C C . GLN A 1 521 ? -1.364 -8.331 -38.449 1.00 90.62 521 GLN A C 1
ATOM 4167 O O . GLN A 1 521 ? -2.514 -8.711 -38.246 1.00 90.62 521 GLN A O 1
ATOM 4172 N N . ASP A 1 522 ? -0.954 -7.875 -39.636 1.00 93.06 522 ASP A N 1
ATOM 4173 C CA . ASP A 1 522 ? -1.854 -7.675 -40.778 1.00 93.06 522 ASP A CA 1
ATOM 4174 C C . ASP A 1 522 ? -2.121 -8.966 -41.578 1.00 93.06 522 ASP A C 1
ATOM 4176 O O . ASP A 1 522 ? -3.165 -9.099 -42.219 1.00 93.06 522 ASP A O 1
ATOM 4180 N N . ASN A 1 523 ? -1.185 -9.925 -41.569 1.00 95.94 523 ASN A N 1
ATOM 4181 C CA . ASN A 1 523 ? -1.214 -11.081 -42.478 1.00 95.94 523 ASN A CA 1
ATOM 4182 C C . ASN A 1 523 ? -1.427 -12.430 -41.778 1.00 95.94 523 ASN A C 1
ATOM 4184 O O . ASN A 1 523 ? -1.932 -13.369 -42.401 1.00 95.94 523 ASN A O 1
ATOM 4188 N N . VAL A 1 524 ? -1.056 -12.567 -40.502 1.00 93.75 524 VAL A N 1
ATOM 4189 C CA . VAL A 1 524 ? -1.182 -13.838 -39.778 1.00 93.75 524 VAL A CA 1
ATOM 4190 C C . VAL A 1 524 ? -2.592 -13.973 -39.213 1.00 93.75 524 VAL A C 1
ATOM 4192 O O . VAL A 1 524 ? -3.018 -13.213 -38.348 1.00 93.75 524 VAL A O 1
ATOM 4195 N N . LYS A 1 525 ? -3.325 -14.984 -39.685 1.00 91.06 525 LYS A N 1
ATOM 4196 C CA . LYS A 1 525 ? -4.673 -15.301 -39.199 1.00 91.06 525 LYS A CA 1
ATOM 4197 C C . LYS A 1 525 ? -4.613 -16.291 -38.035 1.00 91.06 525 LYS A C 1
ATOM 4199 O O . LYS A 1 525 ? -3.897 -17.289 -38.096 1.00 91.06 525 LYS A O 1
ATOM 4204 N N . GLY A 1 526 ? -5.427 -16.057 -37.009 1.00 88.12 526 GLY A N 1
ATOM 4205 C CA . GLY A 1 526 ? -5.506 -16.919 -35.827 1.00 88.12 526 GLY A CA 1
ATOM 4206 C C . GLY A 1 526 ? -4.343 -16.708 -34.855 1.00 88.12 526 GLY A C 1
ATOM 4207 O O . GLY A 1 526 ? -3.828 -15.603 -34.715 1.00 88.12 526 GLY A O 1
ATOM 4208 N N . SER A 1 527 ? -3.944 -17.763 -34.145 1.00 87.50 527 SER A N 1
ATOM 4209 C CA . SER A 1 527 ? -2.832 -17.717 -33.180 1.00 87.50 527 SER A CA 1
ATOM 4210 C C . SER A 1 527 ? -1.857 -18.882 -33.387 1.00 87.50 527 SER A C 1
ATOM 4212 O O . SER A 1 527 ? -1.690 -19.699 -32.477 1.00 87.50 527 SER A O 1
ATOM 4214 N N . PRO A 1 528 ? -1.253 -19.015 -34.587 1.00 92.38 528 PRO A N 1
ATOM 4215 C CA . PRO A 1 528 ? -0.260 -20.054 -34.835 1.00 92.38 528 PRO A CA 1
ATOM 4216 C C . PRO A 1 528 ? 0.953 -19.892 -33.916 1.00 92.38 528 PRO A C 1
ATOM 4218 O O . PRO A 1 528 ? 1.314 -18.782 -33.522 1.00 92.38 528 PRO A O 1
ATOM 4221 N N . VAL A 1 529 ? 1.589 -21.018 -33.594 1.00 89.88 529 VAL A N 1
ATOM 4222 C CA . VAL A 1 529 ? 2.831 -21.039 -32.816 1.00 89.88 529 VAL A CA 1
ATOM 4223 C C . VAL A 1 529 ? 3.997 -20.613 -33.705 1.00 89.88 529 VAL A C 1
ATOM 4225 O O . VAL A 1 529 ? 4.149 -21.135 -34.808 1.00 89.88 529 VAL A O 1
ATOM 4228 N N . ILE A 1 530 ? 4.821 -19.684 -33.220 1.00 90.31 530 ILE A N 1
ATOM 4229 C CA . ILE A 1 530 ? 5.995 -19.162 -33.927 1.00 90.31 530 ILE A CA 1
ATOM 4230 C C . ILE A 1 530 ? 7.301 -19.585 -33.249 1.00 90.31 530 ILE A C 1
ATOM 4232 O O . ILE A 1 530 ? 7.356 -19.832 -32.041 1.00 90.31 530 ILE A O 1
ATOM 4236 N N . VAL A 1 531 ? 8.371 -19.644 -34.042 1.00 88.38 531 VAL A N 1
ATOM 4237 C CA . VAL A 1 531 ? 9.745 -19.823 -33.562 1.00 88.38 531 VAL A CA 1
ATOM 4238 C C . VAL A 1 531 ? 10.456 -18.478 -33.661 1.00 88.38 531 VAL A C 1
ATOM 4240 O O . VAL A 1 531 ? 10.482 -17.867 -34.726 1.00 88.38 531 VAL A O 1
ATOM 4243 N N . GLU A 1 532 ? 11.041 -18.021 -32.559 1.00 87.62 532 GLU A N 1
ATOM 4244 C CA . GLU A 1 532 ? 11.902 -16.839 -32.515 1.00 87.62 532 GLU A CA 1
ATOM 4245 C C . GLU A 1 532 ? 13.093 -17.082 -31.579 1.00 87.62 532 GLU A C 1
ATOM 4247 O O . GLU A 1 532 ? 13.169 -18.120 -30.916 1.00 87.62 532 GLU A O 1
ATOM 4252 N N . SER A 1 533 ? 14.050 -16.152 -31.544 1.00 82.62 533 SER A N 1
ATOM 4253 C CA . SER A 1 533 ? 15.245 -16.309 -30.715 1.00 82.62 533 SER A CA 1
ATOM 4254 C C . SER A 1 533 ? 14.912 -16.338 -29.219 1.00 82.62 533 SER A C 1
ATOM 4256 O O . SER A 1 533 ? 14.062 -15.587 -28.735 1.00 82.62 533 SER A O 1
ATOM 4258 N N . ASN A 1 534 ? 15.637 -17.183 -28.481 1.00 79.75 534 ASN A N 1
ATOM 4259 C CA . ASN A 1 534 ? 15.613 -17.249 -27.022 1.00 79.75 534 ASN A CA 1
ATOM 4260 C C . ASN A 1 534 ? 16.908 -16.656 -26.448 1.00 79.75 534 ASN A C 1
ATOM 4262 O O . ASN A 1 534 ? 17.986 -16.833 -27.016 1.00 79.75 534 ASN A O 1
ATOM 4266 N N . CYS A 1 535 ? 16.806 -15.951 -25.327 1.00 80.06 535 CYS A N 1
ATOM 4267 C CA . CYS A 1 535 ? 17.926 -15.308 -24.656 1.00 80.06 535 CYS A CA 1
ATOM 4268 C C . CYS A 1 535 ? 17.651 -15.149 -23.151 1.00 80.06 535 CYS A C 1
ATOM 4270 O O . CYS A 1 535 ? 16.540 -15.395 -22.679 1.00 80.06 535 CYS A O 1
ATOM 4272 N N . THR A 1 536 ? 18.676 -14.762 -22.386 1.00 82.50 536 THR A N 1
ATOM 4273 C CA . THR A 1 536 ? 18.518 -14.408 -20.966 1.00 82.50 536 THR A CA 1
ATOM 4274 C C . THR A 1 536 ? 17.649 -13.160 -20.804 1.00 82.50 536 THR A C 1
ATOM 4276 O O . THR A 1 536 ? 17.491 -12.377 -21.739 1.00 82.50 536 THR A O 1
ATOM 4279 N N . GLU A 1 537 ? 17.128 -12.945 -19.601 1.00 81.56 537 GLU A N 1
ATOM 4280 C CA . GLU A 1 537 ? 16.243 -11.829 -19.266 1.00 81.56 537 GLU A CA 1
ATOM 4281 C C . GLU A 1 537 ? 16.879 -10.470 -19.599 1.00 81.56 537 GLU A C 1
ATOM 4283 O O . GLU A 1 537 ? 18.104 -10.314 -19.602 1.00 81.56 537 GLU A O 1
ATOM 4288 N N . TYR A 1 538 ? 16.026 -9.470 -19.850 1.00 81.81 538 TYR A N 1
ATOM 4289 C CA . TYR A 1 538 ? 16.420 -8.081 -20.136 1.00 81.81 538 TYR A CA 1
ATOM 4290 C C . TYR A 1 538 ? 17.259 -7.890 -21.409 1.00 81.81 538 TYR A C 1
ATOM 4292 O O . TYR A 1 538 ? 18.013 -6.925 -21.530 1.00 81.81 538 TYR A O 1
ATOM 4300 N N . ARG A 1 539 ? 17.078 -8.788 -22.380 1.00 87.00 539 ARG A N 1
ATOM 4301 C CA . ARG A 1 539 ? 17.597 -8.683 -23.746 1.00 87.00 539 ARG A CA 1
ATOM 4302 C C . ARG A 1 539 ? 16.459 -8.616 -24.775 1.00 87.00 539 ARG A C 1
ATOM 4304 O O . ARG A 1 539 ? 15.304 -8.907 -24.470 1.00 87.00 539 ARG A O 1
ATOM 4311 N N . TRP A 1 540 ? 16.773 -8.244 -26.011 1.00 87.12 540 TRP A N 1
ATOM 4312 C CA . TRP A 1 540 ? 15.850 -7.931 -27.105 1.00 87.12 540 TRP A CA 1
ATOM 4313 C C . TRP A 1 540 ? 15.414 -9.173 -27.900 1.00 87.12 540 TRP A C 1
ATOM 4315 O O . TRP A 1 540 ? 15.371 -9.176 -29.134 1.00 87.12 540 TRP A O 1
ATOM 4325 N N . CYS A 1 541 ? 15.077 -10.253 -27.198 1.00 85.19 541 CYS A N 1
ATOM 4326 C CA . CYS A 1 541 ? 14.459 -11.456 -27.762 1.00 85.19 541 CYS A CA 1
ATOM 4327 C C . CYS A 1 541 ? 13.001 -11.608 -27.298 1.00 85.19 541 CYS A C 1
ATOM 4329 O O . CYS A 1 541 ? 12.513 -10.817 -26.492 1.00 85.19 541 CYS A O 1
ATOM 4331 N N . THR A 1 542 ? 12.279 -12.599 -27.838 1.00 85.75 542 THR A N 1
ATOM 4332 C CA . THR A 1 542 ? 10.839 -12.822 -27.556 1.00 85.75 542 THR A CA 1
ATOM 4333 C C . THR A 1 542 ? 9.932 -11.643 -27.968 1.00 85.75 542 THR A C 1
ATOM 4335 O O . THR A 1 542 ? 8.775 -11.521 -27.563 1.00 85.75 542 THR A O 1
ATOM 4338 N N . ARG A 1 543 ? 10.459 -10.720 -28.777 1.00 87.06 543 ARG A N 1
ATOM 4339 C CA . ARG A 1 543 ? 9.788 -9.471 -29.150 1.00 87.06 543 ARG A CA 1
ATOM 4340 C C . ARG A 1 543 ? 8.619 -9.713 -30.098 1.00 87.06 543 ARG A C 1
ATOM 4342 O O . ARG A 1 543 ? 7.615 -9.014 -30.001 1.00 87.06 543 ARG A O 1
ATOM 4349 N N . TYR A 1 544 ? 8.688 -10.715 -30.972 1.00 90.38 544 TYR A N 1
ATOM 4350 C CA . TYR A 1 544 ? 7.590 -10.977 -31.898 1.00 90.38 544 TYR A CA 1
ATOM 4351 C C . TYR A 1 544 ? 6.366 -11.492 -31.143 1.00 90.38 544 TYR A C 1
ATOM 4353 O O . TYR A 1 544 ? 5.278 -10.943 -31.324 1.00 90.38 544 TYR A O 1
ATOM 4361 N N . THR A 1 545 ? 6.532 -12.441 -30.217 1.00 87.56 545 THR A N 1
ATOM 4362 C CA . THR A 1 545 ? 5.454 -12.902 -29.333 1.00 87.56 545 THR A CA 1
ATOM 4363 C C . THR A 1 545 ? 4.878 -11.767 -28.481 1.00 87.56 545 THR A C 1
ATOM 4365 O O . THR A 1 545 ? 3.656 -11.656 -28.388 1.00 87.56 545 THR A O 1
ATOM 4368 N N . ILE A 1 546 ? 5.714 -10.890 -27.906 1.00 85.06 546 ILE A N 1
ATOM 4369 C CA . ILE A 1 546 ? 5.249 -9.773 -27.058 1.00 85.06 546 ILE A CA 1
ATOM 4370 C C . ILE A 1 546 ? 4.340 -8.807 -27.833 1.00 85.06 546 ILE A C 1
ATOM 4372 O O . ILE A 1 546 ? 3.272 -8.447 -27.339 1.00 85.06 546 ILE A O 1
ATOM 4376 N N . TYR A 1 547 ? 4.730 -8.398 -29.045 1.00 87.88 547 TYR A N 1
ATOM 4377 C CA . TYR A 1 547 ? 3.988 -7.377 -29.797 1.00 87.88 547 TYR A CA 1
ATOM 4378 C C . TYR A 1 547 ? 2.849 -7.931 -30.667 1.00 87.88 547 TYR A C 1
ATOM 4380 O O . TYR A 1 547 ? 1.902 -7.203 -30.968 1.00 87.88 547 TYR A O 1
ATOM 4388 N N . THR A 1 548 ? 2.908 -9.198 -31.083 1.00 87.38 548 THR A N 1
ATOM 4389 C CA . THR A 1 548 ? 1.850 -9.818 -31.908 1.00 87.38 548 THR A CA 1
ATOM 4390 C C . THR A 1 548 ? 0.830 -10.602 -31.083 1.00 87.38 548 THR A C 1
ATOM 4392 O O . THR A 1 548 ? -0.283 -10.832 -31.546 1.00 87.38 548 THR A O 1
ATOM 4395 N N . GLY A 1 549 ? 1.193 -11.030 -29.869 1.00 82.75 549 GLY A N 1
ATOM 4396 C CA . GLY A 1 549 ? 0.396 -11.961 -29.070 1.00 82.75 549 GLY A CA 1
ATOM 4397 C C . GLY A 1 549 ? 0.436 -13.410 -29.573 1.00 82.75 549 GLY A C 1
ATOM 4398 O O . GLY A 1 549 ? -0.249 -14.263 -29.003 1.00 82.75 549 GLY A O 1
ATOM 4399 N N . LEU A 1 550 ? 1.226 -13.712 -30.612 1.00 86.50 550 LEU A N 1
ATOM 4400 C CA . LEU A 1 550 ? 1.390 -15.068 -31.133 1.00 86.50 550 LEU A CA 1
ATOM 4401 C C . LEU A 1 550 ? 2.204 -15.929 -30.155 1.00 86.50 550 LEU A C 1
ATOM 4403 O O . LEU A 1 550 ? 3.256 -15.487 -29.687 1.00 86.50 550 LEU A O 1
ATOM 4407 N N . PRO A 1 551 ? 1.764 -17.158 -29.838 1.00 85.19 551 PRO A N 1
ATOM 4408 C CA . PRO A 1 551 ? 2.485 -18.025 -28.914 1.00 85.19 551 PRO A CA 1
ATOM 4409 C C . PRO A 1 551 ? 3.857 -18.436 -29.473 1.00 85.19 551 PRO A C 1
ATOM 4411 O O . PRO A 1 551 ? 3.951 -18.915 -30.598 1.00 85.19 551 PRO A O 1
ATOM 4414 N N . GLY A 1 552 ? 4.915 -18.294 -28.674 1.00 85.38 552 GLY A N 1
ATOM 4415 C CA . GLY A 1 552 ? 6.255 -18.798 -29.000 1.00 85.38 552 GLY A CA 1
ATOM 4416 C C . GLY A 1 552 ? 6.487 -20.230 -28.500 1.00 85.38 552 GLY A C 1
ATOM 4417 O O . GLY A 1 552 ? 5.893 -20.640 -27.499 1.00 85.38 552 GLY A O 1
ATOM 4418 N N . VAL A 1 553 ? 7.377 -20.987 -29.159 1.00 82.19 553 VAL A N 1
ATOM 4419 C CA . VAL A 1 553 ? 7.800 -22.333 -28.698 1.00 82.19 553 VAL A CA 1
ATOM 4420 C C . VAL A 1 553 ? 8.488 -22.271 -27.328 1.00 82.19 553 VAL A C 1
ATOM 4422 O O . VAL A 1 553 ? 8.213 -23.092 -26.447 1.00 82.19 553 VAL A O 1
ATOM 4425 N N . VAL A 1 554 ? 9.356 -21.274 -27.136 1.00 77.69 554 VAL A N 1
ATOM 4426 C CA . VAL A 1 554 ? 10.084 -21.006 -25.891 1.00 77.69 554 VAL A CA 1
ATOM 4427 C C . VAL A 1 554 ? 9.992 -19.511 -25.583 1.00 77.69 554 VAL A C 1
ATOM 4429 O O . VAL A 1 554 ? 10.350 -18.686 -26.416 1.00 77.69 554 VAL A O 1
ATOM 4432 N N . GLY A 1 555 ? 9.482 -19.163 -24.398 1.00 74.88 555 GLY A N 1
ATOM 4433 C CA . GLY A 1 555 ? 9.499 -17.784 -23.888 1.00 74.88 555 GLY A CA 1
ATOM 4434 C C . GLY A 1 555 ? 10.700 -17.519 -22.976 1.00 74.88 555 GLY A C 1
ATOM 4435 O O . GLY A 1 555 ? 11.572 -18.370 -22.844 1.00 74.88 555 GLY A O 1
ATOM 4436 N N . TRP A 1 556 ? 10.701 -16.377 -22.281 1.00 78.69 556 TRP A N 1
ATOM 4437 C CA . TRP A 1 556 ? 11.756 -16.011 -21.325 1.00 78.69 556 TRP A CA 1
ATOM 4438 C C . TRP A 1 556 ? 12.106 -17.128 -20.338 1.00 78.69 556 TRP A C 1
ATOM 4440 O O . TRP A 1 556 ? 11.221 -17.719 -19.712 1.00 78.69 556 TRP A O 1
ATOM 4450 N N . ASN A 1 557 ? 13.408 -17.367 -20.181 1.00 75.88 557 ASN A N 1
ATOM 4451 C CA . ASN A 1 557 ? 13.970 -18.483 -19.428 1.00 75.88 557 ASN A CA 1
ATOM 4452 C C . ASN A 1 557 ? 13.427 -18.544 -17.986 1.00 75.88 557 ASN A C 1
ATOM 4454 O O . ASN A 1 557 ? 12.826 -19.549 -17.596 1.00 75.88 557 ASN A O 1
ATOM 4458 N N . TRP A 1 558 ? 13.526 -17.457 -17.219 1.00 74.69 558 TRP A N 1
ATOM 4459 C CA . TRP A 1 558 ? 13.059 -17.421 -15.832 1.00 74.69 558 TRP A CA 1
ATOM 4460 C C . TRP A 1 558 ? 11.546 -17.573 -15.712 1.00 74.69 558 TRP A C 1
ATOM 4462 O O . TRP A 1 558 ? 11.076 -18.284 -14.828 1.00 74.69 558 TRP A O 1
ATOM 4472 N N . HIS A 1 559 ? 10.769 -16.997 -16.634 1.00 74.44 559 HIS A N 1
ATOM 4473 C CA . HIS A 1 559 ? 9.317 -17.189 -16.652 1.00 74.44 559 HIS A CA 1
ATOM 4474 C C . HIS A 1 559 ? 8.937 -18.639 -16.949 1.00 74.44 559 HIS A C 1
ATOM 4476 O O . HIS A 1 559 ? 7.994 -19.146 -16.347 1.00 74.44 559 HIS A O 1
ATOM 4482 N N . GLN A 1 560 ? 9.669 -19.333 -17.828 1.00 73.88 560 GLN A N 1
ATOM 4483 C CA . GLN A 1 560 ? 9.471 -20.768 -18.031 1.00 73.88 560 GLN A CA 1
ATOM 4484 C C . GLN A 1 560 ? 9.782 -21.531 -16.738 1.00 73.88 560 GLN A C 1
ATOM 4486 O O . GLN A 1 560 ? 8.951 -22.329 -16.309 1.00 73.88 560 GLN A O 1
ATOM 4491 N N . ARG A 1 561 ? 10.925 -21.259 -16.087 1.00 73.94 561 ARG A N 1
ATOM 4492 C CA . ARG A 1 561 ? 11.345 -21.929 -14.836 1.00 73.94 561 ARG A CA 1
ATOM 4493 C C . ARG A 1 561 ? 10.353 -21.725 -13.713 1.00 73.94 561 ARG A C 1
ATOM 4495 O O . ARG A 1 561 ? 9.933 -22.696 -13.097 1.00 73.94 561 ARG A O 1
ATOM 4502 N N . GLN A 1 562 ? 9.917 -20.488 -13.515 1.00 71.62 562 GLN A N 1
ATOM 4503 C CA . GLN A 1 562 ? 8.886 -20.164 -12.545 1.00 71.62 562 GLN A CA 1
ATOM 4504 C C . GLN A 1 562 ? 7.594 -20.900 -12.877 1.00 71.62 562 GLN A C 1
ATOM 4506 O O . GLN A 1 562 ? 7.123 -21.630 -12.016 1.00 71.62 562 GLN A O 1
ATOM 4511 N N . GLN A 1 563 ? 7.094 -20.828 -14.120 1.00 69.62 563 GLN A N 1
ATOM 4512 C CA . GLN A 1 563 ? 5.877 -21.535 -14.559 1.00 69.62 563 GLN A CA 1
ATOM 4513 C C . GLN A 1 563 ? 5.925 -23.047 -14.356 1.00 69.62 563 GLN A C 1
ATOM 4515 O O . GLN A 1 563 ? 4.881 -23.678 -14.232 1.00 69.62 563 GLN A O 1
ATOM 4520 N N . ARG A 1 564 ? 7.120 -23.629 -14.344 1.00 70.06 564 ARG A N 1
ATOM 4521 C CA . ARG A 1 564 ? 7.351 -25.068 -14.259 1.00 70.06 564 ARG A CA 1
ATOM 4522 C C . ARG A 1 564 ? 8.053 -25.472 -12.967 1.00 70.06 564 ARG A C 1
ATOM 4524 O O . ARG A 1 564 ? 8.605 -26.559 -12.903 1.00 70.06 564 ARG A O 1
ATOM 4531 N N . GLY A 1 565 ? 7.987 -24.647 -11.922 1.00 65.31 565 GLY A N 1
ATOM 4532 C CA . GLY A 1 565 ? 8.633 -24.932 -10.635 1.00 65.31 565 GLY A CA 1
ATOM 4533 C C . GLY A 1 565 ? 8.128 -26.194 -9.918 1.00 65.31 565 GLY A C 1
ATOM 4534 O O . GLY A 1 565 ? 8.697 -26.582 -8.907 1.00 65.31 565 GLY A O 1
ATOM 4535 N N . PHE A 1 566 ? 7.067 -26.832 -10.426 1.00 64.69 566 PHE A N 1
ATOM 4536 C CA . PHE A 1 566 ? 6.531 -28.114 -9.953 1.00 64.69 566 PHE A CA 1
ATOM 4537 C C . PHE A 1 566 ? 7.014 -29.331 -10.767 1.00 64.69 566 PHE A C 1
ATOM 4539 O O . PHE A 1 566 ? 6.693 -30.460 -10.406 1.00 64.69 566 PHE A O 1
ATOM 4546 N N . VAL A 1 567 ? 7.746 -29.126 -11.868 1.00 63.97 567 VAL A N 1
ATOM 4547 C CA . VAL A 1 567 ? 8.408 -30.189 -12.642 1.00 63.97 567 VAL A CA 1
ATOM 4548 C C . VAL A 1 567 ? 9.927 -30.070 -12.510 1.00 63.97 567 VAL A C 1
ATOM 4550 O O . VAL A 1 567 ? 10.452 -29.050 -12.070 1.00 63.97 567 VAL A O 1
ATOM 4553 N N . GLU A 1 568 ? 10.638 -31.137 -12.863 1.00 59.81 568 GLU A N 1
ATOM 4554 C CA . GLU A 1 568 ? 12.089 -31.239 -12.703 1.00 59.81 568 GLU A CA 1
ATOM 4555 C C . GLU A 1 568 ? 12.836 -30.058 -13.373 1.00 59.81 568 GLU A C 1
ATOM 4557 O O . GLU A 1 568 ? 12.548 -29.743 -14.535 1.00 59.81 568 GLU A O 1
ATOM 4562 N N . PRO A 1 569 ? 13.803 -29.403 -12.690 1.00 56.84 569 PRO A N 1
ATOM 4563 C CA . PRO A 1 569 ? 14.445 -28.169 -13.168 1.00 56.84 569 PRO A CA 1
ATOM 4564 C C . PRO A 1 569 ? 15.059 -28.278 -14.571 1.00 56.84 569 PRO A C 1
ATOM 4566 O O . PRO A 1 569 ? 15.026 -27.326 -15.355 1.00 56.84 569 PRO A O 1
ATOM 4569 N N . LEU A 1 570 ? 15.568 -29.467 -14.905 1.00 61.25 570 LEU A N 1
ATOM 4570 C CA . LEU A 1 570 ? 16.236 -29.762 -16.170 1.00 61.25 570 LEU A CA 1
ATOM 4571 C C . LEU A 1 570 ? 15.274 -29.829 -17.362 1.00 61.25 570 LEU A C 1
ATOM 4573 O O . LEU A 1 570 ? 15.715 -29.699 -18.494 1.00 61.25 570 LEU A O 1
ATOM 4577 N N . ILE A 1 571 ? 13.959 -29.965 -17.162 1.00 65.75 571 ILE A N 1
ATOM 4578 C CA . ILE A 1 571 ? 12.992 -30.068 -18.273 1.00 65.75 571 ILE A CA 1
ATOM 4579 C C . ILE A 1 571 ? 12.971 -28.803 -19.143 1.00 65.75 571 ILE A C 1
ATOM 4581 O O . ILE A 1 571 ? 12.613 -28.858 -20.320 1.00 65.75 571 ILE A O 1
ATOM 4585 N N . ILE A 1 572 ? 13.323 -27.643 -18.586 1.00 61.59 572 ILE A N 1
ATOM 4586 C CA . ILE A 1 572 ? 13.411 -26.398 -19.360 1.00 61.59 572 ILE A CA 1
ATOM 4587 C C . ILE A 1 572 ? 14.762 -26.264 -20.025 1.00 61.59 572 ILE A C 1
ATOM 4589 O O . ILE A 1 572 ? 14.807 -25.893 -21.193 1.00 61.59 572 ILE A O 1
ATOM 4593 N N . GLU A 1 573 ? 15.834 -26.587 -19.306 1.00 63.91 573 GLU A N 1
ATOM 4594 C CA . GLU A 1 573 ? 17.180 -26.583 -19.872 1.00 63.91 573 GLU A CA 1
ATOM 4595 C C . GLU A 1 573 ? 17.255 -27.557 -21.055 1.00 63.91 573 GLU A C 1
ATOM 4597 O O . GLU A 1 573 ? 17.658 -27.143 -22.131 1.00 63.91 573 GLU A O 1
ATOM 4602 N N . ASN A 1 574 ? 16.679 -28.755 -20.933 1.00 65.25 574 ASN A N 1
ATOM 4603 C CA . ASN A 1 574 ? 16.565 -29.757 -22.002 1.00 65.25 574 ASN A CA 1
ATOM 4604 C C . ASN A 1 574 ? 15.608 -29.373 -23.145 1.00 65.25 574 ASN A C 1
ATOM 4606 O O . ASN A 1 574 ? 15.580 -30.045 -24.168 1.00 65.25 574 ASN A O 1
ATOM 4610 N N . ARG A 1 575 ? 14.757 -28.352 -22.971 1.00 64.06 575 ARG A N 1
ATOM 4611 C CA . ARG A 1 575 ? 13.938 -27.798 -24.068 1.00 64.06 575 ARG A CA 1
ATOM 4612 C C . ARG A 1 575 ? 14.646 -26.677 -24.826 1.00 64.06 575 ARG A C 1
ATOM 4614 O O . ARG A 1 575 ? 14.153 -26.276 -25.878 1.00 64.06 575 ARG A O 1
ATOM 4621 N N . ILE A 1 576 ? 15.688 -26.103 -24.230 1.00 63.12 576 ILE A N 1
ATOM 4622 C CA . ILE A 1 576 ? 16.442 -24.965 -24.761 1.00 63.12 576 ILE A CA 1
ATOM 4623 C C . ILE A 1 576 ? 17.779 -25.429 -25.355 1.00 63.12 576 ILE A C 1
ATOM 4625 O O . ILE A 1 576 ? 18.210 -24.840 -26.345 1.00 63.12 576 ILE A O 1
ATOM 4629 N N . ALA A 1 577 ? 18.414 -26.433 -24.739 1.00 56.25 577 ALA A N 1
ATOM 4630 C CA . ALA A 1 577 ? 19.563 -27.172 -25.261 1.00 56.25 577 ALA A CA 1
ATOM 4631 C C . ALA A 1 577 ? 19.152 -28.026 -26.463 1.00 56.25 577 ALA A C 1
ATOM 4633 O O . ALA A 1 577 ? 19.966 -28.093 -27.411 1.00 56.25 577 ALA A O 1
#